Protein AF-A0A8B6D213-F1 (afdb_monomer_lite)

InterPro domains:
  IPR040248 Ribosome-binding protein 1 [PTHR18939] (4-276)

Organism: Mytilus galloprovincialis (NCBI:txid29158)

pLDDT: mean 84.09, std 15.84, range [24.75, 97.31]

Structure (mmCIF, N/CA/C/O backbone):
data_AF-A0A8B6D213-F1
#
_entry.id   AF-A0A8B6D213-F1
#
loop_
_atom_site.group_PDB
_atom_site.id
_atom_site.type_symbol
_atom_site.label_atom_id
_atom_site.label_alt_id
_atom_site.label_comp_id
_atom_site.label_asym_id
_atom_site.label_entity_id
_atom_site.label_seq_id
_atom_site.pdbx_PDB_ins_code
_atom_site.Cartn_x
_atom_site.Cartn_y
_atom_site.Cartn_z
_atom_site.occupancy
_atom_site.B_iso_or_equiv
_atom_site.auth_seq_id
_atom_site.auth_comp_id
_atom_site.auth_asym_id
_atom_site.auth_atom_id
_atom_site.pdbx_PDB_model_num
ATOM 1 N N . MET A 1 1 ? 79.885 109.775 -140.836 1.00 55.84 1 MET A N 1
ATOM 2 C CA . MET A 1 1 ? 78.779 109.769 -139.848 1.00 55.84 1 MET A CA 1
ATOM 3 C C . MET A 1 1 ? 78.297 108.360 -139.477 1.00 55.84 1 MET A C 1
ATOM 5 O O . MET A 1 1 ? 78.372 108.037 -138.303 1.00 55.84 1 MET A O 1
ATOM 9 N N . SER A 1 2 ? 77.854 107.506 -140.414 1.00 59.06 2 SER A N 1
ATOM 10 C CA . SER A 1 2 ? 77.167 106.229 -140.086 1.00 59.06 2 SER A CA 1
ATOM 11 C C . SER A 1 2 ? 77.944 105.237 -139.184 1.00 59.06 2 SER A C 1
ATOM 13 O O . SER A 1 2 ? 77.369 104.682 -138.249 1.00 59.06 2 SER A O 1
ATOM 15 N N . SER A 1 3 ? 79.253 105.046 -139.389 1.00 63.69 3 SER A N 1
ATOM 16 C CA . SER A 1 3 ? 80.014 103.972 -138.716 1.00 63.69 3 SER A CA 1
ATOM 17 C C . SER A 1 3 ? 80.172 104.132 -137.194 1.00 63.69 3 SER A C 1
ATOM 19 O O . SER A 1 3 ? 80.272 103.136 -136.483 1.00 63.69 3 SER A O 1
ATOM 21 N N . ASN A 1 4 ? 80.183 105.367 -136.674 1.00 72.06 4 ASN A N 1
ATOM 22 C CA . ASN A 1 4 ? 80.423 105.623 -135.246 1.00 72.06 4 ASN A CA 1
ATOM 23 C C . ASN A 1 4 ? 79.193 105.287 -134.377 1.00 72.06 4 ASN A C 1
ATOM 25 O O . ASN A 1 4 ? 79.333 104.824 -133.246 1.00 72.06 4 ASN A O 1
ATOM 29 N N . ASN A 1 5 ? 77.980 105.447 -134.923 1.00 72.19 5 ASN A N 1
ATOM 30 C CA . ASN A 1 5 ? 76.753 105.019 -134.244 1.00 72.19 5 ASN A CA 1
ATOM 31 C C . ASN A 1 5 ? 76.694 103.490 -134.146 1.00 72.19 5 ASN A C 1
ATOM 33 O O . ASN A 1 5 ? 76.480 102.959 -133.060 1.00 72.19 5 ASN A O 1
ATOM 37 N N . LYS A 1 6 ? 77.020 102.788 -135.238 1.00 73.69 6 LYS A N 1
ATOM 38 C CA . LYS A 1 6 ? 77.020 101.318 -135.286 1.00 73.69 6 LYS A CA 1
ATOM 39 C C . LYS A 1 6 ? 78.010 100.684 -134.297 1.00 73.69 6 LYS A C 1
ATOM 41 O O . LYS A 1 6 ? 77.723 99.642 -133.716 1.00 73.69 6 LYS A O 1
ATOM 46 N N . TYR A 1 7 ? 79.149 101.336 -134.038 1.00 80.62 7 TYR A N 1
ATOM 47 C CA . TYR A 1 7 ? 80.082 100.922 -132.981 1.00 80.62 7 TYR A CA 1
ATOM 48 C C . TYR A 1 7 ? 79.513 101.120 -131.564 1.00 80.62 7 TYR A C 1
ATOM 50 O O . TYR A 1 7 ? 79.686 100.252 -130.707 1.00 80.62 7 TYR A O 1
ATOM 58 N N . LYS A 1 8 ? 78.803 102.229 -131.304 1.00 80.94 8 LYS A N 1
ATOM 59 C CA . LYS A 1 8 ? 78.128 102.456 -130.012 1.00 80.94 8 LYS A CA 1
ATOM 60 C C . LYS A 1 8 ? 77.008 101.444 -129.763 1.00 80.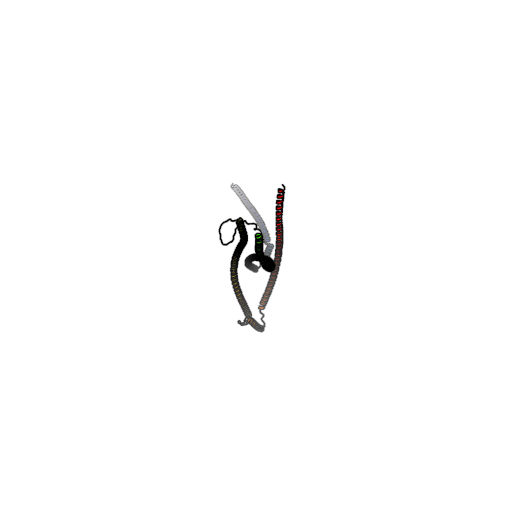94 8 LYS A C 1
ATOM 62 O O . LYS A 1 8 ? 76.934 100.918 -128.656 1.00 80.94 8 LYS A O 1
ATOM 67 N N . GLU A 1 9 ? 76.201 101.143 -130.778 1.00 80.88 9 GLU A N 1
ATOM 68 C CA . GLU A 1 9 ? 75.146 100.119 -130.724 1.00 80.88 9 GLU A CA 1
ATOM 69 C C . GLU A 1 9 ? 75.729 98.736 -130.412 1.00 80.88 9 GLU A C 1
ATOM 71 O O . GLU A 1 9 ? 75.320 98.108 -129.439 1.00 80.88 9 GLU A O 1
ATOM 76 N N . LEU A 1 10 ? 76.757 98.295 -131.151 1.00 79.50 10 LEU A N 1
ATOM 77 C CA . LEU A 1 10 ? 77.438 97.020 -130.885 1.00 79.50 10 LEU A CA 1
ATOM 78 C C . LEU A 1 10 ? 78.029 96.959 -129.469 1.00 79.50 10 LEU A C 1
ATOM 80 O O . LEU A 1 10 ? 77.909 95.937 -128.795 1.00 79.50 10 LEU A O 1
ATOM 84 N N . LYS A 1 11 ? 78.629 98.051 -128.979 1.00 83.81 11 LYS A N 1
ATOM 85 C CA . LYS A 1 11 ? 79.151 98.117 -127.607 1.00 83.81 11 LYS A CA 1
ATOM 86 C C . LYS A 1 11 ? 78.036 98.019 -126.557 1.00 83.81 11 LYS A C 1
ATOM 88 O O . LYS A 1 11 ? 78.242 97.371 -125.531 1.00 83.81 11 LYS A O 1
ATOM 93 N N . GLN A 1 12 ? 76.878 98.634 -126.799 1.00 85.25 12 GLN A N 1
ATOM 94 C CA . GLN A 1 12 ? 75.716 98.530 -125.914 1.00 85.25 12 GLN A CA 1
ATOM 95 C C . GLN A 1 12 ? 75.106 97.126 -125.928 1.00 85.25 12 GLN A C 1
ATOM 97 O O . GLN A 1 12 ? 74.828 96.597 -124.853 1.00 85.25 12 GLN A O 1
ATOM 102 N N . GLU A 1 13 ? 74.958 96.489 -127.092 1.00 83.62 13 GLU A N 1
ATOM 103 C CA . GLU A 1 13 ? 74.409 95.129 -127.165 1.00 83.62 13 GLU A CA 1
ATOM 104 C C . GLU A 1 13 ? 75.365 94.118 -126.505 1.00 83.62 13 GLU A C 1
ATOM 106 O O . GLU A 1 13 ? 74.922 93.317 -125.690 1.00 83.62 13 GLU A O 1
ATOM 111 N N . VAL A 1 14 ? 76.689 94.249 -126.685 1.00 84.31 14 VAL A N 1
ATOM 112 C CA . VAL A 1 14 ? 77.686 93.442 -125.946 1.00 84.31 14 VAL A CA 1
ATOM 113 C C . VAL A 1 14 ? 77.626 93.681 -124.430 1.00 84.31 14 VAL A C 1
ATOM 115 O O . VAL A 1 14 ? 77.757 92.731 -123.658 1.00 84.31 14 VAL A O 1
ATOM 118 N N . GLN A 1 15 ? 77.412 94.916 -123.959 1.00 85.38 15 GLN A N 1
ATOM 119 C CA . GLN A 1 15 ? 77.221 95.176 -122.521 1.00 85.38 15 GLN A CA 1
ATOM 120 C C . GLN A 1 15 ? 75.925 94.554 -121.986 1.00 85.38 15 GLN A C 1
ATOM 122 O O . GLN A 1 15 ? 75.923 93.993 -120.890 1.00 85.38 15 GLN A O 1
ATOM 127 N N . LYS A 1 16 ? 74.840 94.632 -122.755 1.00 87.50 16 LYS A N 1
ATOM 128 C CA . LYS A 1 16 ? 73.525 94.073 -122.425 1.00 87.50 16 LYS A CA 1
ATOM 129 C C . LYS A 1 16 ? 73.543 92.548 -122.419 1.00 87.50 16 LYS A C 1
ATOM 131 O O . LYS A 1 16 ? 73.009 91.950 -121.489 1.00 87.50 16 LYS A O 1
ATOM 136 N N . ASP A 1 17 ? 74.218 91.920 -123.375 1.00 86.25 17 ASP A N 1
ATOM 137 C CA . ASP A 1 17 ? 74.414 90.473 -123.396 1.00 86.25 17 ASP A CA 1
ATOM 138 C C . ASP A 1 17 ? 75.362 90.024 -122.283 1.00 86.25 17 ASP A C 1
ATOM 140 O O . ASP A 1 17 ? 75.052 89.058 -121.595 1.00 86.25 17 ASP A O 1
ATOM 144 N N . LYS A 1 18 ? 76.435 90.767 -121.976 1.00 87.88 18 LYS A N 1
ATOM 145 C CA . LYS A 1 18 ? 77.264 90.486 -120.789 1.00 87.88 18 LYS A CA 1
ATOM 146 C C . LYS A 1 18 ? 76.457 90.578 -119.486 1.00 87.88 18 LYS A C 1
ATOM 148 O O . LYS A 1 18 ? 76.634 89.737 -118.608 1.00 87.88 18 LYS A O 1
ATOM 153 N N . ALA A 1 19 ? 75.554 91.552 -119.362 1.00 88.00 19 ALA A N 1
ATOM 154 C CA . ALA A 1 19 ? 74.653 91.669 -118.214 1.00 88.00 19 ALA A CA 1
ATOM 155 C C . ALA A 1 19 ? 73.617 90.528 -118.161 1.00 88.00 19 ALA A C 1
ATOM 157 O O . ALA A 1 19 ? 73.360 89.989 -117.085 1.00 88.00 19 ALA A O 1
ATOM 158 N N . ARG A 1 20 ? 73.068 90.109 -119.311 1.00 90.56 20 ARG A N 1
ATOM 159 C CA . ARG A 1 20 ? 72.192 88.930 -119.424 1.00 90.56 20 ARG A CA 1
ATOM 160 C C . ARG A 1 20 ? 72.920 87.650 -119.025 1.00 90.56 20 ARG A C 1
ATOM 162 O O . ARG A 1 20 ? 72.399 86.921 -118.191 1.00 90.56 20 ARG A O 1
ATOM 169 N N . PHE A 1 21 ? 74.117 87.399 -119.555 1.00 90.06 21 PHE A N 1
ATOM 170 C CA . PHE A 1 21 ? 74.923 86.230 -119.202 1.00 90.06 21 PHE A CA 1
ATOM 171 C C . PHE A 1 21 ? 75.279 86.220 -117.717 1.00 90.06 21 PHE A C 1
ATOM 173 O O . PHE A 1 21 ? 75.035 85.209 -117.073 1.00 90.06 21 PHE A O 1
ATOM 180 N N . ALA A 1 22 ? 75.728 87.340 -117.140 1.00 90.25 22 ALA A N 1
ATOM 181 C CA . ALA A 1 22 ? 75.992 87.429 -115.702 1.00 90.25 22 ALA A CA 1
ATOM 182 C C . ALA A 1 22 ? 74.725 87.198 -114.850 1.00 90.25 22 ALA A C 1
ATOM 184 O O . ALA A 1 22 ? 74.786 86.565 -113.798 1.00 90.25 22 ALA A O 1
ATOM 185 N N . SER A 1 23 ? 73.557 87.669 -115.304 1.00 90.75 23 SER A N 1
ATOM 186 C CA . SER A 1 23 ? 72.280 87.410 -114.627 1.00 90.75 23 SER A CA 1
ATOM 187 C C . SER A 1 23 ? 71.851 85.942 -114.725 1.00 90.75 23 SER A C 1
ATOM 189 O O . SER A 1 23 ? 71.373 85.393 -113.735 1.00 90.75 23 SER A O 1
ATOM 191 N N . ILE A 1 24 ? 72.044 85.302 -115.880 1.00 92.62 24 ILE A N 1
ATOM 192 C CA . ILE A 1 24 ? 71.763 83.876 -116.102 1.00 92.62 24 ILE A CA 1
ATOM 193 C C . ILE A 1 24 ? 72.728 83.009 -115.284 1.00 92.62 24 ILE A C 1
ATOM 195 O O . ILE A 1 24 ? 72.293 82.081 -114.609 1.00 92.62 24 ILE A O 1
ATOM 199 N N . GLU A 1 25 ? 74.020 83.333 -115.289 1.00 90.81 25 GLU A N 1
ATOM 200 C CA . GLU A 1 25 ? 75.049 82.659 -114.498 1.00 90.81 25 GLU A CA 1
ATOM 201 C C . GLU A 1 25 ? 74.733 82.749 -113.002 1.00 90.81 25 GLU A C 1
ATOM 203 O O . GLU A 1 25 ? 74.702 81.719 -112.332 1.00 90.81 25 GLU A O 1
ATOM 208 N N . LYS A 1 26 ? 74.374 83.937 -112.494 1.00 92.56 26 LYS A N 1
ATOM 209 C CA . LYS A 1 26 ? 73.926 84.110 -111.104 1.00 92.56 26 LYS A CA 1
ATOM 210 C C . LYS A 1 26 ? 72.679 83.277 -110.791 1.00 92.56 26 LYS A C 1
ATOM 212 O O . LYS A 1 26 ? 72.656 82.611 -109.764 1.00 92.56 26 LYS A O 1
ATOM 217 N N . GLN A 1 27 ? 71.683 83.235 -111.681 1.00 93.06 27 GLN A N 1
ATOM 218 C CA . GLN A 1 27 ? 70.503 82.373 -111.506 1.00 93.06 27 GLN A CA 1
ATOM 219 C C . GLN A 1 27 ? 70.855 80.877 -111.489 1.00 93.06 27 GLN A C 1
ATOM 221 O O . GLN A 1 27 ? 70.232 80.115 -110.752 1.00 93.06 27 GLN A O 1
ATOM 226 N N . TYR A 1 28 ? 71.830 80.429 -112.285 1.00 93.81 28 TYR A N 1
ATOM 227 C CA . TYR A 1 28 ? 72.300 79.042 -112.240 1.00 93.81 28 TYR A CA 1
ATOM 228 C C . TYR A 1 28 ? 73.119 78.754 -110.979 1.00 93.81 28 TYR A C 1
ATOM 230 O O . TYR A 1 28 ? 72.897 77.714 -110.368 1.00 93.81 28 TYR A O 1
ATOM 238 N N . GLN A 1 29 ? 73.984 79.668 -110.535 1.00 92.75 29 GLN A N 1
ATOM 239 C CA . GLN A 1 29 ? 74.711 79.546 -109.266 1.00 92.75 29 GLN A CA 1
ATOM 240 C C . GLN A 1 29 ? 73.750 79.503 -108.067 1.00 92.75 29 GLN A C 1
ATOM 242 O O . GLN A 1 29 ? 73.896 78.642 -107.207 1.00 92.75 29 GLN A O 1
ATOM 247 N N . GLU A 1 30 ? 72.718 80.352 -108.041 1.00 92.81 30 GLU A N 1
ATOM 248 C CA . GLU A 1 30 ? 71.659 80.334 -107.020 1.00 92.81 30 GLU A CA 1
ATOM 249 C C . GLU A 1 30 ? 70.852 79.026 -107.053 1.00 92.81 30 GLU A C 1
ATOM 251 O O . GLU A 1 30 ? 70.574 78.452 -106.001 1.00 92.81 30 GLU A O 1
ATOM 256 N N . LYS A 1 31 ? 70.528 78.495 -108.242 1.00 94.19 31 LYS A N 1
ATOM 257 C CA . LYS A 1 31 ? 69.880 77.177 -108.381 1.00 94.19 31 LYS A CA 1
ATOM 258 C C . LYS A 1 31 ? 70.774 76.030 -107.914 1.00 94.19 31 LYS A C 1
ATOM 260 O O . LYS A 1 31 ? 70.270 75.125 -107.256 1.00 94.19 31 LYS A O 1
ATOM 265 N N . VAL A 1 32 ? 72.067 76.051 -108.239 1.00 93.50 32 VAL A N 1
ATOM 266 C CA . VAL A 1 32 ? 73.033 75.035 -107.793 1.00 93.50 32 VAL A CA 1
ATOM 267 C C . VAL A 1 32 ? 73.197 75.102 -106.278 1.00 93.50 32 VAL A C 1
ATOM 269 O O . VAL A 1 32 ? 73.015 74.085 -105.625 1.00 93.50 32 VAL A O 1
ATOM 272 N N . ALA A 1 33 ? 73.413 76.287 -105.700 1.00 93.25 33 ALA A N 1
ATOM 273 C CA . ALA A 1 33 ? 73.498 76.470 -104.251 1.00 93.25 33 ALA A CA 1
ATOM 274 C C . ALA A 1 33 ? 72.205 76.046 -103.528 1.00 93.25 33 ALA A C 1
ATOM 276 O O . ALA A 1 33 ? 72.268 75.396 -102.487 1.00 93.25 33 ALA A O 1
ATOM 277 N N . GLY A 1 34 ? 71.033 76.346 -104.099 1.00 93.62 34 GLY A N 1
ATOM 278 C CA . GLY A 1 34 ? 69.748 75.867 -103.588 1.00 93.62 34 GLY A CA 1
ATOM 279 C C . GLY A 1 34 ? 69.626 74.340 -103.633 1.00 93.62 34 GLY A C 1
ATOM 280 O O . GLY A 1 34 ? 69.185 73.734 -102.660 1.00 93.62 34 GLY A O 1
ATOM 281 N N . LYS A 1 35 ? 70.074 73.693 -104.718 1.00 93.94 35 LYS A N 1
ATOM 282 C CA . LYS A 1 35 ? 70.083 72.224 -104.834 1.00 93.94 35 LYS A CA 1
ATOM 283 C C . LYS A 1 35 ? 71.108 71.556 -103.919 1.00 93.94 35 LYS A C 1
ATOM 285 O O . LYS A 1 35 ? 70.803 70.510 -103.358 1.00 93.94 35 LYS A O 1
ATOM 290 N N . GLU A 1 36 ? 72.261 72.179 -103.708 1.00 94.19 36 GLU A N 1
ATOM 291 C CA . GLU A 1 36 ? 73.275 71.757 -102.738 1.00 94.19 36 GLU A CA 1
ATOM 292 C C . GLU A 1 36 ? 72.697 71.784 -101.309 1.00 94.19 36 GLU A C 1
ATOM 294 O O . GLU A 1 36 ? 72.797 70.804 -100.573 1.00 94.19 36 GLU A O 1
ATOM 299 N N . GLN A 1 37 ? 71.995 72.865 -100.941 1.00 94.38 37 GLN A N 1
ATOM 300 C CA . GLN A 1 37 ? 71.305 72.983 -99.650 1.00 94.38 37 GLN A CA 1
ATOM 301 C C . GLN A 1 37 ? 70.150 71.981 -99.499 1.00 94.38 37 GLN A C 1
ATOM 303 O O . GLN A 1 37 ? 70.019 71.363 -98.442 1.00 94.38 37 GLN A O 1
ATOM 308 N N . GLU A 1 38 ? 69.331 71.774 -100.537 1.00 94.56 38 GLU A N 1
ATOM 309 C CA . GLU A 1 38 ? 68.291 70.733 -100.540 1.00 94.56 38 GLU A CA 1
ATOM 310 C C . GLU A 1 38 ? 68.892 69.330 -100.347 1.00 94.56 38 GLU A C 1
ATOM 312 O O . GLU A 1 38 ? 68.362 68.541 -99.563 1.00 94.56 38 GLU A O 1
ATOM 317 N N . PHE A 1 39 ? 70.006 69.025 -101.021 1.00 95.00 39 PHE A N 1
ATOM 318 C CA . PHE A 1 39 ? 70.697 67.740 -100.913 1.00 95.00 39 PHE A CA 1
ATOM 319 C C . PHE A 1 39 ? 71.279 67.524 -99.511 1.00 95.00 39 PHE A C 1
ATOM 321 O O . PHE A 1 39 ? 71.041 66.478 -98.906 1.00 95.00 39 PHE A O 1
ATOM 328 N N . GLN A 1 40 ? 71.955 68.527 -98.944 1.00 95.44 40 GLN A N 1
ATOM 329 C CA . GLN A 1 40 ? 72.475 68.475 -97.572 1.00 95.44 40 GLN A CA 1
ATOM 330 C C . GLN A 1 40 ? 71.346 68.330 -96.537 1.00 95.44 40 GLN A C 1
ATOM 332 O O . GLN A 1 40 ? 71.451 67.520 -95.613 1.00 95.44 40 GLN A O 1
ATOM 337 N N . ALA A 1 41 ? 70.230 69.046 -96.709 1.00 94.50 41 ALA A N 1
ATOM 338 C CA . ALA A 1 41 ? 69.058 68.916 -95.844 1.00 94.50 41 ALA A CA 1
ATOM 339 C C . ALA A 1 41 ? 68.402 67.526 -95.949 1.00 94.50 41 ALA A C 1
ATOM 341 O O . ALA A 1 41 ? 67.962 66.974 -94.936 1.00 94.50 41 ALA A O 1
ATOM 342 N N . LEU A 1 42 ? 68.355 66.936 -97.149 1.00 95.88 42 LEU A N 1
ATOM 343 C CA . LEU A 1 42 ? 67.870 65.572 -97.362 1.00 95.88 42 LEU A CA 1
ATOM 344 C C . LEU A 1 42 ? 68.803 64.535 -96.720 1.00 95.88 42 LEU A C 1
ATOM 346 O O . LEU A 1 42 ? 68.323 63.642 -96.023 1.00 95.88 42 LEU A O 1
ATOM 350 N N . GLN A 1 43 ? 70.119 64.680 -96.893 1.00 94.88 43 GLN A N 1
ATOM 351 C CA . GLN A 1 43 ? 71.123 63.800 -96.293 1.00 94.88 43 GLN A CA 1
ATOM 352 C C . GLN A 1 43 ? 71.062 63.843 -94.759 1.00 94.88 43 GLN A C 1
ATOM 354 O O . GLN A 1 43 ? 71.073 62.792 -94.118 1.00 94.88 43 GLN A O 1
ATOM 359 N N . LEU A 1 44 ? 70.913 65.034 -94.166 1.00 95.81 44 LEU A N 1
ATOM 360 C CA . LEU A 1 44 ? 70.747 65.191 -92.720 1.00 95.81 44 LEU A CA 1
ATOM 361 C C . LEU A 1 44 ? 69.453 64.529 -92.221 1.00 95.81 44 LEU A C 1
ATOM 363 O O . LEU A 1 44 ? 69.494 63.774 -91.252 1.00 95.81 44 LEU A O 1
ATOM 367 N N . ARG A 1 45 ? 68.317 64.739 -92.903 1.00 95.50 45 ARG A N 1
ATOM 368 C CA . ARG A 1 45 ? 67.047 64.064 -92.567 1.00 95.50 45 ARG A CA 1
ATOM 369 C C . ARG A 1 45 ? 67.158 62.545 -92.666 1.00 95.50 45 ARG A C 1
ATOM 371 O O . ARG A 1 45 ? 66.657 61.850 -91.787 1.00 95.50 45 ARG A O 1
ATOM 378 N N . MET A 1 46 ? 67.828 62.032 -93.698 1.00 94.19 46 MET A N 1
ATOM 379 C CA . MET A 1 46 ? 68.065 60.598 -93.865 1.00 94.19 46 MET A CA 1
ATOM 380 C C . MET A 1 46 ? 68.928 60.041 -92.726 1.00 94.19 46 MET A C 1
ATOM 382 O O . MET A 1 46 ? 68.592 59.000 -92.167 1.00 94.19 46 MET A O 1
ATOM 386 N N . GLN A 1 47 ? 69.990 60.747 -92.324 1.00 95.31 47 GLN A N 1
ATOM 387 C CA . GLN A 1 47 ? 70.835 60.335 -91.202 1.00 95.31 47 GLN A CA 1
ATOM 388 C C . GLN A 1 47 ? 70.072 60.338 -89.868 1.00 95.31 47 GLN A C 1
ATOM 390 O O . GLN A 1 47 ? 70.200 59.386 -89.096 1.00 95.31 47 GLN A O 1
ATOM 395 N N . THR A 1 48 ? 69.247 61.358 -89.608 1.00 94.50 48 THR A N 1
ATOM 396 C CA . THR A 1 48 ? 68.373 61.402 -88.425 1.00 94.50 48 THR A CA 1
ATOM 397 C C . THR A 1 48 ? 67.385 60.238 -88.428 1.00 94.50 48 THR A C 1
ATOM 399 O O . THR A 1 48 ? 67.331 59.499 -87.450 1.00 94.50 48 THR A O 1
ATOM 402 N N . ALA A 1 49 ? 66.695 59.989 -89.546 1.00 93.88 49 ALA A N 1
ATOM 403 C CA . ALA A 1 49 ? 65.749 58.880 -89.666 1.00 93.88 49 ALA A CA 1
ATOM 404 C C . ALA A 1 49 ? 66.422 57.503 -89.497 1.00 93.88 49 ALA A C 1
ATOM 406 O O . ALA A 1 49 ? 65.839 56.601 -88.897 1.00 93.88 49 ALA A O 1
ATOM 407 N N . ILE A 1 50 ? 67.654 57.314 -89.984 1.00 94.56 50 ILE A N 1
ATOM 408 C CA . ILE A 1 50 ? 68.434 56.087 -89.741 1.00 94.56 50 ILE A CA 1
ATOM 409 C C . ILE A 1 50 ? 68.749 55.936 -88.246 1.00 94.56 50 ILE A C 1
ATOM 411 O O . ILE A 1 50 ? 68.565 54.853 -87.689 1.00 94.56 50 ILE A O 1
ATOM 415 N N . ASN A 1 51 ? 69.178 57.011 -87.582 1.00 94.69 51 ASN A N 1
ATOM 416 C CA . ASN A 1 51 ? 69.506 56.995 -86.155 1.00 94.69 51 ASN A CA 1
ATOM 417 C C . ASN A 1 51 ? 68.268 56.716 -85.280 1.00 94.69 51 ASN A C 1
ATOM 419 O O . ASN A 1 51 ? 68.349 55.911 -84.351 1.00 94.69 51 ASN A O 1
ATOM 423 N N . GLU A 1 52 ? 67.123 57.325 -85.598 1.00 94.75 52 GLU A N 1
ATOM 424 C CA . GLU A 1 52 ? 65.835 57.088 -84.930 1.00 94.75 52 GLU A CA 1
ATOM 425 C C . GLU A 1 52 ? 65.369 55.637 -85.114 1.00 94.75 52 GLU A C 1
ATOM 427 O O . GLU A 1 52 ? 65.111 54.947 -84.128 1.00 94.75 52 GLU A O 1
ATOM 432 N N . ASN A 1 53 ? 65.382 55.122 -86.350 1.00 95.00 53 ASN A N 1
ATOM 433 C CA . ASN A 1 53 ? 65.046 53.722 -86.629 1.00 95.00 53 ASN A CA 1
ATOM 434 C C . ASN A 1 53 ? 65.981 52.737 -85.905 1.00 95.00 53 ASN A C 1
ATOM 436 O O . ASN A 1 53 ? 65.523 51.703 -85.419 1.00 95.00 53 ASN A O 1
ATOM 440 N N . MET A 1 54 ? 67.282 53.034 -85.786 1.00 94.56 54 MET A N 1
ATOM 441 C CA . MET A 1 54 ? 68.194 52.208 -84.985 1.00 94.56 54 MET A CA 1
ATOM 442 C C . MET A 1 54 ? 67.875 52.274 -83.487 1.00 94.56 54 MET A C 1
ATOM 444 O O . MET A 1 54 ? 67.904 51.238 -82.818 1.00 94.56 54 MET A O 1
ATOM 448 N N . ALA A 1 55 ? 67.547 53.453 -82.954 1.00 94.06 55 ALA A N 1
ATOM 449 C CA . ALA A 1 55 ? 67.149 53.606 -81.558 1.00 94.06 55 ALA A CA 1
ATOM 450 C C . ALA A 1 55 ? 65.866 52.817 -81.253 1.00 94.06 55 ALA A C 1
ATOM 452 O O . ALA A 1 55 ? 65.815 52.093 -80.257 1.00 94.06 55 ALA A O 1
ATOM 453 N N . ASP A 1 56 ? 64.865 52.888 -82.129 1.00 94.06 56 ASP A N 1
ATOM 454 C CA . ASP A 1 56 ? 63.609 52.158 -81.965 1.00 94.06 56 ASP A CA 1
ATOM 455 C C . ASP A 1 56 ? 63.784 50.651 -82.166 1.00 94.06 56 ASP A C 1
ATOM 457 O O . ASP A 1 56 ? 63.277 49.887 -81.344 1.00 94.06 56 ASP A O 1
ATOM 461 N N . ARG A 1 57 ? 64.610 50.205 -83.126 1.00 94.69 57 ARG A N 1
ATOM 462 C CA . ARG A 1 57 ? 64.981 48.783 -83.255 1.00 94.69 57 ARG A CA 1
ATOM 463 C C . ARG A 1 57 ? 65.640 48.252 -81.979 1.00 94.69 57 ARG A C 1
ATOM 465 O O . ARG A 1 57 ? 65.335 47.142 -81.540 1.00 94.69 57 ARG A O 1
ATOM 472 N N . ASN A 1 58 ? 66.511 49.046 -81.356 1.00 93.62 58 ASN A N 1
ATOM 473 C CA . ASN A 1 58 ? 67.173 48.675 -80.106 1.00 93.62 58 ASN A CA 1
ATOM 474 C C . ASN A 1 58 ? 66.189 48.645 -78.920 1.00 93.62 58 ASN A C 1
ATOM 476 O O . ASN A 1 58 ? 66.239 47.706 -78.124 1.00 93.62 58 ASN A O 1
ATOM 480 N N . LYS A 1 59 ? 65.243 49.596 -78.828 1.00 94.69 59 LYS A N 1
ATOM 481 C CA . LYS A 1 59 ? 64.153 49.564 -77.828 1.00 94.69 59 LYS A CA 1
ATOM 482 C C . LYS A 1 59 ? 63.265 48.331 -78.000 1.00 94.69 59 LYS A C 1
ATOM 484 O O . LYS A 1 59 ? 62.984 47.646 -77.016 1.00 94.69 59 LYS A O 1
ATOM 489 N N . THR A 1 60 ? 62.843 48.015 -79.228 1.00 92.88 60 THR A N 1
ATOM 490 C CA . THR A 1 60 ? 62.013 46.831 -79.499 1.00 92.88 60 THR A CA 1
ATOM 491 C C . THR A 1 60 ? 62.767 45.543 -79.190 1.00 92.88 60 THR A C 1
ATOM 493 O O . THR A 1 60 ? 62.203 44.665 -78.544 1.00 92.88 60 THR A O 1
ATOM 496 N N . GLN A 1 61 ? 64.056 45.449 -79.540 1.00 93.69 61 GLN A N 1
ATOM 497 C CA . GLN A 1 61 ? 64.881 44.282 -79.214 1.00 93.69 61 GLN A CA 1
ATOM 498 C C . GLN A 1 61 ? 65.045 44.098 -77.697 1.00 93.69 61 GLN A C 1
ATOM 500 O O . GLN A 1 61 ? 64.910 42.982 -77.196 1.00 93.69 61 GLN A O 1
ATOM 505 N N . ALA A 1 62 ? 65.278 45.181 -76.949 1.00 91.38 62 ALA A N 1
ATOM 506 C CA . ALA A 1 62 ? 65.347 45.136 -75.489 1.00 91.38 62 ALA A CA 1
ATOM 507 C C . ALA A 1 62 ? 64.006 44.710 -74.863 1.00 91.38 62 ALA A C 1
ATOM 509 O O . ALA A 1 62 ? 63.986 43.942 -73.898 1.00 91.38 62 ALA A O 1
ATOM 510 N N . ARG A 1 63 ? 62.876 45.152 -75.433 1.00 91.19 63 ARG A N 1
ATOM 511 C CA . ARG A 1 63 ? 61.540 44.740 -74.981 1.00 91.19 63 ARG A CA 1
ATOM 512 C C . ARG A 1 63 ? 61.248 43.269 -75.285 1.00 91.19 63 ARG A C 1
ATOM 514 O O . ARG A 1 63 ? 60.678 42.603 -74.425 1.00 91.19 63 ARG A O 1
ATOM 521 N N . ILE A 1 64 ? 61.676 42.759 -76.442 1.00 86.19 64 ILE A N 1
ATOM 522 C CA . ILE A 1 64 ? 61.610 41.328 -76.782 1.00 86.19 64 ILE A CA 1
ATOM 523 C C . ILE A 1 64 ? 62.402 40.516 -75.751 1.00 86.19 64 ILE A C 1
ATOM 525 O O . ILE A 1 64 ? 61.817 39.665 -75.092 1.00 86.19 64 ILE A O 1
ATOM 529 N N . GLN A 1 65 ? 63.667 40.863 -75.488 1.00 87.12 65 GLN A N 1
ATOM 530 C CA . GLN A 1 65 ? 64.494 40.170 -74.485 1.00 87.12 65 GLN A CA 1
ATOM 531 C C . GLN A 1 65 ? 63.909 40.219 -73.063 1.00 87.12 65 GLN A C 1
ATOM 533 O O . GLN A 1 65 ? 64.057 39.273 -72.289 1.00 87.12 65 GLN A O 1
ATOM 538 N N . GLN A 1 66 ? 63.238 41.313 -72.690 1.00 85.50 66 GLN A N 1
ATOM 539 C CA . GLN A 1 66 ? 62.535 41.400 -71.408 1.00 85.50 66 GLN A CA 1
ATOM 540 C C . GLN A 1 66 ? 61.335 40.443 -71.354 1.00 85.50 66 GLN A C 1
ATOM 542 O O . GLN A 1 66 ? 61.151 39.762 -70.347 1.00 85.50 66 GLN A O 1
ATOM 547 N N . LEU A 1 67 ? 60.538 40.379 -72.424 1.00 80.88 67 LEU A N 1
ATOM 548 C CA . LEU A 1 67 ? 59.385 39.482 -72.521 1.00 80.88 67 LEU A CA 1
ATOM 549 C C . LEU A 1 67 ? 59.813 38.011 -72.599 1.00 80.88 67 LEU A C 1
ATOM 551 O O . LEU A 1 67 ? 59.190 37.180 -71.949 1.00 80.88 67 LEU A O 1
ATOM 555 N N . GLU A 1 68 ? 60.906 37.691 -73.293 1.00 78.94 68 GLU A N 1
ATOM 556 C CA . GLU A 1 68 ? 61.509 36.351 -73.322 1.00 78.94 68 GLU A CA 1
ATOM 557 C C . GLU A 1 68 ? 61.929 35.892 -71.919 1.00 78.94 68 GLU A C 1
ATOM 559 O O . GLU A 1 68 ? 61.657 34.756 -71.543 1.00 78.94 68 GLU A O 1
ATOM 564 N N . ARG A 1 69 ? 62.503 36.779 -71.092 1.00 76.44 69 ARG A N 1
ATOM 565 C CA . ARG A 1 69 ? 62.810 36.469 -69.680 1.00 76.44 69 ARG A CA 1
ATOM 566 C C . ARG A 1 69 ? 61.562 36.314 -68.808 1.00 76.44 69 ARG A C 1
ATOM 568 O O . ARG A 1 69 ? 61.596 35.539 -67.862 1.00 76.44 69 ARG A O 1
ATOM 575 N N . GLN A 1 70 ? 60.479 37.035 -69.104 1.00 73.31 70 GLN A N 1
ATOM 576 C CA . GLN A 1 70 ? 59.208 36.920 -68.373 1.00 73.31 70 GLN A CA 1
ATOM 577 C C . GLN A 1 70 ? 58.411 35.667 -68.769 1.00 73.31 70 GLN A C 1
ATOM 579 O O . GLN A 1 70 ? 57.793 35.044 -67.912 1.00 73.31 70 GLN A O 1
ATOM 584 N N . CYS A 1 71 ? 58.442 35.275 -70.044 1.00 67.75 71 CYS A N 1
ATOM 585 C CA . CYS A 1 71 ? 57.809 34.051 -70.543 1.00 67.75 71 CYS A CA 1
ATOM 586 C C . CYS A 1 71 ? 58.672 32.805 -70.286 1.00 67.75 71 CYS A C 1
ATOM 588 O O . CYS A 1 71 ? 58.142 31.705 -70.177 1.00 67.75 71 CYS A O 1
ATOM 590 N N . GLY A 1 72 ? 59.989 32.978 -70.142 1.00 63.56 72 GLY A N 1
ATOM 591 C CA . GLY A 1 72 ? 60.951 31.937 -69.780 1.00 63.56 72 GLY A CA 1
ATOM 592 C C . GLY A 1 72 ? 60.902 31.493 -68.314 1.00 63.56 72 GLY A C 1
ATOM 593 O O . GLY A 1 72 ? 61.762 30.717 -67.899 1.00 63.56 72 GLY A O 1
ATOM 594 N N . ASP A 1 73 ? 59.913 31.937 -67.528 1.00 68.19 73 ASP A N 1
ATOM 595 C CA . ASP A 1 73 ? 59.681 31.504 -66.142 1.00 68.19 73 ASP A CA 1
ATOM 596 C C . ASP A 1 73 ? 59.057 30.089 -66.076 1.00 68.19 73 ASP A C 1
ATOM 598 O O . ASP A 1 73 ? 58.025 29.822 -65.452 1.00 68.19 73 ASP A O 1
ATOM 602 N N . GLN A 1 74 ? 59.729 29.147 -66.744 1.00 71.25 74 GLN A N 1
ATOM 603 C CA . GLN A 1 74 ? 59.438 27.713 -66.741 1.00 71.25 74 GLN A CA 1
ATOM 604 C C . GLN A 1 74 ? 59.444 27.145 -65.313 1.00 71.25 74 GLN A C 1
ATOM 606 O O . GLN A 1 74 ? 58.753 26.165 -65.034 1.00 71.25 74 GLN A O 1
ATOM 611 N N . SER A 1 75 ? 60.188 27.782 -64.399 1.00 73.00 75 SER A N 1
ATOM 612 C CA . SER A 1 75 ? 60.186 27.483 -62.966 1.00 73.00 75 SER A CA 1
ATOM 613 C C . SER A 1 75 ? 58.788 27.661 -62.374 1.00 73.00 75 SER A C 1
ATOM 615 O O . SER A 1 75 ? 58.230 26.702 -61.840 1.00 73.00 75 SER A O 1
ATOM 617 N N . ARG A 1 76 ? 58.162 28.831 -62.557 1.00 80.81 76 ARG A N 1
ATOM 618 C CA . ARG A 1 76 ? 56.801 29.100 -62.070 1.00 80.81 76 ARG A CA 1
ATOM 619 C C . ARG A 1 76 ? 55.744 28.203 -62.715 1.00 80.81 76 ARG A C 1
ATOM 621 O O . ARG A 1 76 ? 54.837 27.747 -62.022 1.00 80.81 76 ARG A O 1
ATOM 628 N N . TYR A 1 77 ? 55.859 27.906 -64.012 1.00 81.38 77 TYR A N 1
ATOM 629 C CA . TYR A 1 77 ? 54.966 26.935 -64.660 1.00 81.38 77 TYR A CA 1
ATOM 630 C C . TYR A 1 77 ? 55.106 25.536 -64.033 1.00 81.38 77 TYR A C 1
ATOM 632 O O . TYR A 1 77 ? 54.109 24.909 -63.683 1.00 81.38 77 TYR A O 1
ATOM 640 N N . THR A 1 78 ? 56.340 25.075 -63.815 1.00 82.00 78 THR A N 1
ATOM 641 C CA . THR A 1 78 ? 56.623 23.767 -63.198 1.00 82.00 78 THR A CA 1
ATOM 642 C C . THR A 1 78 ? 56.141 23.709 -61.743 1.00 82.00 78 THR A C 1
ATOM 644 O O . THR A 1 78 ? 55.555 22.707 -61.337 1.00 82.00 78 THR A O 1
ATOM 647 N N . GLN A 1 79 ? 56.310 24.793 -60.976 1.00 85.56 79 GLN A N 1
ATOM 648 C CA . GLN A 1 79 ? 55.769 24.930 -59.618 1.00 85.56 79 GLN A CA 1
ATOM 649 C C . GLN A 1 79 ? 54.243 24.804 -59.610 1.00 85.56 79 GLN A C 1
ATOM 651 O O . GLN A 1 79 ? 53.716 23.967 -58.884 1.00 85.56 79 GLN A O 1
ATOM 656 N N . LEU A 1 80 ? 53.537 25.546 -60.472 1.00 87.00 80 LEU A N 1
ATOM 657 C CA . LEU A 1 80 ? 52.077 25.466 -60.581 1.00 87.00 80 LEU A CA 1
ATOM 658 C C . LEU A 1 80 ? 51.594 24.073 -61.011 1.00 87.00 80 LEU A C 1
ATOM 660 O O . LEU A 1 80 ? 50.547 23.624 -60.545 1.00 87.00 80 LEU A O 1
ATOM 664 N N . VAL A 1 81 ? 52.328 23.365 -61.873 1.00 87.75 81 VAL A N 1
ATOM 665 C CA . VAL A 1 81 ? 51.998 21.978 -62.254 1.00 87.75 81 VAL A CA 1
ATOM 666 C C . VAL A 1 81 ? 52.155 21.023 -61.064 1.00 87.75 81 VAL A C 1
ATOM 668 O O . VAL A 1 81 ? 51.262 20.209 -60.823 1.00 87.75 81 VAL A O 1
ATOM 671 N N . GLU A 1 82 ? 53.233 21.140 -60.288 1.00 89.75 82 GLU A N 1
ATOM 672 C CA . GLU A 1 82 ? 53.471 20.303 -59.102 1.00 89.75 82 GLU A CA 1
ATOM 673 C C . GLU A 1 82 ? 52.506 20.640 -57.946 1.00 89.75 82 GLU A C 1
ATOM 675 O O . GLU A 1 82 ? 52.035 19.740 -57.252 1.00 89.75 82 GLU A O 1
ATOM 680 N N . GLU A 1 83 ? 52.127 21.909 -57.770 1.00 90.75 83 GLU A N 1
ATOM 681 C CA . GLU A 1 83 ? 51.057 22.324 -56.851 1.00 90.75 83 GLU A CA 1
ATOM 682 C C . GLU A 1 83 ? 49.700 21.748 -57.272 1.00 90.75 83 GLU A C 1
ATOM 684 O O . GLU A 1 83 ? 49.012 21.142 -56.453 1.00 90.75 83 GLU A O 1
ATOM 689 N N . ASN A 1 84 ? 49.333 21.840 -58.556 1.00 89.38 84 ASN A N 1
ATOM 690 C CA . ASN A 1 84 ? 48.102 21.230 -59.074 1.00 89.38 84 ASN A CA 1
ATOM 691 C C . ASN A 1 84 ? 48.089 19.705 -58.905 1.00 89.38 84 ASN A C 1
ATOM 693 O O . ASN A 1 84 ? 47.038 19.124 -58.630 1.00 89.38 84 ASN A O 1
ATOM 697 N N . LYS A 1 85 ? 49.240 19.044 -59.055 1.00 94.69 85 LYS A N 1
ATOM 698 C CA . LYS A 1 85 ? 49.382 17.608 -58.796 1.00 94.69 85 LYS A CA 1
ATOM 699 C C . LYS A 1 85 ? 49.148 17.292 -57.315 1.00 94.69 85 LYS A C 1
ATOM 701 O O . LYS A 1 85 ? 48.301 16.455 -57.015 1.00 94.69 85 LYS A O 1
ATOM 706 N N . LYS A 1 86 ? 49.798 18.015 -56.397 1.00 93.81 86 LYS A N 1
ATOM 707 C CA . LYS A 1 86 ? 49.594 17.865 -54.943 1.00 93.81 86 LYS A CA 1
ATOM 708 C C . LYS A 1 86 ? 48.151 18.133 -54.521 1.00 93.81 86 LYS A C 1
ATOM 710 O O . LYS A 1 86 ? 47.612 17.367 -53.731 1.00 93.81 86 LYS A O 1
ATOM 715 N N . LEU A 1 87 ? 47.504 19.160 -55.074 1.00 92.88 87 LEU A N 1
ATOM 716 C CA . LEU A 1 87 ? 46.096 19.467 -54.804 1.00 92.88 87 LEU A CA 1
ATOM 717 C C . LEU A 1 87 ? 45.158 18.355 -55.295 1.00 92.88 87 LEU A C 1
ATOM 719 O O . LEU A 1 87 ? 44.213 18.008 -54.591 1.00 92.88 87 LEU A O 1
ATOM 723 N N . LYS A 1 88 ? 45.429 17.743 -56.457 1.00 92.62 88 LYS A N 1
ATOM 724 C CA . LYS A 1 88 ? 44.675 16.570 -56.940 1.00 92.62 88 LYS A CA 1
ATOM 725 C C . LYS A 1 88 ? 44.891 15.338 -56.061 1.00 92.62 88 LYS A C 1
ATOM 727 O O . LYS A 1 88 ? 43.923 14.664 -55.726 1.00 92.62 88 LYS A O 1
ATOM 732 N N . GLU A 1 89 ? 46.131 15.062 -55.660 1.00 90.94 89 GLU A N 1
ATOM 733 C CA . GLU A 1 89 ? 46.445 13.961 -54.741 1.00 90.94 89 GLU A CA 1
ATOM 734 C C . GLU A 1 89 ? 45.783 14.160 -53.368 1.00 90.94 89 GLU A C 1
ATOM 736 O O . GLU A 1 89 ? 45.239 13.211 -52.811 1.00 90.94 89 GLU A O 1
ATOM 741 N N . GLN A 1 90 ? 45.769 15.387 -52.838 1.00 87.19 90 GLN A N 1
ATOM 742 C CA . GLN A 1 90 ? 45.050 15.730 -51.607 1.00 87.19 90 GLN A CA 1
ATOM 743 C C . GLN A 1 90 ? 43.533 15.590 -51.768 1.00 87.19 90 GLN A C 1
ATOM 745 O O . GLN A 1 90 ? 42.891 15.018 -50.893 1.00 87.19 90 GLN A O 1
ATOM 750 N N . TYR A 1 91 ? 42.961 16.057 -52.881 1.00 86.12 91 TYR A N 1
ATOM 751 C CA . TYR A 1 91 ? 41.530 15.923 -53.160 1.00 86.12 91 TYR A CA 1
ATOM 752 C C . TYR A 1 91 ? 41.091 14.454 -53.207 1.00 86.12 91 TYR A C 1
ATOM 754 O O . TYR A 1 91 ? 40.124 14.088 -52.543 1.00 86.12 91 TYR A O 1
ATOM 762 N N . GLU A 1 92 ? 41.816 13.595 -53.931 1.00 85.94 92 GLU A N 1
ATOM 763 C CA . GLU A 1 92 ? 41.479 12.168 -54.003 1.00 85.94 92 GLU A CA 1
ATOM 764 C C . GLU A 1 92 ? 41.742 11.434 -52.674 1.00 85.94 92 GLU A C 1
ATOM 766 O O . GLU A 1 92 ? 40.962 10.549 -52.329 1.00 85.94 92 GLU A O 1
ATOM 771 N N . ARG A 1 93 ? 42.743 11.834 -51.867 1.00 85.00 93 ARG A N 1
ATOM 772 C CA . ARG A 1 93 ? 42.892 11.323 -50.487 1.00 85.00 93 ARG A CA 1
ATOM 773 C C . ARG A 1 93 ? 41.711 11.705 -49.604 1.00 85.00 93 ARG A C 1
ATOM 775 O O . ARG A 1 93 ? 41.084 10.818 -49.048 1.00 85.00 93 ARG A O 1
ATOM 782 N N . VAL A 1 94 ? 41.347 12.987 -49.533 1.00 81.69 94 VAL A N 1
ATOM 783 C CA . VAL A 1 94 ? 40.208 13.462 -48.722 1.00 81.69 94 VAL A CA 1
ATOM 784 C C . VAL A 1 94 ? 38.896 12.805 -49.163 1.00 81.69 94 VAL A C 1
ATOM 786 O O . VAL A 1 94 ? 38.050 12.484 -48.335 1.00 81.69 94 VAL A O 1
ATOM 789 N N . LYS A 1 95 ? 38.731 12.548 -50.462 1.00 80.19 95 LYS A N 1
ATOM 790 C CA . LYS A 1 95 ? 37.579 11.840 -51.037 1.00 80.19 95 LYS A CA 1
ATOM 791 C C . LYS A 1 95 ? 37.569 10.332 -50.742 1.00 80.19 95 LYS A C 1
ATOM 793 O O . LYS A 1 95 ? 36.489 9.750 -50.723 1.00 80.19 95 LYS A O 1
ATOM 798 N N . ALA A 1 96 ? 38.728 9.712 -50.514 1.00 76.56 96 ALA A N 1
ATOM 799 C CA . ALA A 1 96 ? 38.857 8.316 -50.086 1.00 76.56 96 ALA A CA 1
ATOM 800 C C . ALA A 1 96 ? 38.793 8.144 -48.553 1.00 76.56 96 ALA A C 1
ATOM 802 O O . ALA A 1 96 ? 38.330 7.114 -48.074 1.00 76.56 96 ALA A O 1
ATOM 803 N N . GLU A 1 97 ? 39.238 9.148 -47.793 1.00 76.06 97 GLU A N 1
ATOM 804 C CA . GLU A 1 97 ? 39.123 9.239 -46.329 1.00 76.06 97 GLU A CA 1
ATOM 805 C C . GLU A 1 97 ? 37.710 9.656 -45.882 1.00 76.06 97 GLU A C 1
ATOM 807 O O . GLU A 1 97 ? 37.304 9.385 -44.751 1.00 76.06 97 GLU A O 1
ATOM 812 N N . ALA A 1 98 ? 36.933 10.295 -46.763 1.00 76.88 98 ALA A N 1
ATOM 813 C CA . ALA A 1 98 ? 35.514 10.530 -46.547 1.00 76.88 98 ALA A CA 1
ATOM 814 C C . ALA A 1 98 ? 34.772 9.192 -46.410 1.00 76.88 98 ALA A C 1
ATOM 816 O O . ALA A 1 98 ? 34.850 8.338 -47.294 1.00 76.88 98 ALA A O 1
ATOM 817 N N . VAL A 1 99 ? 34.019 9.045 -45.312 1.00 70.38 99 VAL A N 1
ATOM 818 C CA . VAL A 1 99 ? 33.210 7.854 -45.003 1.00 70.38 99 VAL A CA 1
ATOM 819 C C . VAL A 1 99 ? 32.438 7.413 -46.253 1.00 70.38 99 VAL A C 1
ATOM 821 O O . VAL A 1 99 ? 31.645 8.210 -46.769 1.00 70.38 99 VAL A O 1
ATOM 824 N N . PRO A 1 100 ? 32.630 6.172 -46.749 1.00 80.56 100 PRO A N 1
ATOM 825 C CA . PRO A 1 100 ? 31.953 5.691 -47.943 1.00 80.56 100 PRO A CA 1
ATOM 826 C C . PRO A 1 100 ? 30.447 5.936 -47.855 1.00 80.56 100 PRO A C 1
ATOM 828 O O . PRO A 1 100 ? 29.828 5.664 -46.827 1.00 80.56 100 PRO A O 1
ATOM 831 N N . GLN A 1 101 ? 29.819 6.407 -48.937 1.00 78.88 101 GLN A N 1
ATOM 832 C CA . GLN A 1 101 ? 28.391 6.765 -48.917 1.00 78.88 101 GLN A CA 1
ATOM 833 C C . GLN A 1 101 ? 27.494 5.603 -48.434 1.00 78.88 101 GLN A C 1
ATOM 835 O O . GLN A 1 101 ? 26.453 5.835 -47.822 1.00 78.88 101 GLN A O 1
ATOM 840 N N . ALA A 1 102 ? 27.917 4.354 -48.662 1.00 82.88 102 ALA A N 1
ATOM 841 C CA . ALA A 1 102 ? 27.278 3.154 -48.126 1.00 82.88 102 ALA A CA 1
ATOM 842 C C . ALA A 1 102 ? 27.353 3.059 -46.587 1.00 82.88 102 ALA A C 1
ATOM 844 O O . ALA A 1 102 ? 26.343 2.768 -45.948 1.00 82.88 102 ALA A O 1
ATOM 845 N N . GLU A 1 103 ? 28.506 3.354 -45.982 1.00 87.38 103 GLU A N 1
ATOM 846 C CA . GLU A 1 103 ? 28.674 3.410 -44.526 1.00 87.38 103 GLU A CA 1
ATOM 847 C C . GLU A 1 103 ? 27.894 4.574 -43.916 1.00 87.38 103 GLU A C 1
ATOM 849 O O . GLU A 1 103 ? 27.191 4.373 -42.928 1.00 87.38 103 GLU A O 1
ATOM 854 N N . PHE A 1 104 ? 27.922 5.759 -44.533 1.00 85.62 104 PHE A N 1
ATOM 855 C CA . PHE A 1 104 ? 27.115 6.900 -44.088 1.00 85.62 104 PHE A CA 1
ATOM 856 C C . PHE A 1 104 ? 25.614 6.570 -44.101 1.00 85.62 104 PHE A C 1
ATOM 858 O O . PHE A 1 104 ? 24.906 6.812 -43.120 1.00 85.62 104 PHE A O 1
ATOM 865 N N . ASN A 1 105 ? 25.124 5.950 -45.180 1.00 88.00 105 ASN A N 1
ATOM 866 C CA . ASN A 1 105 ? 23.733 5.510 -45.283 1.00 88.00 105 ASN A CA 1
ATOM 867 C C . ASN A 1 105 ? 23.398 4.414 -44.250 1.00 88.00 105 ASN A C 1
ATOM 869 O O . ASN A 1 105 ? 22.327 4.461 -43.645 1.00 88.00 105 ASN A O 1
ATOM 873 N N . SER A 1 106 ? 24.315 3.472 -44.002 1.00 93.44 106 SER A N 1
ATOM 874 C CA . SER A 1 106 ? 24.176 2.413 -42.989 1.00 93.44 106 SER A CA 1
ATOM 875 C C . SER A 1 106 ? 24.128 2.976 -41.564 1.00 93.44 106 SER A C 1
ATOM 877 O O . SER A 1 106 ? 23.251 2.614 -40.780 1.00 93.44 106 SER A O 1
ATOM 879 N N . LEU A 1 107 ? 25.007 3.926 -41.231 1.00 91.81 107 LEU A N 1
ATOM 880 C CA . LEU A 1 107 ? 24.994 4.641 -39.953 1.00 91.81 107 LEU A CA 1
ATOM 881 C C . LEU A 1 107 ? 23.698 5.439 -39.779 1.00 91.81 107 LEU A C 1
ATOM 883 O O . LEU A 1 107 ? 23.066 5.343 -38.730 1.00 91.81 107 LEU A O 1
ATOM 887 N N . ARG A 1 108 ? 23.240 6.148 -40.817 1.00 93.00 108 ARG A N 1
ATOM 888 C CA . ARG A 1 108 ? 21.955 6.864 -40.801 1.00 93.00 108 ARG A CA 1
ATOM 889 C C . ARG A 1 108 ? 20.764 5.920 -40.594 1.00 93.00 108 ARG A C 1
ATOM 891 O O . ARG A 1 108 ? 19.850 6.254 -39.844 1.00 93.00 108 ARG A O 1
ATOM 898 N N . GLN A 1 109 ? 20.778 4.737 -41.210 1.00 95.25 109 GLN A N 1
ATOM 899 C CA . GLN A 1 109 ? 19.754 3.714 -40.988 1.00 95.25 109 GLN A CA 1
ATOM 900 C C . GLN A 1 109 ? 19.795 3.179 -39.549 1.00 95.25 109 GLN A C 1
ATOM 902 O O . GLN A 1 109 ? 18.744 3.067 -38.922 1.00 95.25 109 GLN A O 1
ATOM 907 N N . LYS A 1 110 ? 20.985 2.909 -38.995 1.00 96.31 110 LYS A N 1
ATOM 908 C CA . LYS A 1 110 ? 21.150 2.493 -37.591 1.00 96.31 110 LYS A CA 1
ATOM 909 C C . LYS A 1 110 ? 20.643 3.550 -36.613 1.00 96.31 110 LYS A C 1
ATOM 911 O O . LYS A 1 110 ? 19.932 3.193 -35.683 1.00 96.31 110 LYS A O 1
ATOM 916 N N . VAL A 1 111 ? 20.946 4.831 -36.843 1.00 94.69 111 VAL A N 1
ATOM 917 C CA . VAL A 1 111 ? 20.399 5.945 -36.047 1.00 94.69 111 VAL A CA 1
ATOM 918 C C . VAL A 1 111 ? 18.872 5.929 -36.091 1.00 94.69 111 VAL A C 1
ATOM 920 O O . VAL A 1 111 ? 18.251 5.898 -35.036 1.00 94.69 111 VAL A O 1
ATOM 923 N N . SER A 1 112 ? 18.265 5.817 -37.276 1.00 97.31 112 SER A N 1
ATOM 924 C CA . SER A 1 112 ? 16.802 5.757 -37.400 1.00 97.31 112 SER A CA 1
ATOM 925 C C . SER A 1 112 ? 16.176 4.529 -36.717 1.00 97.31 112 SER A C 1
ATOM 927 O O . SER A 1 112 ? 15.086 4.624 -36.156 1.00 97.31 112 SER A O 1
ATOM 929 N N . ILE A 1 113 ? 16.851 3.375 -36.713 1.00 96.44 113 ILE A N 1
ATOM 930 C CA . ILE A 1 113 ? 16.400 2.191 -35.961 1.00 96.44 113 ILE A CA 1
ATOM 931 C C . ILE A 1 113 ? 16.462 2.467 -34.452 1.00 96.44 113 ILE A C 1
ATOM 933 O O . ILE A 1 113 ? 15.454 2.293 -33.771 1.00 96.44 113 ILE A O 1
ATOM 937 N N . MET A 1 114 ? 17.587 2.981 -33.944 1.00 96.12 114 MET A N 1
ATOM 938 C CA . MET A 1 114 ? 17.749 3.317 -32.523 1.00 96.12 114 MET A CA 1
ATOM 939 C C . MET A 1 114 ? 16.758 4.396 -32.058 1.00 96.12 114 MET A C 1
ATOM 941 O O . MET A 1 114 ? 16.211 4.285 -30.965 1.00 96.12 114 MET A O 1
ATOM 945 N N . GLU A 1 115 ? 16.461 5.406 -32.881 1.00 95.94 115 GLU A N 1
ATOM 946 C CA . GLU A 1 115 ? 15.429 6.421 -32.607 1.00 95.94 115 GLU A CA 1
ATOM 947 C C . GLU A 1 115 ? 14.033 5.792 -32.454 1.00 95.94 115 GLU A C 1
ATOM 949 O O . GLU A 1 115 ? 13.298 6.116 -31.517 1.00 95.94 115 GLU A O 1
ATOM 954 N N . ASN A 1 116 ? 13.673 4.854 -33.337 1.00 96.19 116 ASN A N 1
ATOM 955 C CA . ASN A 1 116 ? 12.403 4.128 -33.263 1.00 96.19 116 ASN A CA 1
ATOM 956 C C . ASN A 1 116 ? 12.340 3.190 -32.044 1.00 96.19 116 ASN A C 1
ATOM 958 O O . ASN A 1 116 ? 11.303 3.111 -31.381 1.00 96.19 116 ASN A O 1
ATOM 962 N N . GLU A 1 117 ? 13.434 2.503 -31.714 1.00 96.62 117 GLU A N 1
ATOM 963 C CA . GLU A 1 117 ? 13.535 1.642 -30.530 1.00 96.62 117 GLU A CA 1
ATOM 964 C C . GLU A 1 117 ? 13.450 2.445 -29.228 1.00 96.62 117 GLU A C 1
ATOM 966 O O . GLU A 1 117 ? 12.689 2.072 -28.333 1.00 96.62 117 GLU A O 1
ATOM 971 N N . LEU A 1 118 ? 14.147 3.583 -29.142 1.00 95.44 118 LEU A N 1
ATOM 972 C CA . LEU A 1 118 ? 14.053 4.524 -28.023 1.00 95.44 118 LEU A CA 1
ATOM 973 C C . LEU A 1 118 ? 12.627 5.057 -27.868 1.00 95.44 118 LEU A C 1
ATOM 975 O O . LEU A 1 118 ? 12.077 4.996 -26.770 1.00 95.44 118 LEU A O 1
ATOM 979 N N . SER A 1 119 ? 11.990 5.498 -28.956 1.00 96.81 119 SER A N 1
ATOM 980 C CA . SER A 1 119 ? 10.598 5.973 -28.939 1.00 96.81 119 SER A CA 1
ATOM 981 C C . SER A 1 119 ? 9.623 4.890 -28.451 1.00 96.81 119 SER A C 1
ATOM 983 O O . SER A 1 119 ? 8.805 5.123 -27.554 1.00 96.81 119 SER A O 1
ATOM 985 N N . ASN A 1 120 ? 9.771 3.661 -28.954 1.00 95.94 120 ASN A N 1
ATOM 986 C CA . ASN A 1 120 ? 8.981 2.509 -28.523 1.00 95.94 120 ASN A CA 1
ATOM 987 C C . ASN A 1 120 ? 9.207 2.199 -27.030 1.00 95.94 120 ASN A C 1
ATOM 989 O O . ASN A 1 120 ? 8.245 2.022 -26.279 1.00 95.94 120 ASN A O 1
ATOM 993 N N . ASN A 1 121 ? 10.456 2.208 -26.565 1.00 95.19 121 ASN A N 1
ATOM 994 C CA . ASN A 1 121 ? 10.797 1.946 -25.168 1.00 95.19 121 ASN A CA 1
ATOM 995 C C . ASN A 1 121 ? 10.306 3.057 -24.224 1.00 95.19 121 ASN A C 1
ATOM 997 O O . ASN A 1 121 ? 9.756 2.737 -23.170 1.00 95.19 121 ASN A O 1
ATOM 1001 N N . CYS A 1 122 ? 10.371 4.332 -24.619 1.00 94.62 122 CYS A N 1
ATOM 1002 C CA . CYS A 1 122 ? 9.721 5.434 -23.902 1.00 94.62 122 CYS A CA 1
ATOM 1003 C C . CYS A 1 122 ? 8.199 5.239 -23.809 1.00 94.62 122 CYS A C 1
ATOM 1005 O O . CYS A 1 122 ? 7.619 5.474 -22.748 1.00 94.62 122 CYS A O 1
ATOM 1007 N N . SER A 1 123 ? 7.543 4.759 -24.874 1.00 95.00 123 SER A N 1
ATOM 1008 C CA . SER A 1 123 ? 6.097 4.490 -24.845 1.00 95.00 123 SER A CA 1
ATOM 1009 C C . SER A 1 123 ? 5.737 3.361 -23.864 1.00 95.00 123 SER A C 1
ATOM 1011 O O . SER A 1 123 ? 4.837 3.527 -23.038 1.00 95.00 123 SER A O 1
ATOM 1013 N N . LYS A 1 124 ? 6.500 2.256 -23.866 1.00 94.88 124 LYS A N 1
ATOM 1014 C CA . LYS A 1 124 ? 6.345 1.137 -22.919 1.00 94.88 124 LYS A CA 1
ATOM 1015 C C . LYS A 1 124 ? 6.606 1.569 -21.476 1.00 94.88 124 LYS A C 1
ATOM 1017 O O . LYS A 1 124 ? 5.845 1.195 -20.586 1.00 94.88 124 LYS A O 1
ATOM 1022 N N . LEU A 1 125 ? 7.650 2.371 -21.247 1.00 94.06 125 LEU A N 1
ATOM 1023 C CA . LEU A 1 125 ? 7.988 2.903 -19.928 1.00 94.06 125 LEU A CA 1
ATOM 1024 C C . LEU A 1 125 ? 6.850 3.772 -19.381 1.00 94.06 125 LEU A C 1
ATOM 1026 O O . LEU A 1 125 ? 6.423 3.555 -18.253 1.00 94.06 125 LEU A O 1
ATOM 1030 N N . ASN A 1 126 ? 6.291 4.671 -20.195 1.00 93.56 126 ASN A N 1
ATOM 1031 C CA . ASN A 1 126 ? 5.154 5.508 -19.806 1.00 93.56 126 ASN A CA 1
ATOM 1032 C C . ASN A 1 126 ? 3.898 4.669 -19.483 1.00 93.56 126 ASN A C 1
ATOM 1034 O O . ASN A 1 126 ? 3.209 4.931 -18.498 1.00 93.56 126 ASN A O 1
ATOM 1038 N N . VAL A 1 127 ? 3.600 3.616 -20.254 1.00 95.06 127 VAL A N 1
ATOM 1039 C CA . VAL A 1 127 ? 2.496 2.686 -19.928 1.00 95.06 127 VAL A CA 1
ATOM 1040 C C . VAL A 1 127 ? 2.744 1.976 -18.590 1.00 95.06 127 VAL A C 1
ATOM 1042 O O . VAL A 1 127 ? 1.842 1.925 -17.752 1.00 95.06 127 VAL A O 1
ATOM 1045 N N . SER A 1 128 ? 3.967 1.491 -18.357 1.00 91.56 128 SER A N 1
ATOM 1046 C CA . SER A 1 128 ? 4.373 0.856 -17.095 1.00 91.56 128 SER A CA 1
ATOM 1047 C C . SER A 1 128 ? 4.279 1.818 -15.903 1.00 91.56 128 SER A C 1
ATOM 1049 O O . SER A 1 128 ? 3.737 1.467 -14.855 1.00 91.56 128 SER A O 1
ATOM 1051 N N . GLU A 1 129 ? 4.717 3.068 -16.067 1.00 94.06 129 GLU A N 1
ATOM 1052 C CA . GLU A 1 129 ? 4.664 4.085 -15.017 1.00 94.06 129 GLU A CA 1
ATOM 1053 C C . GLU A 1 129 ? 3.220 4.482 -14.671 1.00 94.06 129 GLU A C 1
ATOM 1055 O O . GLU A 1 129 ? 2.872 4.601 -13.495 1.00 94.06 129 GLU A O 1
ATOM 1060 N N . ASN A 1 130 ? 2.337 4.606 -15.666 1.00 93.88 130 ASN A N 1
ATOM 1061 C CA . ASN A 1 130 ? 0.914 4.848 -15.418 1.00 93.88 130 ASN A CA 1
ATOM 1062 C C . ASN A 1 130 ? 0.236 3.655 -14.721 1.00 93.88 130 ASN A C 1
ATOM 1064 O O . ASN A 1 130 ? -0.578 3.859 -13.816 1.00 93.88 130 ASN A O 1
ATOM 1068 N N . ALA A 1 131 ? 0.604 2.417 -15.070 1.00 93.94 131 ALA A N 1
ATOM 1069 C CA . ALA A 1 131 ? 0.143 1.225 -14.357 1.00 93.94 131 ALA A CA 1
ATOM 1070 C C . ALA A 1 131 ? 0.638 1.208 -12.898 1.00 93.94 131 ALA A C 1
ATOM 1072 O O . ALA A 1 131 ? -0.154 0.954 -11.987 1.00 93.94 131 ALA A O 1
ATOM 1073 N N . LYS A 1 132 ? 1.908 1.564 -12.656 1.00 94.56 132 LYS A N 1
ATOM 1074 C CA . LYS A 1 132 ? 2.483 1.726 -11.312 1.00 94.56 132 LYS A CA 1
ATOM 1075 C C . LYS A 1 132 ? 1.712 2.766 -10.491 1.00 94.56 132 LYS A C 1
ATOM 1077 O O . LYS A 1 132 ? 1.222 2.422 -9.418 1.00 94.56 132 LYS A O 1
ATOM 1082 N N . ARG A 1 133 ? 1.500 3.981 -11.014 1.00 96.00 133 ARG A N 1
ATOM 1083 C CA . ARG A 1 133 ? 0.725 5.043 -10.334 1.00 96.00 133 ARG A CA 1
ATOM 1084 C C . ARG A 1 133 ? -0.706 4.598 -9.998 1.00 96.00 133 ARG A C 1
ATOM 1086 O O . ARG A 1 133 ? -1.234 4.921 -8.932 1.00 96.00 133 ARG A O 1
ATOM 1093 N N . ALA A 1 134 ? -1.343 3.821 -10.878 1.00 93.62 134 ALA A N 1
ATOM 1094 C CA . ALA A 1 134 ? -2.668 3.258 -10.622 1.00 93.62 134 ALA A CA 1
ATOM 1095 C C 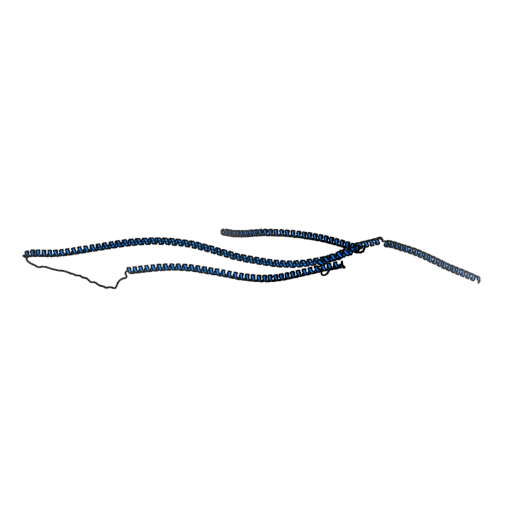. ALA A 1 134 ? -2.662 2.204 -9.496 1.00 93.62 134 ALA A C 1
ATOM 1097 O O . ALA A 1 134 ? -3.610 2.151 -8.708 1.00 93.62 134 ALA A O 1
ATOM 1098 N N . LEU A 1 135 ? -1.610 1.385 -9.390 1.00 92.69 135 LEU A N 1
ATOM 1099 C CA . LEU A 1 135 ? -1.425 0.431 -8.290 1.00 92.69 135 LEU A CA 1
ATOM 1100 C C . LEU A 1 135 ? -1.100 1.134 -6.965 1.00 92.69 135 LEU A C 1
ATOM 1102 O O . LEU A 1 135 ? -1.690 0.783 -5.947 1.00 92.69 135 LEU A O 1
ATOM 1106 N N . GLU A 1 136 ? -0.259 2.169 -6.976 1.00 95.38 136 GLU A N 1
ATOM 1107 C CA . GLU A 1 136 ? 0.046 3.004 -5.801 1.00 95.38 136 GLU A CA 1
ATOM 1108 C C . GLU A 1 136 ? -1.220 3.685 -5.251 1.00 95.38 136 GLU A C 1
ATOM 1110 O O . GLU A 1 136 ? -1.480 3.646 -4.048 1.00 95.38 136 GLU A O 1
ATOM 1115 N N . SER A 1 137 ? -2.091 4.206 -6.126 1.00 94.44 137 SER A N 1
ATOM 1116 C CA . SER A 1 137 ? -3.395 4.753 -5.718 1.00 94.44 137 SER A CA 1
ATOM 1117 C C . SER A 1 137 ? -4.334 3.695 -5.116 1.00 94.44 137 SER A C 1
ATOM 1119 O O . SER A 1 137 ? -5.097 4.003 -4.198 1.00 94.44 137 SER A O 1
ATOM 1121 N N . LYS A 1 138 ? -4.296 2.442 -5.598 1.00 95.75 138 LYS A N 1
ATOM 1122 C CA . LYS A 1 138 ? -5.055 1.331 -4.991 1.00 95.75 138 LYS A CA 1
ATOM 1123 C C . LYS A 1 138 ? -4.481 0.933 -3.628 1.00 95.75 138 LYS A C 1
ATOM 1125 O O . LYS A 1 138 ? -5.259 0.748 -2.697 1.00 95.75 138 LYS A O 1
ATOM 1130 N N . LEU A 1 139 ? -3.155 0.847 -3.497 1.00 91.75 139 LEU A N 1
ATOM 1131 C CA . LEU A 1 139 ? -2.474 0.554 -2.232 1.00 91.75 139 LEU A CA 1
ATOM 1132 C C . LEU A 1 139 ? -2.825 1.587 -1.160 1.00 91.75 139 LEU A C 1
ATOM 1134 O O . LEU A 1 139 ? -3.311 1.202 -0.103 1.00 91.75 139 LEU A O 1
ATOM 1138 N N . SER A 1 140 ? -2.710 2.881 -1.471 1.00 95.75 140 SER A N 1
ATOM 1139 C CA . SER A 1 140 ? -3.069 3.964 -0.544 1.00 95.75 140 SER A CA 1
ATOM 1140 C C . SER A 1 140 ? -4.525 3.870 -0.052 1.00 95.75 140 SER A C 1
ATOM 1142 O O . SER A 1 140 ? -4.793 4.051 1.136 1.00 95.75 140 SER A O 1
ATOM 1144 N N . LYS A 1 141 ? -5.473 3.493 -0.926 1.00 95.38 141 LYS A N 1
ATOM 1145 C CA . LYS A 1 141 ? -6.874 3.248 -0.531 1.00 95.38 141 LYS A CA 1
ATOM 1146 C C . LYS A 1 141 ? -7.016 2.048 0.405 1.00 95.38 141 LYS A C 1
ATOM 1148 O O . LYS A 1 141 ? -7.730 2.147 1.399 1.00 95.38 141 LYS A O 1
ATOM 1153 N N . TYR A 1 142 ? -6.329 0.938 0.129 1.00 93.81 142 TYR A N 1
ATOM 1154 C CA . TYR A 1 142 ? -6.349 -0.237 1.006 1.00 93.81 142 TYR A CA 1
ATOM 1155 C C . TYR A 1 142 ? -5.654 0.013 2.353 1.00 93.81 142 TYR A C 1
ATOM 1157 O O . TYR A 1 142 ? -6.089 -0.525 3.370 1.00 93.81 142 TYR A O 1
ATOM 1165 N N . GLU A 1 143 ? -4.624 0.858 2.401 1.00 93.75 143 GLU A N 1
ATOM 1166 C CA . GLU A 1 143 ? -4.004 1.312 3.652 1.00 93.75 143 GLU A CA 1
ATOM 1167 C C . GLU A 1 143 ? -4.966 2.170 4.485 1.00 93.75 143 GLU A C 1
ATOM 1169 O O . GLU A 1 143 ? -5.054 1.989 5.703 1.00 93.75 143 GLU A O 1
ATOM 1174 N N . GLU A 1 144 ? -5.746 3.050 3.850 1.00 95.06 144 GLU A N 1
ATOM 1175 C CA . GLU A 1 144 ? -6.768 3.846 4.536 1.00 95.06 144 GLU A CA 1
ATOM 1176 C C . GLU A 1 144 ? -7.956 2.985 5.014 1.00 95.06 144 GLU A C 1
ATOM 1178 O O . GLU A 1 144 ? -8.410 3.146 6.149 1.00 95.06 144 GLU A O 1
ATOM 1183 N N . GLU A 1 145 ? -8.426 2.027 4.203 1.00 95.31 145 GLU A N 1
ATOM 1184 C CA . GLU A 1 145 ? -9.416 1.012 4.610 1.00 95.31 145 GLU A CA 1
ATOM 1185 C C . GLU A 1 145 ? -8.910 0.197 5.812 1.00 95.31 145 GLU A C 1
ATOM 1187 O O . GLU A 1 145 ? -9.619 0.060 6.811 1.00 95.31 145 GLU A O 1
ATOM 1192 N N . LYS A 1 146 ? -7.656 -0.275 5.772 1.00 93.50 146 LYS A N 1
ATOM 1193 C CA . LYS A 1 146 ? -7.014 -0.990 6.885 1.00 93.50 146 LYS A CA 1
ATOM 1194 C C . LYS A 1 146 ? -6.942 -0.127 8.146 1.00 93.50 146 LYS A C 1
ATOM 1196 O O . LYS A 1 146 ? -7.249 -0.617 9.230 1.00 93.50 146 LYS A O 1
ATOM 1201 N N . LYS A 1 147 ? -6.580 1.155 8.027 1.00 95.25 147 LYS A N 1
ATOM 1202 C CA . LYS A 1 147 ? -6.536 2.089 9.164 1.00 95.25 147 LYS A CA 1
ATOM 1203 C C . LYS A 1 147 ? -7.922 2.298 9.786 1.00 95.25 147 LYS A C 1
ATOM 1205 O O . LYS A 1 147 ? -8.027 2.334 11.009 1.00 95.25 147 LYS A O 1
ATOM 1210 N N . LYS A 1 148 ? -8.978 2.384 8.969 1.00 94.62 148 LYS A N 1
ATOM 1211 C CA . LYS A 1 148 ? -10.373 2.468 9.442 1.00 94.62 148 LYS A CA 1
ATOM 1212 C C . LYS A 1 148 ? -10.803 1.192 10.167 1.00 94.62 148 LYS A C 1
ATOM 1214 O O . LYS A 1 148 ? -11.342 1.291 11.263 1.00 94.62 148 LYS A O 1
ATOM 1219 N N . LEU A 1 149 ? -10.503 0.015 9.613 1.00 93.12 149 LEU A N 1
ATOM 1220 C CA . LEU A 1 149 ? -10.802 -1.272 10.254 1.00 93.12 149 LEU A CA 1
ATOM 1221 C C . LEU A 1 149 ? -10.082 -1.440 11.600 1.00 93.12 149 LEU A C 1
ATOM 1223 O O . LEU A 1 149 ? -10.709 -1.874 12.560 1.00 93.12 149 LEU A O 1
ATOM 1227 N N . ILE A 1 150 ? -8.809 -1.042 11.700 1.00 92.31 150 ILE A N 1
ATOM 1228 C CA . ILE A 1 150 ? -8.062 -1.045 12.972 1.00 92.31 150 ILE A CA 1
ATOM 1229 C C . ILE A 1 150 ? -8.704 -0.091 13.993 1.00 92.31 150 ILE A C 1
ATOM 1231 O O . ILE A 1 150 ? -8.800 -0.439 15.166 1.00 92.31 150 ILE A O 1
ATOM 1235 N N . GLY A 1 151 ? -9.183 1.081 13.557 1.00 90.62 151 GLY A N 1
ATOM 1236 C CA . GLY A 1 151 ? -9.932 2.007 14.414 1.00 90.62 151 GLY A CA 1
ATOM 1237 C C . GLY A 1 151 ? -11.217 1.385 14.966 1.00 90.62 151 GLY A C 1
ATOM 1238 O O . GLY A 1 151 ? -11.390 1.323 16.179 1.00 90.62 151 GLY A O 1
ATOM 1239 N N . VAL A 1 152 ? -12.064 0.833 14.090 1.00 91.50 152 VAL A N 1
ATOM 1240 C CA . VAL A 1 152 ? -13.317 0.156 14.480 1.00 91.50 152 VAL A CA 1
ATOM 1241 C C . VAL A 1 152 ? -13.052 -1.045 15.394 1.00 91.50 152 VAL A C 1
ATOM 1243 O O . VAL A 1 152 ? -13.790 -1.260 16.357 1.00 91.50 152 VAL A O 1
ATOM 1246 N N . GLN A 1 153 ? -11.985 -1.810 15.139 1.00 89.44 153 GLN A N 1
ATOM 1247 C CA . GLN A 1 153 ? -11.562 -2.893 16.025 1.00 89.44 153 GLN A CA 1
ATOM 1248 C C . GLN A 1 153 ? -11.199 -2.350 17.414 1.00 89.44 153 GLN A C 1
ATOM 1250 O O . GLN A 1 153 ? -11.764 -2.830 18.395 1.00 89.44 153 GLN A O 1
ATOM 1255 N N . GLY A 1 154 ? -10.345 -1.325 17.503 1.00 92.31 154 GLY A N 1
ATOM 1256 C CA . GLY A 1 154 ? -9.952 -0.706 18.774 1.00 92.31 154 GLY A CA 1
ATOM 1257 C C . GLY A 1 154 ? -11.128 -0.109 19.556 1.00 92.31 154 GLY A C 1
ATOM 1258 O O . GLY A 1 154 ? -11.220 -0.300 20.768 1.00 92.31 154 GLY A O 1
ATOM 1259 N N . ASP A 1 155 ? -12.078 0.533 18.871 1.00 92.56 155 ASP A N 1
ATOM 1260 C CA . ASP A 1 155 ? -13.322 1.016 19.483 1.00 92.56 155 ASP A CA 1
ATOM 1261 C C . ASP A 1 155 ? -14.155 -0.151 20.042 1.00 92.56 155 ASP A C 1
ATOM 1263 O O . ASP A 1 155 ? -14.653 -0.085 21.169 1.00 92.56 155 ASP A O 1
ATOM 1267 N N . SER A 1 156 ? -14.270 -1.254 19.291 1.00 89.56 156 SER A N 1
ATOM 1268 C CA . SER A 1 156 ? -15.000 -2.446 19.737 1.00 89.56 156 SER A CA 1
ATOM 1269 C C . SER A 1 156 ? -14.319 -3.148 20.920 1.00 89.56 156 SER A C 1
ATOM 1271 O O . SER A 1 156 ? -14.996 -3.520 21.877 1.00 89.56 156 SER A O 1
ATOM 1273 N N . GLU A 1 157 ? -12.988 -3.258 20.914 1.00 92.81 157 GLU A N 1
ATOM 1274 C CA . GLU A 1 157 ? -12.189 -3.783 22.026 1.00 92.81 157 GLU A CA 1
ATOM 1275 C C . GLU A 1 157 ? -12.330 -2.893 23.268 1.00 92.81 157 GLU A C 1
ATOM 1277 O O . GLU A 1 157 ? -12.498 -3.404 24.375 1.00 92.81 157 GLU A O 1
ATOM 1282 N N . GLY A 1 158 ? -12.378 -1.568 23.095 1.00 93.31 158 GLY A N 1
ATOM 1283 C CA . GLY A 1 158 ? -12.667 -0.615 24.166 1.00 93.31 158 GLY A CA 1
ATOM 1284 C C . GLY A 1 158 ? -14.068 -0.779 24.772 1.00 93.31 158 GLY A C 1
ATOM 1285 O O . GLY A 1 158 ? -14.224 -0.666 25.990 1.00 93.31 158 GLY A O 1
ATOM 1286 N N . VAL A 1 159 ? -15.085 -1.085 23.958 1.00 94.62 159 VAL A N 1
ATOM 1287 C CA . VAL A 1 159 ? -16.445 -1.404 24.437 1.00 94.62 159 VAL A CA 1
ATOM 1288 C C . VAL A 1 159 ? -16.467 -2.733 25.197 1.00 94.62 159 VAL A C 1
ATOM 1290 O O . VAL A 1 159 ? -17.013 -2.788 26.301 1.00 94.62 159 VAL A O 1
ATOM 1293 N N . TRP A 1 160 ? -15.842 -3.786 24.663 1.00 91.94 160 TRP A N 1
ATOM 1294 C CA . TRP A 1 160 ? -15.756 -5.082 25.344 1.00 91.94 160 TRP A CA 1
ATOM 1295 C C . TRP A 1 160 ? -14.980 -4.998 26.659 1.00 91.94 160 TRP A C 1
ATOM 1297 O O . TRP A 1 160 ? -15.435 -5.550 27.657 1.00 91.94 160 TRP A O 1
ATOM 1307 N N . SER A 1 161 ? -13.871 -4.256 26.691 1.00 93.69 161 SER A N 1
ATOM 1308 C CA . SER A 1 161 ? -13.072 -4.020 27.898 1.00 93.69 161 SER A CA 1
ATOM 1309 C C . SER A 1 161 ? -13.899 -3.343 28.998 1.00 93.69 161 SER A C 1
ATOM 1311 O O . SER A 1 161 ? -14.035 -3.889 30.093 1.00 93.69 161 SER A O 1
ATOM 1313 N N . LYS A 1 162 ? -14.598 -2.242 28.675 1.00 96.06 162 LYS A N 1
ATOM 1314 C CA . LYS A 1 162 ? -15.534 -1.585 29.609 1.00 96.06 162 LYS A CA 1
ATOM 1315 C C . LYS A 1 162 ? -16.623 -2.534 30.107 1.00 96.06 162 LYS A C 1
ATOM 1317 O O . LYS A 1 162 ? -16.938 -2.525 31.294 1.00 96.06 162 LYS A O 1
ATOM 1322 N N . ARG A 1 163 ? -17.187 -3.374 29.230 1.00 95.00 163 ARG A N 1
ATOM 1323 C CA . ARG A 1 163 ? -18.225 -4.332 29.633 1.00 95.00 163 ARG A CA 1
ATOM 1324 C C . ARG A 1 163 ? -17.684 -5.431 30.548 1.00 95.00 163 ARG A C 1
ATOM 1326 O O . ARG A 1 163 ? -18.379 -5.842 31.475 1.00 95.00 163 ARG A O 1
ATOM 1333 N N . VAL A 1 164 ? -16.453 -5.888 30.325 1.00 94.50 164 VAL A N 1
ATOM 1334 C CA . VAL A 1 164 ? -15.759 -6.823 31.221 1.00 94.50 164 VAL A CA 1
ATOM 1335 C C . VAL A 1 164 ? -15.513 -6.177 32.587 1.00 94.50 164 VAL A C 1
ATOM 1337 O O . VAL A 1 164 ? -15.800 -6.805 33.605 1.00 94.50 164 VAL A O 1
ATOM 1340 N N . ASP A 1 165 ? -15.081 -4.915 32.637 1.00 94.69 165 ASP A N 1
ATOM 1341 C CA . ASP A 1 165 ? -14.900 -4.174 33.893 1.00 94.69 165 ASP A CA 1
ATOM 1342 C C . ASP A 1 165 ? -16.218 -3.960 34.657 1.00 94.69 165 ASP A C 1
ATOM 1344 O O . ASP A 1 165 ? -16.265 -4.162 35.874 1.00 94.69 165 ASP A O 1
ATOM 1348 N N . GLU A 1 166 ? -17.311 -3.624 33.965 1.00 96.00 166 GLU A N 1
ATOM 1349 C CA . GLU A 1 166 ? -18.656 -3.540 34.554 1.00 96.00 166 GLU A CA 1
ATOM 1350 C C . GLU A 1 166 ? -19.095 -4.874 35.170 1.00 96.00 166 GLU A C 1
ATOM 1352 O O . GLU A 1 166 ? -19.540 -4.905 36.321 1.00 96.00 166 GLU A O 1
ATOM 1357 N N . VAL A 1 167 ? -18.946 -5.982 34.435 1.00 95.81 167 VAL A N 1
ATOM 1358 C CA . VAL A 1 167 ? -19.304 -7.328 34.912 1.00 95.81 167 VAL A CA 1
ATOM 1359 C C . VAL A 1 167 ? -18.425 -7.738 36.097 1.00 95.81 167 VAL A C 1
ATOM 1361 O O . VAL A 1 167 ? -18.947 -8.229 37.098 1.00 95.81 167 VAL A O 1
ATOM 1364 N N . ASN A 1 168 ? -17.120 -7.458 36.054 1.00 93.69 168 ASN A N 1
ATOM 1365 C CA . ASN A 1 168 ? -16.207 -7.678 37.179 1.00 93.69 168 ASN A CA 1
ATOM 1366 C C . ASN A 1 168 ? -16.601 -6.846 38.413 1.00 93.69 168 ASN A C 1
ATOM 1368 O O . ASN A 1 168 ? -16.521 -7.332 39.545 1.00 93.69 168 ASN A O 1
ATOM 1372 N N . GLN A 1 169 ? -17.054 -5.602 38.228 1.00 95.62 169 GLN A N 1
ATOM 1373 C CA . GLN A 1 169 ? -17.527 -4.763 39.330 1.00 95.62 169 GLN A CA 1
ATOM 1374 C C . GLN A 1 169 ? -18.851 -5.282 39.916 1.00 95.62 169 GLN A C 1
ATOM 1376 O O . GLN A 1 169 ? -19.012 -5.286 41.139 1.00 95.62 169 GLN A O 1
ATOM 1381 N N . GLN A 1 170 ? -19.785 -5.739 39.076 1.00 95.75 170 GLN A N 1
ATOM 1382 C CA . GLN A 1 170 ? -21.036 -6.364 39.521 1.00 95.75 170 GLN A CA 1
ATOM 1383 C C . GLN A 1 170 ? -20.775 -7.670 40.281 1.00 95.75 170 GLN A C 1
ATOM 1385 O O . GLN A 1 170 ? -21.351 -7.870 41.350 1.00 95.75 170 GLN A O 1
ATOM 1390 N N . LEU A 1 171 ? -19.853 -8.509 39.797 1.00 95.19 171 LEU A N 1
ATOM 1391 C CA . LEU A 1 171 ? -19.447 -9.738 40.479 1.00 95.19 171 LEU A CA 1
ATOM 1392 C C . LEU A 1 171 ? -18.890 -9.435 41.876 1.00 95.19 171 LEU A C 1
ATOM 1394 O O . LEU A 1 171 ? -19.393 -9.979 42.855 1.00 95.19 171 LEU A O 1
ATOM 1398 N N . ARG A 1 172 ? -17.950 -8.486 41.998 1.00 94.88 172 ARG A N 1
ATOM 1399 C CA . ARG A 1 172 ? -17.399 -8.057 43.301 1.00 94.88 172 ARG A CA 1
ATOM 1400 C C . ARG A 1 172 ? -18.468 -7.524 44.264 1.00 94.88 172 ARG A C 1
ATOM 1402 O O . ARG A 1 172 ? -18.385 -7.783 45.464 1.00 94.88 172 ARG A O 1
ATOM 1409 N N . LYS A 1 173 ? -19.471 -6.790 43.763 1.00 96.25 173 LYS A N 1
ATOM 1410 C CA . LYS A 1 173 ? -20.618 -6.325 44.570 1.00 96.25 173 LYS A CA 1
ATOM 1411 C C . LYS A 1 173 ? -21.454 -7.509 45.065 1.00 96.25 173 LYS A C 1
ATOM 1413 O O . LYS A 1 173 ? -21.677 -7.622 46.267 1.00 96.25 173 LYS A O 1
ATOM 1418 N N . SER A 1 174 ? -21.815 -8.432 44.174 1.00 92.00 174 SER A N 1
ATOM 1419 C CA . SER A 1 174 ? -22.589 -9.631 44.518 1.00 92.00 174 SER A CA 1
ATOM 1420 C C . SER A 1 174 ? -21.841 -10.563 45.486 1.00 92.00 174 SER A C 1
ATOM 1422 O O . SER A 1 174 ? -22.434 -11.107 46.417 1.00 92.00 174 SER A O 1
ATOM 1424 N N . GLU A 1 175 ? -20.519 -10.699 45.351 1.00 93.56 175 GLU A N 1
ATOM 1425 C CA . GLU A 1 175 ? -19.673 -11.429 46.303 1.00 93.56 175 GLU A CA 1
ATOM 1426 C C . GLU A 1 175 ? -19.645 -10.762 47.687 1.00 93.56 175 GLU A C 1
ATOM 1428 O O . GLU A 1 175 ? -19.727 -11.452 48.708 1.00 93.56 175 GLU A O 1
ATOM 1433 N N . ALA A 1 176 ? -19.575 -9.429 47.750 1.00 94.62 176 ALA A N 1
ATOM 1434 C CA . ALA A 1 176 ? -19.652 -8.685 49.007 1.00 94.62 176 ALA A CA 1
ATOM 1435 C C . ALA A 1 176 ? -21.034 -8.822 49.676 1.00 94.62 176 ALA A C 1
ATOM 1437 O O . ALA A 1 176 ? -21.112 -9.077 50.881 1.00 94.62 176 ALA A O 1
ATOM 1438 N N . GLU A 1 177 ? -22.117 -8.733 48.902 1.00 95.44 177 GLU A N 1
ATOM 1439 C CA . GLU A 1 177 ? -23.494 -8.963 49.360 1.00 95.44 177 GLU A CA 1
ATOM 1440 C C . GLU A 1 177 ? -23.682 -10.391 49.884 1.00 95.44 177 GLU A C 1
ATOM 1442 O O . GLU A 1 177 ? -24.150 -10.574 51.007 1.00 95.44 177 GLU A O 1
ATOM 1447 N N . LYS A 1 178 ? -23.225 -11.406 49.139 1.00 95.06 178 LYS A N 1
ATOM 1448 C CA . LYS A 1 178 ? -23.216 -12.815 49.567 1.00 95.06 178 LYS A CA 1
ATOM 1449 C C . LYS A 1 178 ? -22.453 -13.008 50.878 1.00 95.06 178 LYS A C 1
ATOM 1451 O O . LYS A 1 178 ? -22.921 -13.725 51.764 1.00 95.06 178 LYS A O 1
ATOM 1456 N N . ASN A 1 179 ? -21.293 -12.369 51.028 1.00 95.12 179 ASN A N 1
ATOM 1457 C CA . ASN A 1 179 ? -20.503 -12.435 52.258 1.00 95.12 179 ASN A CA 1
ATOM 1458 C C . ASN A 1 179 ? -21.214 -11.761 53.444 1.00 95.12 179 ASN A C 1
ATOM 1460 O O . ASN A 1 179 ? -21.148 -12.278 54.561 1.00 95.12 179 ASN A O 1
ATOM 1464 N N . ASN A 1 180 ? -21.931 -10.658 53.222 1.00 95.44 180 ASN A N 1
ATOM 1465 C CA . ASN A 1 180 ? -22.739 -10.009 54.256 1.00 95.44 180 ASN A CA 1
ATOM 1466 C C . ASN A 1 180 ? -23.979 -10.838 54.626 1.00 95.44 180 ASN A C 1
ATOM 1468 O O . ASN A 1 180 ? -24.222 -11.057 55.810 1.00 95.44 180 ASN A O 1
ATOM 1472 N N . LEU A 1 181 ? -24.704 -11.389 53.649 1.00 95.00 181 LEU A N 1
ATOM 1473 C CA . LEU A 1 181 ? -25.823 -12.308 53.889 1.00 95.00 181 LEU A CA 1
ATOM 1474 C C . LEU A 1 181 ? -25.375 -13.557 54.663 1.00 95.00 181 LEU A C 1
ATOM 1476 O O . LEU A 1 181 ? -26.051 -13.964 55.600 1.00 95.00 181 LEU A O 1
ATOM 1480 N N . SER A 1 182 ? -24.202 -14.114 54.346 1.00 94.56 182 SER A N 1
ATOM 1481 C CA . SER A 1 182 ? -23.599 -15.238 55.079 1.00 94.56 182 SER A CA 1
ATOM 1482 C C . SER A 1 182 ? -23.264 -14.892 56.539 1.00 94.56 182 SER A C 1
ATOM 1484 O O . SER A 1 182 ? -23.505 -15.698 57.439 1.00 94.56 182 SER A O 1
ATOM 1486 N N . LYS A 1 183 ? -22.763 -13.677 56.813 1.00 95.12 183 LYS A N 1
ATOM 1487 C CA . LYS A 1 183 ? -22.559 -13.188 58.190 1.00 95.12 183 LYS A CA 1
ATOM 1488 C C . LYS A 1 183 ? -23.885 -13.014 58.934 1.00 95.12 183 LYS A C 1
ATOM 1490 O O . LYS A 1 183 ? -23.991 -13.457 60.074 1.00 95.12 183 LYS A O 1
ATOM 1495 N N . ASN A 1 184 ? -24.886 -12.416 58.287 1.00 94.56 184 ASN A N 1
ATOM 1496 C CA . ASN A 1 184 ? -26.204 -12.185 58.879 1.00 94.56 184 ASN A CA 1
ATOM 1497 C C . ASN A 1 184 ? -26.934 -13.505 59.173 1.00 94.56 184 ASN A C 1
ATOM 1499 O O . ASN A 1 184 ? -27.528 -13.638 60.238 1.00 94.56 184 ASN A O 1
ATOM 1503 N N . LEU A 1 185 ? -26.827 -14.499 58.283 1.00 94.06 185 LEU A N 1
ATOM 1504 C CA . LEU A 1 185 ? -27.355 -15.847 58.506 1.00 94.06 185 LEU A CA 1
ATOM 1505 C C . LEU A 1 185 ? -26.752 -16.463 59.775 1.00 94.06 185 LEU A C 1
ATOM 1507 O O . LEU A 1 185 ? -27.494 -16.872 60.658 1.00 94.06 185 LEU A O 1
ATOM 1511 N N . LYS A 1 186 ? -25.420 -16.439 59.917 1.00 94.00 186 LYS A N 1
ATOM 1512 C CA . LYS A 1 186 ? -24.725 -16.960 61.110 1.00 94.00 186 LYS A CA 1
ATOM 1513 C C . LYS A 1 186 ? -25.096 -16.224 62.400 1.00 94.00 186 LYS A C 1
ATOM 1515 O O . LYS A 1 186 ? -25.126 -16.838 63.465 1.00 94.00 186 LYS A O 1
ATOM 1520 N N . ALA A 1 187 ? -25.365 -14.920 62.323 1.00 94.00 187 ALA A N 1
ATOM 1521 C CA . ALA A 1 187 ? -25.860 -14.153 63.463 1.00 94.00 187 ALA A CA 1
ATOM 1522 C C . ALA A 1 187 ? -27.276 -14.607 63.862 1.00 94.00 187 ALA A C 1
ATOM 1524 O O . ALA A 1 187 ? -27.497 -14.937 65.024 1.00 94.00 187 ALA A O 1
ATOM 1525 N N . ALA A 1 188 ? -28.193 -14.730 62.898 1.00 90.94 188 ALA A N 1
ATOM 1526 C CA . ALA A 1 188 ? -29.559 -15.202 63.132 1.00 90.94 188 ALA A CA 1
ATOM 1527 C C . ALA A 1 188 ? -29.622 -16.672 63.600 1.00 90.94 188 ALA A C 1
ATOM 1529 O O . ALA A 1 188 ? -30.438 -17.015 64.454 1.00 90.94 188 ALA A O 1
ATOM 1530 N N . GLU A 1 189 ? -28.740 -17.542 63.095 1.00 92.12 189 GLU A N 1
ATOM 1531 C CA . GLU A 1 189 ? -28.564 -18.921 63.575 1.00 92.12 189 GLU A CA 1
ATOM 1532 C C . GLU A 1 189 ? -28.146 -18.948 65.051 1.00 92.12 189 GLU A C 1
ATOM 1534 O O . GLU A 1 189 ? -28.697 -19.725 65.837 1.00 92.12 189 GLU A O 1
ATOM 1539 N N . LYS A 1 190 ? -27.216 -18.067 65.448 1.00 93.56 190 LYS A N 1
ATOM 1540 C CA . LYS A 1 190 ? -26.809 -17.918 66.847 1.00 93.56 190 LYS A CA 1
ATOM 1541 C C . LYS A 1 190 ? -27.958 -17.391 67.712 1.00 93.56 190 LYS A C 1
ATOM 1543 O O . LYS A 1 190 ? -28.240 -17.989 68.743 1.00 93.56 190 LYS A O 1
ATOM 1548 N N . GLU A 1 191 ? -28.659 -16.344 67.285 1.00 93.56 191 GLU A N 1
ATOM 1549 C CA . GLU A 1 191 ? -29.819 -15.811 68.016 1.00 93.56 191 GLU A CA 1
ATOM 1550 C C . GLU A 1 191 ? -30.926 -16.865 68.180 1.00 93.56 191 GLU A C 1
ATOM 1552 O O . GLU A 1 191 ? -31.466 -17.022 69.272 1.00 93.56 191 GLU A O 1
ATOM 1557 N N . CYS A 1 192 ? -31.213 -17.666 67.148 1.00 90.12 192 CYS A N 1
ATOM 1558 C CA . CYS A 1 192 ? -32.146 -18.791 67.258 1.00 90.12 192 CYS A CA 1
ATOM 1559 C C . CYS A 1 192 ? -31.656 -19.872 68.235 1.00 90.12 192 CYS A C 1
ATOM 1561 O O . CYS A 1 192 ? -32.468 -20.458 68.952 1.00 90.12 192 CYS A O 1
ATOM 1563 N N . SER A 1 193 ? -30.347 -20.140 68.290 1.00 92.00 193 SER A N 1
ATOM 1564 C CA . SER A 1 193 ? -29.747 -21.039 69.285 1.00 92.00 193 SER A CA 1
ATOM 1565 C C . SER A 1 193 ? -29.894 -20.494 70.711 1.00 92.00 193 SER A C 1
ATOM 1567 O O . SER A 1 193 ? -30.263 -21.242 71.618 1.00 92.00 193 SER A O 1
ATOM 1569 N N . ASP A 1 194 ? -29.661 -19.196 70.907 1.00 93.25 194 ASP A N 1
ATOM 1570 C CA . ASP A 1 194 ? -29.757 -18.525 72.207 1.00 93.25 194 ASP A CA 1
ATOM 1571 C C . ASP A 1 194 ? -31.224 -18.433 72.684 1.00 93.25 194 ASP A C 1
ATOM 1573 O O . ASP A 1 194 ? -31.526 -18.736 73.837 1.00 93.25 194 ASP A O 1
ATOM 1577 N N . VAL A 1 195 ? -32.180 -18.144 71.794 1.00 92.75 195 VAL A N 1
ATOM 1578 C CA . VAL A 1 195 ? -33.624 -18.214 72.104 1.00 92.75 195 VAL A CA 1
ATOM 1579 C C . VAL A 1 195 ? -34.056 -19.651 72.415 1.00 92.75 195 VAL A C 1
ATOM 1581 O O . VAL A 1 195 ? -34.863 -19.878 73.318 1.00 92.75 195 VAL A O 1
ATOM 1584 N N . LYS A 1 196 ? -33.510 -20.652 71.715 1.00 93.31 196 LYS A N 1
ATOM 1585 C CA . LYS A 1 196 ? -33.814 -22.067 71.973 1.00 93.31 196 LYS A CA 1
ATOM 1586 C C . LYS A 1 196 ? -33.321 -22.526 73.348 1.00 93.31 196 LYS A C 1
ATOM 1588 O O . LYS A 1 196 ? -34.038 -23.283 74.003 1.00 93.31 196 LYS A O 1
ATOM 1593 N N . SER A 1 197 ? -32.148 -22.076 73.803 1.00 91.62 197 SER A N 1
ATOM 1594 C CA . SER A 1 197 ? -31.663 -22.388 75.156 1.00 91.62 197 SER A CA 1
ATOM 1595 C C . SER A 1 197 ? -32.513 -21.693 76.226 1.00 91.62 197 SER A C 1
ATOM 1597 O O . SER A 1 197 ? -32.974 -22.360 77.152 1.00 91.62 197 SER A O 1
ATOM 1599 N N . GLN A 1 198 ? -32.857 -20.413 76.033 1.00 93.75 198 GLN A N 1
ATOM 1600 C CA . GLN A 1 198 ? -33.776 -19.676 76.911 1.00 93.75 198 GLN A CA 1
ATOM 1601 C C . GLN A 1 198 ? -35.153 -20.347 77.026 1.00 93.75 198 GLN A C 1
ATOM 1603 O O . GLN A 1 198 ? -35.672 -20.494 78.132 1.00 93.75 198 GLN A O 1
ATOM 1608 N N . LEU A 1 199 ? -35.736 -20.806 75.912 1.00 89.88 199 LEU A N 1
ATOM 1609 C CA . LEU A 1 199 ? -36.991 -21.568 75.917 1.00 89.88 199 LEU A CA 1
ATOM 1610 C C . LEU A 1 199 ? -36.853 -22.899 76.664 1.00 89.88 199 LEU A C 1
ATOM 1612 O O . LEU A 1 199 ? -37.772 -23.297 77.379 1.00 89.88 199 LEU A O 1
ATOM 1616 N N . GLN A 1 200 ? -35.715 -23.585 76.534 1.00 89.81 200 GLN A N 1
ATOM 1617 C CA . GLN A 1 200 ? -35.464 -24.834 77.250 1.00 89.81 200 GLN A CA 1
ATOM 1618 C C . GLN A 1 200 ? -35.349 -24.609 78.767 1.00 89.81 200 GLN A C 1
ATOM 1620 O O . GLN A 1 200 ? -35.864 -25.420 79.539 1.00 89.81 200 GLN A O 1
ATOM 1625 N N . ASP A 1 201 ? -34.735 -23.508 79.201 1.00 90.31 201 ASP A N 1
ATOM 1626 C CA . ASP A 1 201 ? -34.616 -23.150 80.618 1.00 90.31 201 ASP A CA 1
ATOM 1627 C C . ASP A 1 201 ? -35.933 -22.623 81.207 1.00 90.31 201 ASP A C 1
ATOM 1629 O O . ASP A 1 201 ? -36.308 -23.031 82.308 1.00 90.31 201 ASP A O 1
ATOM 1633 N N . LEU A 1 202 ? -36.709 -21.836 80.453 1.00 89.12 202 LEU A N 1
ATOM 1634 C CA . LEU A 1 202 ? -38.092 -21.484 80.805 1.00 89.12 202 LEU A CA 1
ATOM 1635 C C . LEU A 1 202 ? -38.973 -22.729 80.958 1.00 89.12 202 LEU A C 1
ATOM 1637 O O . LEU A 1 202 ? -39.733 -22.827 81.918 1.00 89.12 202 LEU A O 1
ATOM 1641 N N . ASN A 1 203 ? -38.844 -23.711 80.062 1.00 89.19 203 ASN A N 1
ATOM 1642 C CA . ASN A 1 203 ? -39.603 -24.958 80.147 1.00 89.19 203 ASN A CA 1
ATOM 1643 C C . ASN A 1 203 ? -39.203 -25.804 81.373 1.00 89.19 203 ASN A C 1
ATOM 1645 O O . ASN A 1 203 ? -40.070 -26.368 82.041 1.00 89.19 203 ASN A O 1
ATOM 1649 N N . LYS A 1 204 ? -37.909 -25.842 81.735 1.00 90.00 204 LYS A N 1
ATOM 1650 C CA . LYS A 1 204 ? -37.459 -26.435 83.011 1.00 90.00 204 LYS A CA 1
ATOM 1651 C C . LYS A 1 204 ? -38.073 -25.696 84.204 1.00 90.00 204 LYS A C 1
ATOM 1653 O O . LYS A 1 204 ? -38.616 -26.350 85.091 1.00 90.00 204 LYS A O 1
ATOM 1658 N N . ALA A 1 205 ? -38.031 -24.362 84.215 1.00 87.81 205 ALA A N 1
ATOM 1659 C CA . ALA A 1 205 ? -38.588 -23.544 85.292 1.00 87.81 205 ALA A CA 1
ATOM 1660 C C . ALA A 1 205 ? -40.106 -23.747 85.456 1.00 87.81 205 ALA A C 1
ATOM 1662 O O . ALA A 1 205 ? -40.577 -23.928 86.578 1.00 87.81 205 ALA A O 1
ATOM 1663 N N . LEU A 1 206 ? -40.856 -23.817 84.350 1.00 84.25 206 LEU A N 1
ATOM 1664 C CA . LEU A 1 206 ? -42.281 -24.163 84.348 1.00 84.25 206 LEU A CA 1
ATOM 1665 C C . LEU A 1 206 ? -42.524 -25.561 84.929 1.00 84.25 206 LEU A C 1
ATOM 1667 O O . LEU A 1 206 ? -43.343 -25.697 85.831 1.00 84.25 206 LEU A O 1
ATOM 1671 N N . SER A 1 207 ? -41.753 -26.577 84.521 1.00 84.25 207 SER A N 1
ATOM 1672 C CA . SER A 1 207 ? -41.873 -27.925 85.105 1.00 84.25 207 SER A CA 1
ATOM 1673 C C . SER A 1 207 ? -41.531 -27.973 86.605 1.00 84.25 207 SER A C 1
ATOM 1675 O O . SER A 1 207 ? -42.110 -28.760 87.353 1.00 84.25 207 SER A O 1
ATOM 1677 N N . GLY A 1 208 ? -40.628 -27.098 87.066 1.00 85.44 208 GLY A N 1
ATOM 1678 C CA . GLY A 1 208 ? -40.341 -26.887 88.485 1.00 85.44 208 GLY A CA 1
ATOM 1679 C C . GLY A 1 208 ? -41.531 -26.276 89.226 1.00 85.44 208 GLY A C 1
ATOM 1680 O O . GLY A 1 208 ? -41.940 -26.807 90.257 1.00 85.44 208 GLY A O 1
ATOM 1681 N N . ASN A 1 209 ? -42.135 -25.224 88.669 1.00 83.75 209 ASN A N 1
ATOM 1682 C CA . ASN A 1 209 ? -43.350 -24.608 89.209 1.00 83.75 209 ASN A CA 1
ATOM 1683 C C . ASN A 1 209 ? -44.538 -25.579 89.243 1.00 83.75 209 ASN A C 1
ATOM 1685 O O . ASN A 1 209 ? -45.253 -25.594 90.239 1.00 83.75 209 ASN A O 1
ATOM 1689 N N . ASP A 1 210 ? -44.725 -26.427 88.229 1.00 84.50 210 ASP A N 1
ATOM 1690 C CA . ASP A 1 210 ? -45.762 -27.470 88.235 1.00 84.50 210 ASP A CA 1
ATOM 1691 C C . ASP A 1 210 ? -45.557 -28.472 89.380 1.00 84.50 210 ASP A C 1
ATOM 1693 O O . ASP A 1 210 ? -46.520 -28.914 90.008 1.00 84.50 210 ASP A O 1
ATOM 1697 N N . ASN A 1 211 ? -44.308 -28.837 89.677 1.00 84.56 211 ASN A N 1
ATOM 1698 C CA . ASN A 1 211 ? -43.994 -29.730 90.792 1.00 84.56 211 ASN A CA 1
ATOM 1699 C C . ASN A 1 211 ? -44.232 -29.049 92.149 1.00 84.56 211 ASN A C 1
ATOM 1701 O O . ASN A 1 211 ? -44.846 -29.657 93.025 1.00 84.56 211 ASN A O 1
ATOM 1705 N N . VAL A 1 212 ? -43.841 -27.779 92.304 1.00 85.50 212 VAL A N 1
ATOM 1706 C CA . VAL A 1 212 ? -44.145 -26.977 93.505 1.00 85.50 212 VAL A CA 1
ATOM 1707 C C . VAL A 1 212 ? -45.657 -26.779 93.668 1.00 85.50 212 VAL A C 1
ATOM 1709 O O . VAL A 1 212 ? -46.172 -26.887 94.777 1.00 85.50 212 VAL A O 1
ATOM 1712 N N . SER A 1 213 ? -46.392 -26.552 92.578 1.00 84.06 213 SER A N 1
ATOM 1713 C CA . SER A 1 213 ? -47.851 -26.414 92.585 1.00 84.06 213 SER A CA 1
ATOM 1714 C C . SER A 1 213 ? -48.536 -27.700 93.057 1.00 84.06 213 SER A C 1
ATOM 1716 O O . SER A 1 213 ? -49.367 -27.641 93.962 1.00 84.06 213 SER A O 1
ATOM 1718 N N . LYS A 1 214 ? -48.112 -28.870 92.556 1.00 87.50 214 LYS A N 1
ATOM 1719 C CA . LYS A 1 214 ? -48.579 -30.183 93.044 1.00 87.50 214 LYS A CA 1
ATOM 1720 C C . LYS A 1 214 ? -48.244 -30.407 94.521 1.00 87.50 214 LYS A C 1
ATOM 1722 O O . LYS A 1 214 ? -49.071 -30.929 95.262 1.00 87.50 214 LYS A O 1
ATOM 1727 N N . GLU A 1 215 ? -47.053 -30.011 94.971 1.00 87.56 215 GLU A N 1
ATOM 1728 C CA . GLU A 1 215 ? -46.658 -30.131 96.380 1.00 87.56 215 GLU A CA 1
ATOM 1729 C C . GLU A 1 215 ? -47.521 -29.239 97.293 1.00 87.56 215 GLU A C 1
ATOM 1731 O O . GLU A 1 215 ? -47.965 -29.676 98.358 1.00 87.56 215 GLU A O 1
ATOM 1736 N N . LEU A 1 216 ? -47.815 -28.011 96.855 1.00 85.00 216 LEU A N 1
ATOM 1737 C CA . LEU A 1 216 ? -48.741 -27.101 97.532 1.00 85.00 216 LEU A CA 1
ATOM 1738 C C . LEU A 1 216 ? -50.176 -27.647 97.542 1.00 85.00 216 LEU A C 1
ATOM 1740 O O . LEU A 1 216 ? -50.840 -27.551 98.569 1.00 85.00 216 LEU A O 1
ATOM 1744 N N . GLU A 1 217 ? -50.641 -28.275 96.460 1.00 87.94 217 GLU A N 1
ATOM 1745 C CA . GLU A 1 217 ? -51.964 -28.911 96.394 1.00 87.94 217 GLU A CA 1
ATOM 1746 C C . GLU A 1 217 ? -52.079 -30.104 97.363 1.00 87.94 217 GLU A C 1
ATOM 1748 O O . GLU A 1 217 ? -53.096 -30.266 98.040 1.00 87.94 217 GLU A O 1
ATOM 1753 N N . VAL A 1 218 ? -51.022 -30.915 97.498 1.00 88.75 218 VAL A N 1
ATOM 1754 C CA . VAL A 1 218 ? -50.955 -31.999 98.498 1.00 88.75 218 VAL A CA 1
ATOM 1755 C C . VAL A 1 218 ? -50.965 -31.437 99.922 1.00 88.75 218 VAL A C 1
ATOM 1757 O O . VAL A 1 218 ? -51.712 -31.936 100.768 1.00 88.75 218 VAL A O 1
ATOM 1760 N N . LYS A 1 219 ? -50.192 -30.377 100.193 1.00 87.56 219 LYS A N 1
ATOM 1761 C CA . LYS A 1 219 ? -50.189 -29.682 101.493 1.00 87.56 219 LYS A CA 1
ATOM 1762 C C . LYS A 1 219 ? -51.558 -29.081 101.825 1.00 87.56 219 LYS A C 1
ATOM 1764 O O . LYS A 1 219 ? -52.008 -29.214 102.962 1.00 87.56 219 LYS A O 1
ATOM 1769 N N . LEU A 1 220 ? -52.241 -28.491 100.842 1.00 86.88 220 LEU A N 1
ATOM 1770 C CA . LEU A 1 220 ? -53.591 -27.949 100.994 1.00 86.88 220 LEU A CA 1
ATOM 1771 C C . LEU A 1 220 ? -54.595 -29.054 101.349 1.00 86.88 220 LEU A C 1
ATOM 1773 O O . LEU A 1 220 ? -55.277 -28.934 102.360 1.00 86.88 220 LEU A O 1
ATOM 1777 N N . LYS A 1 221 ? -54.616 -30.168 100.604 1.00 86.12 221 LYS A N 1
ATOM 1778 C CA . LYS A 1 221 ? -55.490 -31.323 100.899 1.00 86.12 221 LYS A CA 1
ATOM 1779 C C . LYS A 1 221 ? -55.217 -31.942 102.274 1.00 86.12 221 LYS A C 1
ATOM 1781 O O . LYS A 1 221 ? -56.144 -32.411 102.932 1.00 86.12 221 LYS A O 1
ATOM 1786 N N . GLY A 1 222 ? -53.959 -31.929 102.725 1.00 87.12 222 GLY A N 1
ATOM 1787 C CA . GLY A 1 222 ? -53.591 -32.286 104.097 1.00 87.12 222 GLY A CA 1
ATOM 1788 C C . GLY A 1 222 ? -54.252 -31.361 105.121 1.00 87.12 222 GLY A C 1
ATOM 1789 O O . GLY A 1 222 ? -55.014 -31.824 105.968 1.00 87.12 222 GLY A O 1
ATOM 1790 N N . ALA A 1 223 ? -54.050 -30.049 104.978 1.00 83.88 223 ALA A N 1
ATOM 1791 C CA . ALA A 1 223 ? -54.640 -29.042 105.860 1.00 83.88 223 ALA A CA 1
ATOM 1792 C C . ALA A 1 223 ? -56.184 -29.045 105.842 1.00 83.88 223 ALA A C 1
ATOM 1794 O O . ALA A 1 223 ? -56.811 -28.850 106.880 1.00 83.88 223 ALA A O 1
ATOM 1795 N N . GLU A 1 224 ? -56.818 -29.307 104.696 1.00 83.81 224 GLU A N 1
ATOM 1796 C CA . GLU A 1 224 ? -58.274 -29.463 104.575 1.00 83.81 224 GLU A CA 1
ATOM 1797 C C . GLU A 1 224 ? -58.792 -30.691 105.334 1.00 83.81 224 GLU A C 1
ATOM 1799 O O . GLU A 1 224 ? -59.822 -30.612 106.010 1.00 83.81 224 GLU A O 1
ATOM 1804 N N . LYS A 1 225 ? -58.066 -31.814 105.272 1.00 86.69 225 LYS A N 1
ATOM 1805 C CA . LYS A 1 225 ? -58.385 -33.024 106.040 1.00 86.69 225 LYS A CA 1
ATOM 1806 C C . LYS A 1 225 ? -58.235 -32.784 107.542 1.00 86.69 225 LYS A C 1
ATOM 1808 O O . LYS A 1 225 ? -59.129 -33.159 108.301 1.00 86.69 225 LYS A O 1
ATOM 1813 N N . ASP A 1 226 ? -57.165 -32.118 107.965 1.00 85.75 226 ASP A N 1
ATOM 1814 C CA . ASP A 1 226 ? -56.946 -31.761 109.370 1.00 85.75 226 ASP A CA 1
ATOM 1815 C C . ASP A 1 226 ? -58.018 -30.779 109.867 1.00 85.75 226 ASP A C 1
ATOM 1817 O O . ASP A 1 226 ? -58.577 -30.969 110.950 1.00 85.75 226 ASP A O 1
ATOM 1821 N N . ARG A 1 227 ? -58.410 -29.795 109.042 1.00 86.94 227 ARG A N 1
ATOM 1822 C CA . ARG A 1 227 ? -59.547 -28.899 109.312 1.00 86.94 227 ARG A CA 1
ATOM 1823 C C . ARG A 1 227 ? -60.848 -29.684 109.476 1.00 86.94 227 ARG A C 1
ATOM 1825 O O . ARG A 1 227 ? -61.592 -29.414 110.412 1.00 86.94 227 ARG A O 1
ATOM 1832 N N . SER A 1 228 ? -61.114 -30.668 108.615 1.00 85.38 228 SER A N 1
ATOM 1833 C CA . SER A 1 228 ? -62.298 -31.532 108.722 1.00 85.38 228 SER A CA 1
ATOM 1834 C C . SER A 1 228 ? -62.295 -32.375 110.001 1.00 85.38 228 SER A C 1
ATOM 1836 O O . SER A 1 228 ? -63.346 -32.528 110.623 1.00 85.38 228 SER A O 1
ATOM 1838 N N . LEU A 1 229 ? -61.141 -32.914 110.408 1.00 84.62 229 LEU A N 1
ATOM 1839 C CA . LEU A 1 229 ? -60.996 -33.679 111.651 1.00 84.62 229 LEU A CA 1
ATOM 1840 C C . LEU A 1 229 ? -61.223 -32.789 112.879 1.00 84.62 229 LEU A C 1
ATOM 1842 O O . LEU A 1 229 ? -61.996 -33.154 113.771 1.00 84.62 229 LEU A O 1
ATOM 1846 N N . LEU A 1 230 ? -60.624 -31.596 112.892 1.00 85.19 230 LEU A N 1
ATOM 1847 C CA . LEU A 1 230 ? -60.865 -30.581 113.916 1.00 85.19 230 LEU A CA 1
ATOM 1848 C C . LEU A 1 230 ? -62.342 -30.176 113.965 1.00 85.19 230 LEU A C 1
ATOM 1850 O O . LEU A 1 230 ? -62.902 -30.127 115.052 1.00 85.19 230 LEU A O 1
ATOM 1854 N N . GLU A 1 231 ? -63.005 -29.976 112.824 1.00 84.38 231 GLU A N 1
ATOM 1855 C CA . GLU A 1 231 ? -64.429 -29.621 112.771 1.00 84.38 231 GLU A CA 1
ATOM 1856 C C . GLU A 1 231 ? -65.333 -30.752 113.305 1.00 84.38 231 GLU A C 1
ATOM 1858 O O . GLU A 1 231 ? -66.290 -30.484 114.033 1.00 84.38 231 GLU A O 1
ATOM 1863 N N . THR A 1 232 ? -65.013 -32.026 113.036 1.00 82.25 232 THR A N 1
ATOM 1864 C CA . THR A 1 232 ? -65.723 -33.159 113.668 1.00 82.25 232 THR A CA 1
ATOM 1865 C C . THR A 1 232 ? -65.461 -33.272 115.171 1.00 82.25 232 THR A C 1
ATOM 1867 O O . THR A 1 232 ? -66.379 -33.593 115.925 1.00 82.25 232 THR A O 1
ATOM 1870 N N . SER A 1 233 ? -64.241 -32.971 115.625 1.00 78.50 233 SER A N 1
ATOM 1871 C CA . SER A 1 233 ? -63.894 -32.941 117.051 1.00 78.50 233 SER A CA 1
ATOM 1872 C C . SER A 1 233 ? -64.619 -31.801 117.774 1.00 78.50 233 SER A C 1
ATOM 1874 O O . SER A 1 233 ? -65.182 -31.999 118.849 1.00 78.50 233 SER A O 1
ATOM 1876 N N . LEU A 1 234 ? -64.699 -30.629 117.141 1.00 82.62 234 LEU A N 1
ATOM 1877 C CA . LEU A 1 234 ? -65.384 -29.449 117.660 1.00 82.62 234 LEU A CA 1
ATOM 1878 C C . LEU A 1 234 ? -66.892 -29.715 117.799 1.00 82.62 234 LEU A C 1
ATOM 1880 O O . LEU A 1 234 ? -67.426 -29.518 118.885 1.00 82.62 234 LEU A O 1
ATOM 1884 N N . LYS A 1 235 ? -67.538 -30.334 116.798 1.00 81.38 235 LYS A N 1
ATOM 1885 C CA . LYS A 1 235 ? -68.935 -30.817 116.900 1.00 81.38 235 LYS A CA 1
A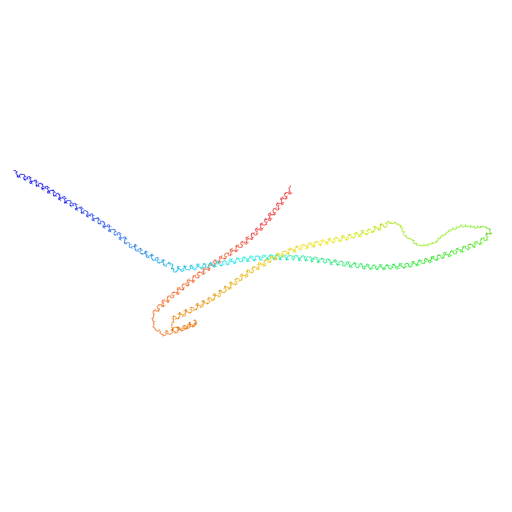TOM 1886 C C . LYS A 1 235 ? -69.145 -31.846 118.019 1.00 81.38 235 LYS A C 1
ATOM 1888 O O . LYS A 1 235 ? -70.200 -31.871 118.654 1.00 81.38 235 LYS A O 1
ATOM 1893 N N . ALA A 1 236 ? -68.155 -32.696 118.300 1.00 81.12 236 ALA A N 1
ATOM 1894 C CA . ALA A 1 236 ? -68.222 -33.634 119.422 1.00 81.12 236 ALA A CA 1
ATOM 1895 C C . ALA A 1 236 ? -68.084 -32.932 120.789 1.00 81.12 236 ALA A C 1
ATOM 1897 O O . ALA A 1 236 ? -68.725 -33.351 121.755 1.00 81.12 236 ALA A O 1
ATOM 1898 N N . VAL A 1 237 ? -67.292 -31.857 120.877 1.00 79.94 237 VAL A N 1
ATOM 1899 C CA . VAL A 1 237 ? -67.198 -30.994 122.068 1.00 79.94 237 VAL A CA 1
ATOM 1900 C C . VAL A 1 237 ? -68.486 -30.189 122.266 1.00 79.94 237 VAL A C 1
ATOM 1902 O O . VAL A 1 237 ? -69.006 -30.170 123.378 1.00 79.94 237 VAL A O 1
ATOM 1905 N N . GLU A 1 238 ? -69.054 -29.611 121.205 1.00 78.62 238 GLU A N 1
ATOM 1906 C CA . GLU A 1 238 ? -70.359 -28.928 121.225 1.00 78.62 238 GLU A CA 1
ATOM 1907 C C . GLU A 1 238 ? -71.478 -29.858 121.720 1.00 78.62 238 GLU A C 1
ATOM 1909 O O . GLU A 1 238 ? -72.258 -29.474 122.591 1.00 78.62 238 GLU A O 1
ATOM 1914 N N . LYS A 1 239 ? -71.523 -31.113 121.243 1.00 82.75 239 LYS A N 1
ATOM 1915 C CA . LYS A 1 239 ? -72.498 -32.107 121.723 1.00 82.75 239 LYS A CA 1
ATOM 1916 C C . LYS A 1 239 ? -72.341 -32.398 123.218 1.00 82.75 239 LYS A C 1
ATOM 1918 O O . LYS A 1 239 ? -73.343 -32.437 123.926 1.00 82.75 239 LYS A O 1
ATOM 1923 N N . LYS A 1 240 ? -71.106 -32.569 123.703 1.00 82.62 240 LYS A N 1
ATOM 1924 C CA . LYS A 1 240 ? -70.831 -32.779 125.136 1.00 82.62 240 LYS A CA 1
ATOM 1925 C C . LYS A 1 240 ? -71.214 -31.565 125.982 1.00 82.62 240 LYS A C 1
ATOM 1927 O O . LYS A 1 240 ? -71.745 -31.739 127.071 1.00 82.62 240 LYS A O 1
ATOM 1932 N N . LEU A 1 241 ? -70.990 -30.349 125.479 1.00 75.12 241 LEU A N 1
ATOM 1933 C CA . LEU A 1 241 ? -71.458 -29.120 126.124 1.00 75.12 241 LEU A CA 1
ATOM 1934 C C . LEU A 1 241 ? -72.987 -29.094 126.232 1.00 75.12 241 LEU A C 1
ATOM 1936 O O . LEU A 1 241 ? -73.501 -28.855 127.317 1.00 75.12 241 LEU A O 1
ATOM 1940 N N . ALA A 1 242 ? -73.709 -29.429 125.160 1.00 77.31 242 ALA A N 1
ATOM 1941 C CA . ALA A 1 242 ? -75.172 -29.504 125.176 1.00 77.31 242 ALA A CA 1
ATOM 1942 C C . ALA A 1 242 ? -75.726 -30.617 126.096 1.00 77.31 242 ALA A C 1
ATOM 1944 O O . ALA A 1 242 ? -76.814 -30.470 126.655 1.00 77.31 242 ALA A O 1
ATOM 1945 N N . GLU A 1 243 ? -74.995 -31.722 126.273 1.00 77.25 243 GLU A N 1
ATOM 1946 C CA . GLU A 1 243 ? -75.320 -32.773 127.250 1.00 77.25 243 GLU A CA 1
ATOM 1947 C C . GLU A 1 243 ? -75.131 -32.270 128.694 1.00 77.25 243 GLU A C 1
ATOM 1949 O O . GLU A 1 243 ? -76.064 -32.372 129.489 1.00 77.25 243 GLU A O 1
ATOM 1954 N N . ILE A 1 244 ? -74.005 -31.615 129.003 1.00 79.31 244 ILE A N 1
ATOM 1955 C CA . ILE A 1 244 ? -73.747 -30.976 130.310 1.00 79.31 244 ILE A CA 1
ATOM 1956 C C . ILE A 1 244 ? -74.771 -29.866 130.609 1.00 79.31 244 ILE A C 1
ATOM 1958 O O . ILE A 1 244 ? -75.209 -29.703 131.748 1.00 79.31 244 ILE A O 1
ATOM 1962 N N . GLU A 1 245 ? -75.179 -29.098 129.599 1.00 73.25 245 GLU A N 1
ATOM 1963 C CA . GLU A 1 245 ? -76.173 -28.031 129.747 1.00 73.25 245 GLU A CA 1
ATOM 1964 C C . GLU A 1 245 ? -77.573 -28.602 130.046 1.00 73.25 245 GLU A C 1
ATOM 1966 O O . GLU A 1 245 ? -78.270 -28.086 130.919 1.00 73.25 245 GLU A O 1
ATOM 1971 N N . LYS A 1 246 ? -77.937 -29.742 129.438 1.00 77.75 246 LYS A N 1
ATOM 1972 C CA . LYS A 1 246 ? -79.130 -30.514 129.828 1.00 77.75 246 LYS A CA 1
ATOM 1973 C C . LYS A 1 246 ? -79.045 -31.060 131.252 1.00 77.75 246 LYS A C 1
ATOM 1975 O O . LYS A 1 246 ? -80.025 -30.940 131.981 1.00 77.75 246 LYS A O 1
ATOM 1980 N N . GLU A 1 247 ? -77.914 -31.647 131.646 1.00 76.25 247 GLU A N 1
ATOM 1981 C CA . GLU A 1 247 ? -77.715 -32.182 133.003 1.00 76.25 247 GLU A CA 1
ATOM 1982 C C . GLU A 1 247 ? -77.866 -31.080 134.064 1.00 76.25 247 GLU A C 1
ATOM 1984 O O . GLU A 1 247 ? -78.567 -31.258 135.066 1.00 76.25 247 GLU A O 1
ATOM 1989 N N . LYS A 1 248 ? -77.284 -29.906 133.797 1.00 78.94 248 LYS A N 1
ATOM 1990 C CA . LYS A 1 248 ? -77.435 -28.676 134.586 1.00 78.94 248 LYS A CA 1
ATOM 1991 C C . LYS A 1 248 ? -78.897 -28.236 134.695 1.00 78.94 248 LYS A C 1
ATOM 1993 O O . LYS A 1 248 ? -79.334 -27.929 135.803 1.00 78.94 248 LYS A O 1
ATOM 1998 N N . ASP A 1 249 ? -79.662 -28.239 133.604 1.00 76.44 249 ASP A N 1
ATOM 1999 C CA . ASP A 1 249 ? -81.087 -27.883 133.632 1.00 76.44 249 ASP A CA 1
ATOM 2000 C C . ASP A 1 249 ? -81.933 -28.906 134.412 1.00 76.44 249 ASP A C 1
ATOM 2002 O O . ASP A 1 249 ? -82.816 -28.511 135.180 1.00 76.44 249 ASP A O 1
ATOM 2006 N N . THR A 1 250 ? -81.641 -30.210 134.314 1.00 74.81 250 THR A N 1
ATOM 2007 C CA . THR A 1 250 ? -82.288 -31.226 135.168 1.00 74.81 250 THR A CA 1
ATOM 2008 C C . THR A 1 250 ? -81.944 -31.047 136.645 1.00 74.81 250 THR A C 1
ATOM 2010 O O . THR A 1 250 ? -82.857 -31.025 137.467 1.00 74.81 250 THR A O 1
ATOM 2013 N N . ALA A 1 251 ? -80.678 -30.806 136.993 1.00 74.44 251 ALA A N 1
ATOM 2014 C CA . ALA A 1 251 ? -80.270 -30.545 138.375 1.00 74.44 251 ALA A CA 1
ATOM 2015 C C . ALA A 1 251 ? -80.886 -29.242 138.926 1.00 74.44 251 ALA A C 1
ATOM 2017 O O . ALA A 1 251 ? -81.253 -29.161 140.099 1.00 74.44 251 ALA A O 1
ATOM 2018 N N . GLN A 1 252 ? -81.058 -28.221 138.081 1.00 72.19 252 GLN A N 1
ATOM 2019 C CA . GLN A 1 252 ? -81.756 -26.981 138.428 1.00 72.19 252 GLN A CA 1
ATOM 2020 C C . GLN A 1 252 ? -83.262 -27.225 138.657 1.00 72.19 252 GLN A C 1
ATOM 2022 O O . GLN A 1 252 ? -83.844 -26.636 139.574 1.00 72.19 252 GLN A O 1
ATOM 2027 N N . LYS A 1 253 ? -83.888 -28.121 137.880 1.00 74.75 253 LYS A N 1
ATOM 2028 C CA . LYS A 1 253 ? -85.285 -28.542 138.067 1.00 74.75 253 LYS A CA 1
ATOM 2029 C C . LYS A 1 253 ? -85.465 -29.328 139.367 1.00 74.75 253 LYS A C 1
ATOM 2031 O O . LYS A 1 253 ? -86.293 -28.928 140.182 1.00 74.75 253 LYS A O 1
ATOM 2036 N N . GLU A 1 254 ? -84.649 -30.351 139.611 1.00 73.81 254 GLU A N 1
ATOM 2037 C CA . GLU A 1 254 ? -84.642 -31.123 140.864 1.00 73.81 254 GLU A CA 1
ATOM 2038 C C . GLU A 1 254 ? -84.421 -30.212 142.076 1.00 73.81 254 GLU A C 1
ATOM 2040 O O . GLU A 1 254 ? -85.146 -30.290 143.065 1.00 73.81 254 GLU A O 1
ATOM 2045 N N . LYS A 1 255 ? -83.489 -29.256 141.981 1.00 74.38 255 LYS A N 1
ATOM 2046 C CA . LYS A 1 255 ? -83.285 -28.226 143.007 1.00 74.38 255 LYS A CA 1
ATOM 2047 C C . LYS A 1 255 ? -84.542 -27.388 143.254 1.00 74.38 255 LYS A C 1
ATOM 2049 O O . LYS A 1 255 ? -84.825 -27.080 144.408 1.00 74.38 255 LYS A O 1
ATOM 2054 N N . SER A 1 256 ? -85.301 -27.025 142.218 1.00 68.62 256 SER A N 1
ATOM 2055 C CA . SER A 1 256 ? -86.561 -26.275 142.370 1.00 68.62 256 SER A CA 1
ATOM 2056 C C . SER A 1 256 ? -87.690 -27.111 142.995 1.00 68.62 256 SER A C 1
ATOM 2058 O O . SER A 1 256 ? -88.487 -26.586 143.779 1.00 68.62 256 SER A O 1
ATOM 2060 N N . GLU A 1 257 ? -87.714 -28.417 142.722 1.00 71.00 257 GLU A N 1
ATOM 2061 C CA . GLU A 1 257 ? -88.643 -29.387 143.314 1.00 71.00 257 GLU A CA 1
ATOM 2062 C C . GLU A 1 257 ? -88.304 -29.624 144.794 1.00 71.00 257 GLU A C 1
ATOM 2064 O O . GLU A 1 257 ? -89.160 -29.447 145.661 1.00 71.00 257 GLU A O 1
ATOM 2069 N N . PHE A 1 258 ? -87.030 -29.842 145.135 1.00 73.50 258 PHE A N 1
ATOM 2070 C CA . PHE A 1 258 ? -86.583 -29.855 146.532 1.00 73.50 258 PHE A CA 1
ATOM 2071 C C . PHE A 1 258 ? -86.878 -28.532 147.247 1.00 73.50 258 PHE A C 1
ATOM 2073 O O . PHE A 1 258 ? -87.291 -28.542 148.403 1.00 73.50 258 PHE A O 1
ATOM 2080 N N . GLN A 1 259 ? -86.720 -27.383 146.585 1.00 71.69 259 GLN A N 1
ATOM 2081 C CA . GLN A 1 259 ? -86.988 -26.074 147.186 1.00 71.69 259 GLN A CA 1
ATOM 2082 C C . GLN A 1 259 ? -88.490 -25.802 147.394 1.00 71.69 259 GLN A C 1
ATOM 2084 O O . GLN A 1 259 ? -88.847 -25.018 148.277 1.00 71.69 259 GLN A O 1
ATOM 2089 N N . THR A 1 260 ? -89.377 -26.452 146.633 1.00 68.44 260 THR A N 1
ATOM 2090 C CA . THR A 1 260 ? -90.830 -26.420 146.872 1.00 68.44 260 THR A CA 1
ATOM 2091 C C . THR A 1 260 ? -91.260 -27.419 147.946 1.00 68.44 260 THR A C 1
ATOM 2093 O O . THR A 1 260 ? -92.085 -27.063 148.787 1.00 68.44 260 THR A O 1
ATOM 2096 N N . GLU A 1 261 ? -90.645 -28.599 148.026 1.00 71.50 261 GLU A N 1
ATOM 2097 C CA . GLU A 1 261 ? -90.905 -29.552 149.116 1.00 71.50 261 GLU A CA 1
ATOM 2098 C C . GLU A 1 261 ? -90.396 -29.027 150.471 1.00 71.50 261 GLU A C 1
ATOM 2100 O O . GLU A 1 261 ? -91.085 -29.121 151.486 1.00 71.50 261 GLU A O 1
ATOM 2105 N N . LEU A 1 262 ? -89.241 -28.353 150.486 1.00 68.44 262 LEU A N 1
ATOM 2106 C CA . LEU A 1 262 ? -88.694 -27.693 151.678 1.00 68.44 262 LEU A CA 1
ATOM 2107 C C . LEU A 1 262 ? -89.596 -26.531 152.139 1.00 68.44 262 LEU A C 1
ATOM 2109 O O . LEU A 1 262 ? -89.767 -26.338 153.342 1.00 68.44 262 LEU A O 1
ATOM 2113 N N . LYS A 1 263 ? -90.254 -25.818 151.209 1.00 71.12 263 LYS A N 1
ATOM 2114 C CA . LYS A 1 263 ? -91.303 -24.836 151.544 1.00 71.12 263 LYS A CA 1
ATOM 2115 C C . LYS A 1 263 ? -92.535 -25.486 152.171 1.00 71.12 263 LYS A C 1
ATOM 2117 O O . LYS A 1 263 ? -92.974 -24.995 153.205 1.00 71.12 263 LYS A O 1
ATOM 2122 N N . LYS A 1 264 ? -93.048 -26.599 151.630 1.00 72.31 264 LYS A N 1
ATOM 2123 C CA . LYS A 1 264 ? -94.173 -27.330 152.251 1.00 72.31 264 LYS A CA 1
ATOM 2124 C C . LYS A 1 264 ? -93.839 -27.777 153.675 1.00 72.31 264 LYS A C 1
ATOM 2126 O O . LYS A 1 264 ? -94.642 -27.576 154.576 1.00 72.31 264 LYS A O 1
ATOM 2131 N N . ILE A 1 265 ? -92.638 -28.316 153.900 1.00 68.94 265 ILE A N 1
ATOM 2132 C CA . ILE A 1 265 ? -92.179 -28.741 155.235 1.00 68.94 265 ILE A CA 1
ATOM 2133 C C . ILE A 1 265 ? -92.012 -27.532 156.177 1.00 68.94 265 ILE A C 1
ATOM 2135 O O . ILE A 1 265 ? -92.316 -27.625 157.366 1.00 68.94 265 ILE A O 1
ATOM 2139 N N . GLN A 1 266 ? -91.582 -26.371 155.670 1.00 61.56 266 GLN A N 1
ATOM 2140 C CA . GLN A 1 266 ? -91.565 -25.120 156.442 1.00 61.56 266 GLN A CA 1
ATOM 2141 C C . GLN A 1 266 ? -92.977 -24.614 156.776 1.00 61.56 266 GLN A C 1
ATOM 2143 O O . GLN A 1 266 ? -93.200 -24.156 157.895 1.00 61.56 266 GLN A O 1
ATOM 2148 N N . GLU A 1 267 ? -93.930 -24.718 155.851 1.00 65.19 267 GLU A N 1
ATOM 2149 C CA . GLU A 1 267 ? -95.339 -24.363 156.062 1.00 65.19 267 GLU A CA 1
ATOM 2150 C C . GLU A 1 267 ? -96.037 -25.333 157.028 1.00 65.19 267 GLU A C 1
ATOM 2152 O O . GLU A 1 267 ? -96.828 -24.897 157.861 1.00 65.19 267 GLU A O 1
ATOM 2157 N N . GLU A 1 268 ? -95.696 -26.622 157.003 1.00 65.69 268 GLU A N 1
ATOM 2158 C CA . GLU A 1 268 ? -96.214 -27.634 157.929 1.00 65.69 268 GLU A CA 1
ATOM 2159 C C . GLU A 1 268 ? -95.616 -27.495 159.338 1.00 65.69 268 GLU A C 1
ATOM 2161 O O . GLU A 1 268 ? -96.348 -27.543 160.329 1.00 65.69 268 GLU A O 1
ATOM 2166 N N . LYS A 1 269 ? -94.314 -27.193 159.448 1.00 62.25 269 LYS A N 1
ATOM 2167 C CA . LYS A 1 269 ? -93.695 -26.808 160.725 1.00 62.25 269 LYS A CA 1
ATOM 2168 C C . LYS A 1 269 ? -94.343 -25.543 161.295 1.00 62.25 269 LYS A C 1
ATOM 2170 O O . LYS A 1 269 ? -94.670 -25.501 162.478 1.00 62.25 269 LYS A O 1
ATOM 2175 N N . LYS A 1 270 ? -94.578 -24.535 160.450 1.00 65.19 270 LYS A N 1
ATOM 2176 C CA . LYS A 1 270 ? -95.255 -23.296 160.848 1.00 65.19 270 LYS A CA 1
ATOM 2177 C C . LYS A 1 270 ? -96.706 -23.549 161.276 1.00 65.19 270 LYS A C 1
ATOM 2179 O O . LYS A 1 270 ? -97.149 -22.971 162.257 1.00 65.19 270 LYS A O 1
ATOM 2184 N N . ARG A 1 271 ? -97.422 -24.453 160.602 1.00 62.97 271 ARG A N 1
ATOM 2185 C CA . ARG A 1 271 ? -98.786 -24.877 160.961 1.00 62.97 271 ARG A CA 1
ATOM 2186 C C . ARG A 1 271 ? -98.860 -25.531 162.348 1.00 62.97 271 ARG A C 1
ATOM 2188 O O . ARG A 1 271 ? -99.869 -25.347 163.016 1.00 62.97 271 ARG A O 1
ATOM 2195 N N . LEU A 1 272 ? -97.811 -26.230 162.791 1.00 58.19 272 LEU A N 1
ATOM 2196 C CA . LEU A 1 272 ? -97.709 -26.771 164.156 1.00 58.19 272 LEU A CA 1
ATOM 2197 C C . LEU A 1 272 ? -97.312 -25.704 165.198 1.00 58.19 272 LEU A C 1
ATOM 2199 O O . LEU A 1 272 ? -97.873 -25.692 166.291 1.00 58.19 272 LEU A O 1
ATOM 2203 N N . ASP A 1 273 ? -96.405 -24.776 164.867 1.00 58.31 273 ASP A N 1
ATOM 2204 C CA . ASP A 1 273 ? -96.051 -23.647 165.752 1.00 58.31 273 ASP A CA 1
ATOM 2205 C C . ASP A 1 273 ? -97.225 -22.649 165.935 1.00 58.31 273 ASP A C 1
ATOM 2207 O O . ASP A 1 273 ? -97.446 -22.135 167.036 1.00 58.31 273 ASP A O 1
ATOM 2211 N N . ASP A 1 274 ? -98.012 -22.391 164.884 1.00 53.19 274 ASP A N 1
ATOM 2212 C CA . ASP A 1 274 ? -99.147 -21.454 164.910 1.00 53.19 274 ASP A CA 1
ATOM 2213 C C . ASP A 1 274 ? -100.386 -22.036 165.637 1.00 53.19 274 ASP A C 1
ATOM 2215 O O . ASP A 1 274 ? -101.199 -21.273 166.167 1.00 53.19 274 ASP A O 1
ATOM 2219 N N . GLU A 1 275 ? -100.513 -23.367 165.752 1.00 55.34 275 GLU A N 1
ATOM 2220 C CA . GLU A 1 275 ? -101.578 -24.040 166.525 1.00 55.34 275 GLU A CA 1
ATOM 2221 C C . GLU A 1 275 ? -101.334 -23.964 168.048 1.00 55.34 275 GLU A C 1
ATOM 2223 O O . GLU A 1 275 ? -102.280 -23.913 168.833 1.00 55.34 275 GLU A O 1
ATOM 2228 N N . VAL A 1 276 ? -100.072 -23.832 168.479 1.00 51.00 276 VAL A N 1
ATOM 2229 C CA . VAL A 1 276 ? -99.699 -23.584 169.886 1.00 51.00 276 VAL A CA 1
ATOM 2230 C C . VAL A 1 276 ? -99.894 -22.117 170.290 1.00 51.00 276 VAL A C 1
ATOM 2232 O O . VAL A 1 276 ? -100.029 -21.828 171.480 1.00 51.00 276 VAL A O 1
ATOM 2235 N N . LYS A 1 277 ? -99.902 -21.180 169.327 1.00 46.09 277 LYS A N 1
ATOM 2236 C CA . LYS A 1 277 ? -99.686 -19.749 169.600 1.00 46.09 277 LYS A CA 1
ATOM 2237 C C . LYS A 1 277 ? -100.853 -18.806 169.285 1.00 46.09 277 LYS A C 1
ATOM 2239 O O . LYS A 1 277 ? -100.697 -17.611 169.540 1.00 46.09 277 LYS A O 1
ATOM 2244 N N . MET A 1 278 ? -102.031 -19.282 168.847 1.00 37.72 278 MET A N 1
ATOM 2245 C CA . MET A 1 278 ? -103.254 -18.447 168.755 1.00 37.72 278 MET A CA 1
ATOM 2246 C C . MET A 1 278 ? -104.584 -19.082 169.255 1.00 37.72 278 MET A C 1
ATOM 2248 O O . MET A 1 278 ? -105.521 -19.209 168.470 1.00 37.72 278 MET A O 1
ATOM 2252 N N . THR A 1 279 ? -104.854 -19.410 170.532 1.00 53.84 279 THR A N 1
ATOM 2253 C CA . THR A 1 279 ? -104.150 -19.345 171.845 1.00 53.84 279 THR A CA 1
ATOM 2254 C C . THR A 1 279 ? -102.732 -18.768 171.850 1.00 53.84 279 THR A C 1
ATOM 2256 O O . THR A 1 279 ? -101.766 -19.492 172.025 1.00 53.84 279 THR A O 1
ATOM 2259 N N . LYS A 1 280 ? -102.493 -17.476 171.622 1.00 38.72 280 LYS A N 1
ATOM 2260 C CA . LYS A 1 280 ? -103.273 -16.262 171.877 1.00 38.72 280 LYS A CA 1
ATOM 2261 C C . LYS A 1 280 ? -103.607 -15.412 170.621 1.00 38.72 280 LYS A C 1
ATOM 2263 O O . LYS A 1 280 ? -102.889 -14.481 170.292 1.00 38.72 280 LYS A O 1
ATOM 2268 N N . GLU A 1 281 ? -104.749 -15.745 170.013 1.00 34.56 281 GLU A N 1
ATOM 2269 C CA . GLU A 1 281 ? -105.723 -14.892 169.291 1.00 34.56 281 GLU A CA 1
ATOM 2270 C C . GLU A 1 281 ? -105.356 -14.005 168.073 1.00 34.56 281 GLU A C 1
ATOM 2272 O O . GLU A 1 281 ? -104.235 -13.574 167.847 1.00 34.56 281 GLU A O 1
ATOM 2277 N N . LYS A 1 282 ? -106.388 -13.778 167.242 1.00 26.80 282 LYS A N 1
ATOM 2278 C CA . LYS A 1 282 ? -106.340 -13.681 165.770 1.00 26.80 282 LYS A CA 1
ATOM 2279 C C . LYS A 1 282 ? -106.459 -12.251 165.216 1.00 26.80 282 LYS A C 1
ATOM 2281 O O . LYS A 1 282 ? -107.436 -11.581 165.541 1.00 26.80 282 LYS A O 1
ATOM 2286 N N . LEU A 1 283 ? -105.635 -11.888 164.217 1.00 24.75 283 LEU A N 1
ATOM 2287 C CA . LEU A 1 283 ? -106.047 -10.988 163.117 1.00 24.75 283 LEU A CA 1
ATOM 2288 C C . LEU A 1 283 ? -105.163 -11.096 161.837 1.00 24.75 283 LEU A C 1
ATOM 2290 O O . LEU A 1 283 ? -103.984 -10.772 161.870 1.00 24.75 283 LEU A O 1
ATOM 2294 N N . VAL A 1 284 ? -105.766 -11.575 160.733 1.00 29.50 284 VAL A N 1
ATOM 2295 C CA . VAL A 1 284 ? -105.722 -11.076 159.320 1.00 29.50 284 VAL A CA 1
ATOM 2296 C C . VAL A 1 284 ? -104.388 -10.455 158.804 1.00 29.50 284 VAL A C 1
ATOM 2298 O O . VAL A 1 284 ? -103.975 -9.410 159.285 1.00 29.50 284 VAL A O 1
ATOM 2301 N N . LYS A 1 285 ? -103.624 -11.107 157.898 1.00 31.39 285 LYS A N 1
ATOM 2302 C CA . LYS A 1 285 ? -103.687 -11.069 156.395 1.00 31.39 285 LYS A CA 1
ATOM 2303 C C . LYS A 1 285 ? -103.465 -9.667 155.765 1.00 31.39 285 LYS A C 1
ATOM 2305 O O . LYS A 1 285 ? -104.196 -8.750 156.095 1.00 31.39 285 LYS A O 1
ATOM 2310 N N . SER A 1 286 ? -102.364 -9.446 155.025 1.00 27.45 286 SER A N 1
ATOM 2311 C CA . SER A 1 286 ? -102.211 -9.529 153.537 1.00 27.45 286 SER A CA 1
ATOM 2312 C C . SER A 1 286 ? -102.642 -8.217 152.820 1.00 27.45 286 SER A C 1
ATOM 2314 O O . SER A 1 286 ? -103.288 -7.400 153.460 1.00 27.45 286 SER A O 1
ATOM 2316 N N . GLU A 1 287 ? -102.264 -7.834 151.587 1.00 34.22 287 GLU A N 1
ATOM 2317 C CA . GLU A 1 287 ? -101.518 -8.453 150.465 1.00 34.22 287 GLU A CA 1
ATOM 2318 C C . GLU A 1 287 ? -101.014 -7.344 149.479 1.00 34.22 287 GLU A C 1
ATOM 2320 O O . GLU A 1 287 ? -101.364 -6.180 149.652 1.00 34.22 287 GLU A O 1
ATOM 2325 N N . GLU A 1 288 ? -100.127 -7.646 148.509 1.00 32.62 288 GLU A N 1
ATOM 2326 C CA . GLU A 1 288 ? -100.331 -7.520 147.026 1.00 32.62 288 GLU A CA 1
ATOM 2327 C C . GLU A 1 288 ? -99.490 -6.385 146.365 1.00 32.62 288 GLU A C 1
ATOM 2329 O O . GLU A 1 288 ? -99.081 -5.467 147.064 1.00 32.62 288 GLU A O 1
ATOM 2334 N N . SER A 1 289 ? -99.117 -6.345 145.064 1.00 34.75 289 SER A N 1
ATOM 2335 C CA . SER A 1 289 ? -99.234 -7.245 143.879 1.00 34.75 289 SER A CA 1
ATOM 2336 C C . SER A 1 289 ? -98.090 -6.923 142.848 1.00 34.75 289 SER A C 1
ATOM 2338 O O . SER A 1 289 ? -97.481 -5.864 142.958 1.00 34.75 289 SER A O 1
ATOM 2340 N N . ALA A 1 290 ? -97.562 -7.861 142.027 1.00 35.06 290 ALA A N 1
ATOM 2341 C CA . ALA A 1 290 ? -97.838 -8.138 140.580 1.00 35.06 290 ALA A CA 1
ATOM 2342 C C . ALA A 1 290 ? -97.358 -7.073 139.535 1.00 35.06 290 ALA A C 1
ATOM 2344 O O . ALA A 1 290 ? -97.289 -5.904 139.874 1.00 35.06 290 ALA A O 1
ATOM 2345 N N . LYS A 1 291 ? -97.063 -7.317 138.231 1.00 42.72 291 LYS A N 1
ATOM 2346 C CA . LYS A 1 291 ? -96.775 -8.474 137.313 1.00 42.72 291 LYS A CA 1
ATOM 2347 C C . LYS A 1 291 ? -96.391 -7.910 135.907 1.00 42.72 291 LYS A C 1
ATOM 2349 O O . LYS A 1 291 ? -96.702 -6.750 135.665 1.00 42.72 291 LYS A O 1
ATOM 2354 N N . THR A 1 292 ? -95.848 -8.707 134.957 1.00 28.12 292 THR A N 1
ATOM 2355 C CA . THR A 1 292 ? -96.116 -8.620 133.472 1.00 28.12 292 THR A CA 1
ATOM 2356 C C . THR A 1 292 ? -95.392 -9.690 132.609 1.00 28.12 292 THR A C 1
ATOM 2358 O O . THR A 1 292 ? -94.529 -10.404 133.112 1.00 28.12 292 THR A O 1
ATOM 2361 N N . ALA A 1 293 ? -95.781 -9.813 131.322 1.00 27.98 293 ALA A N 1
ATOM 2362 C CA . ALA A 1 293 ? -95.257 -10.701 130.251 1.00 27.98 293 ALA A CA 1
ATOM 2363 C C . ALA A 1 293 ? -95.412 -9.994 128.856 1.00 27.98 293 ALA A C 1
ATOM 2365 O O . ALA A 1 293 ? -95.855 -8.849 128.856 1.00 27.98 293 ALA A O 1
ATOM 2366 N N . SER A 1 294 ? -95.116 -10.520 127.647 1.00 27.58 294 SER A N 1
ATOM 2367 C CA . SER A 1 294 ? -94.854 -11.890 127.134 1.00 27.58 294 SER A CA 1
ATOM 2368 C C . SER A 1 294 ? -94.095 -11.876 125.766 1.00 27.58 294 SER A C 1
ATOM 2370 O O . SER A 1 294 ? -93.641 -10.822 125.333 1.00 27.58 294 SER A O 1
ATOM 2372 N N . ALA A 1 295 ? -93.987 -13.027 125.076 1.00 39.22 295 ALA A N 1
ATOM 2373 C CA . ALA A 1 295 ? -93.482 -13.229 123.689 1.00 39.22 295 ALA A CA 1
ATOM 2374 C C . ALA A 1 295 ? -94.652 -13.561 122.697 1.00 39.22 295 ALA A C 1
ATOM 2376 O O . ALA A 1 295 ? -95.792 -13.497 123.172 1.00 39.22 295 ALA A O 1
ATOM 2377 N N . PRO A 1 296 ? -94.488 -13.984 121.401 1.00 47.62 296 PRO A N 1
ATOM 2378 C CA . PRO A 1 296 ? -93.303 -14.195 120.531 1.00 47.62 296 PRO A CA 1
ATOM 2379 C C . PRO A 1 296 ? -93.439 -13.611 119.074 1.00 47.62 296 PRO A C 1
ATOM 2381 O O . PRO A 1 296 ? -94.153 -12.635 118.877 1.00 47.62 296 PRO A O 1
ATOM 2384 N N . ASN A 1 297 ? -92.725 -14.160 118.065 1.00 38.19 297 ASN A N 1
ATOM 2385 C CA . ASN A 1 297 ? -92.332 -13.504 116.788 1.00 38.19 297 ASN A CA 1
ATOM 2386 C C . ASN A 1 297 ? -92.732 -14.255 115.472 1.00 38.19 297 ASN A C 1
ATOM 2388 O O . ASN A 1 297 ? -92.994 -15.457 115.525 1.00 38.19 297 ASN A O 1
ATOM 2392 N N . GLY A 1 298 ? -92.706 -13.585 114.299 1.00 31.14 298 GLY A N 1
ATOM 2393 C CA . GLY A 1 298 ? -92.987 -14.136 112.944 1.00 31.14 298 GLY A CA 1
ATOM 2394 C C . GLY A 1 298 ? -92.581 -13.201 111.769 1.00 31.14 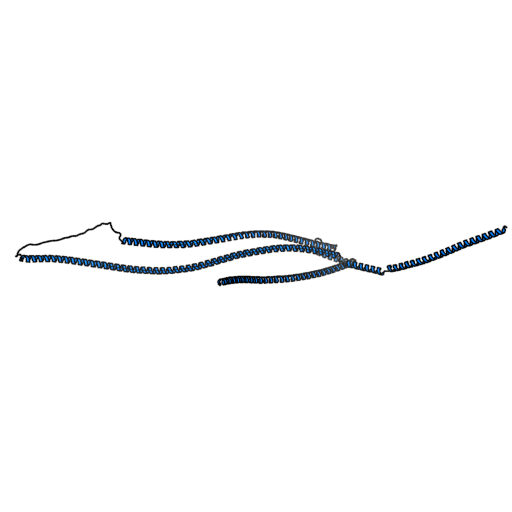298 GLY A C 1
ATOM 2395 O O . GLY A 1 298 ? -92.361 -12.018 111.999 1.00 31.14 298 GLY A O 1
ATOM 2396 N N . ASP A 1 299 ? -92.441 -13.723 110.537 1.00 37.25 299 ASP A N 1
ATOM 2397 C CA . ASP A 1 299 ? -91.582 -13.184 109.439 1.00 37.25 299 ASP A CA 1
ATOM 2398 C C . ASP A 1 299 ? -92.317 -12.634 108.168 1.00 37.25 299 ASP A C 1
ATOM 2400 O O . ASP A 1 299 ? -93.516 -12.859 108.004 1.00 37.25 299 ASP A O 1
ATOM 2404 N N . ILE A 1 300 ? -91.541 -12.018 107.244 1.00 32.75 300 ILE A N 1
ATOM 2405 C CA . ILE A 1 300 ? -91.693 -11.847 105.766 1.00 32.75 300 ILE A CA 1
ATOM 2406 C C . ILE A 1 300 ? -91.808 -10.401 105.189 1.00 32.75 300 ILE A C 1
ATOM 2408 O O . ILE A 1 300 ? -92.727 -9.647 105.483 1.00 32.75 300 ILE A O 1
ATOM 2412 N N . HIS A 1 301 ? -90.877 -10.104 104.256 1.00 34.31 301 HIS A N 1
ATOM 2413 C CA . HIS A 1 301 ? -90.809 -9.079 103.179 1.00 34.31 301 HIS A CA 1
ATOM 2414 C C . HIS A 1 301 ? -91.266 -7.613 103.386 1.00 34.31 301 HIS A C 1
ATOM 2416 O O . HIS A 1 301 ? -92.444 -7.322 103.549 1.00 34.31 301 HIS A O 1
ATOM 2422 N N . ASN A 1 302 ? -90.381 -6.678 102.998 1.00 32.09 302 ASN A N 1
ATOM 2423 C CA . ASN A 1 302 ? -90.679 -5.715 101.921 1.00 32.09 302 ASN A CA 1
ATOM 2424 C C . ASN A 1 302 ? -89.380 -5.216 101.248 1.00 32.09 302 ASN A C 1
ATOM 2426 O O . ASN A 1 302 ? -88.303 -5.306 101.836 1.00 32.09 302 ASN A O 1
ATOM 2430 N N . GLY A 1 303 ? -89.476 -4.674 100.034 1.00 30.56 303 GLY A N 1
ATOM 2431 C CA . GLY A 1 303 ? -88.376 -4.004 99.344 1.00 30.56 303 GLY A CA 1
ATOM 2432 C C . GLY A 1 303 ? -88.713 -2.578 98.903 1.00 30.56 303 GLY A C 1
ATOM 2433 O O . GLY A 1 303 ? -89.867 -2.157 98.891 1.00 30.56 303 GLY A O 1
ATOM 2434 N N . THR A 1 304 ? -87.680 -1.908 98.390 1.00 30.44 304 THR A N 1
ATOM 2435 C CA . THR A 1 304 ? -87.704 -0.655 97.609 1.00 30.44 304 THR A CA 1
ATOM 2436 C C . THR A 1 304 ? -87.632 0.680 98.365 1.00 30.44 304 THR A C 1
ATOM 2438 O O . THR A 1 304 ? -88.519 1.065 99.117 1.00 30.44 304 THR A O 1
ATOM 2441 N N . SER A 1 305 ? -86.640 1.459 97.915 1.00 37.19 305 SER A N 1
ATOM 2442 C CA . SER A 1 305 ? -86.617 2.924 97.783 1.00 37.19 305 SER A CA 1
ATOM 2443 C C . SER A 1 305 ? -85.913 3.753 98.863 1.00 37.19 305 SER A C 1
ATOM 2445 O O . SER A 1 305 ? -86.282 3.758 100.030 1.00 37.19 305 SER A O 1
ATOM 2447 N N . GLY A 1 306 ? -84.952 4.558 98.390 1.00 32.19 306 GLY A N 1
ATOM 2448 C CA . GLY A 1 306 ? -84.412 5.726 99.084 1.00 32.19 306 GLY A CA 1
ATOM 2449 C C . GLY A 1 306 ? -83.193 5.483 99.978 1.00 32.19 306 GLY A C 1
ATOM 2450 O O . GLY A 1 306 ? -83.341 5.290 101.179 1.00 32.19 306 GLY A O 1
ATOM 2451 N N . ASN A 1 307 ? -81.978 5.683 99.445 1.00 34.22 307 ASN A N 1
ATOM 2452 C CA . ASN A 1 307 ? -81.222 6.929 99.686 1.00 34.22 307 ASN A CA 1
ATOM 2453 C C . ASN A 1 307 ? -79.744 6.871 99.258 1.00 34.22 307 ASN A C 1
ATOM 2455 O O . ASN A 1 307 ? -79.088 5.847 99.377 1.00 34.22 307 ASN A O 1
ATOM 2459 N N . LYS A 1 308 ? -79.234 8.058 98.893 1.00 48.47 308 LYS A N 1
ATOM 2460 C CA . LYS A 1 308 ? -77.824 8.498 98.936 1.00 48.47 308 LYS A CA 1
ATOM 2461 C C . LYS A 1 308 ? -76.771 7.583 98.292 1.00 48.47 308 LYS A C 1
ATOM 2463 O O . LYS A 1 308 ? -76.184 6.730 98.946 1.00 48.47 308 LYS A O 1
ATOM 2468 N N . ILE A 1 309 ? -76.399 7.959 97.065 1.00 46.19 309 ILE A N 1
ATOM 2469 C CA . ILE A 1 309 ? -75.032 7.799 96.544 1.00 46.19 309 ILE A CA 1
ATOM 2470 C C . ILE A 1 309 ? -74.060 8.302 97.619 1.00 46.19 309 ILE A C 1
ATOM 2472 O O . ILE A 1 309 ? -74.188 9.439 98.088 1.00 46.19 309 ILE A O 1
ATOM 2476 N N . THR A 1 310 ? -73.127 7.452 98.036 1.00 59.19 310 THR A N 1
ATOM 2477 C CA . THR A 1 310 ? -72.116 7.808 99.044 1.00 59.19 310 THR A CA 1
ATOM 2478 C C . THR A 1 310 ? -70.777 8.112 98.375 1.00 59.19 310 THR A C 1
ATOM 2480 O O . THR A 1 310 ? -70.592 7.872 97.183 1.00 59.19 310 THR A O 1
ATOM 2483 N N . MET A 1 311 ? -69.815 8.641 99.138 1.00 57.00 311 MET A N 1
ATOM 2484 C CA . MET A 1 311 ? -68.471 8.962 98.635 1.00 57.00 311 MET A CA 1
ATOM 2485 C C . MET A 1 311 ? -67.790 7.760 97.942 1.00 57.00 311 MET A C 1
ATOM 2487 O O . MET A 1 311 ? -67.058 7.945 96.973 1.00 57.00 311 MET A O 1
ATOM 2491 N N . VAL A 1 312 ? -68.129 6.540 98.378 1.00 64.19 312 VAL A N 1
ATOM 2492 C CA . VAL A 1 312 ? -67.664 5.253 97.835 1.00 64.19 312 VAL A CA 1
ATOM 2493 C C . VAL A 1 312 ? -68.057 5.055 96.363 1.00 64.19 312 VAL A C 1
ATOM 2495 O O . VAL A 1 312 ? -67.271 4.517 95.588 1.00 64.19 312 VAL A O 1
ATOM 2498 N N . ASP A 1 313 ? -69.233 5.521 95.936 1.00 59.94 313 ASP A N 1
ATOM 2499 C CA . ASP A 1 313 ? -69.691 5.370 94.546 1.00 59.94 313 ASP A CA 1
ATOM 2500 C C . ASP A 1 313 ? -68.955 6.326 93.595 1.00 59.94 313 ASP A C 1
ATOM 2502 O O . ASP A 1 313 ? -68.617 5.958 92.470 1.00 59.94 313 ASP A O 1
ATOM 2506 N N . HIS A 1 314 ? -68.644 7.544 94.054 1.00 64.12 314 HIS A N 1
ATOM 2507 C CA . HIS A 1 314 ? -67.784 8.471 93.309 1.00 64.12 314 HIS A CA 1
ATOM 2508 C C . HIS A 1 314 ? -66.352 7.936 93.198 1.00 64.12 314 HIS A C 1
ATOM 2510 O O . HIS A 1 314 ? -65.743 8.035 92.134 1.00 64.12 314 HIS A O 1
ATOM 2516 N N . GLU A 1 315 ? -65.828 7.337 94.266 1.00 74.00 315 GLU A N 1
ATOM 2517 C CA . GLU A 1 315 ? -64.499 6.723 94.297 1.00 74.00 315 GLU A CA 1
ATOM 2518 C C . GLU A 1 315 ? -64.424 5.493 93.375 1.00 74.00 315 GLU A C 1
ATOM 2520 O O . GLU A 1 315 ? -63.476 5.351 92.597 1.00 74.00 315 GLU A O 1
ATOM 2525 N N . LYS A 1 316 ? -65.489 4.679 93.337 1.00 78.81 316 LYS A N 1
ATOM 2526 C CA . LYS A 1 316 ? -65.656 3.588 92.371 1.00 78.81 316 LYS A CA 1
ATOM 2527 C C . LYS A 1 316 ? -65.678 4.100 90.926 1.00 78.81 316 LYS A C 1
ATOM 2529 O O . LYS A 1 316 ? -64.856 3.646 90.132 1.00 78.81 316 LYS A O 1
ATOM 2534 N N . ILE A 1 317 ? -66.522 5.084 90.595 1.00 78.50 317 ILE A N 1
ATOM 2535 C CA . ILE A 1 317 ? -66.611 5.670 89.239 1.00 78.50 317 ILE A CA 1
ATOM 2536 C C . ILE A 1 317 ? -65.282 6.322 88.820 1.00 78.50 317 ILE A C 1
ATOM 2538 O O . ILE A 1 317 ? -64.880 6.219 87.659 1.00 78.50 317 ILE A O 1
ATOM 2542 N N . LEU A 1 318 ? -64.567 6.972 89.744 1.00 77.19 318 LEU A N 1
ATOM 2543 C CA . LEU A 1 318 ? -63.230 7.515 89.485 1.00 77.19 318 LEU A CA 1
ATOM 2544 C C . LEU A 1 318 ? -62.205 6.402 89.236 1.00 77.19 318 LEU A C 1
ATOM 2546 O O . LEU A 1 318 ? -61.385 6.544 88.325 1.00 77.19 318 LEU A O 1
ATOM 2550 N N . SER A 1 319 ? -62.263 5.286 89.969 1.00 79.69 319 SER A N 1
ATOM 2551 C CA . SER A 1 319 ? -61.397 4.127 89.718 1.00 79.69 319 SER A CA 1
ATOM 2552 C C . SER A 1 319 ? -61.674 3.496 88.345 1.00 79.69 319 SER A C 1
ATOM 2554 O O . SER A 1 319 ? -60.738 3.280 87.575 1.00 79.69 319 SER A O 1
ATOM 2556 N N . GLU A 1 320 ? -62.947 3.322 87.979 1.00 82.44 320 GLU A N 1
ATOM 2557 C CA . GLU A 1 320 ? -63.383 2.766 86.692 1.00 82.44 320 GLU A CA 1
ATOM 2558 C C . GLU A 1 320 ? -62.957 3.670 85.528 1.00 82.44 320 GLU A C 1
ATOM 2560 O O . GLU A 1 320 ? -62.309 3.206 84.588 1.00 82.44 320 GLU A O 1
ATOM 2565 N N . LYS A 1 321 ? -63.189 4.987 85.623 1.00 85.62 321 LYS A N 1
ATOM 2566 C CA . LYS A 1 321 ? -62.701 5.948 84.619 1.00 85.62 321 LYS A CA 1
ATOM 2567 C C . LYS A 1 321 ? -61.176 6.027 84.557 1.00 85.62 321 LYS A C 1
ATOM 2569 O O . LYS A 1 321 ? -60.634 6.220 83.473 1.00 85.62 321 LYS A O 1
ATOM 2574 N N . THR A 1 322 ? -60.469 5.837 85.670 1.00 84.44 322 THR A N 1
ATOM 2575 C CA . THR A 1 322 ? -58.997 5.772 85.675 1.00 84.44 322 THR A CA 1
ATOM 2576 C C . THR A 1 322 ? -58.488 4.516 84.963 1.00 84.44 322 THR A C 1
ATOM 2578 O O . THR A 1 322 ? -57.475 4.579 84.265 1.00 84.44 322 THR A O 1
ATOM 2581 N N . VAL A 1 323 ? -59.186 3.382 85.089 1.00 88.25 323 VAL A N 1
ATOM 2582 C CA . VAL A 1 323 ? -58.884 2.154 84.336 1.00 88.25 323 VAL A CA 1
ATOM 2583 C C . VAL A 1 323 ? -59.184 2.336 82.844 1.00 88.25 323 VAL A C 1
ATOM 2585 O O . VAL A 1 323 ? -58.327 2.009 82.024 1.00 88.25 323 VAL A O 1
ATOM 2588 N N . GLU A 1 324 ? -60.324 2.929 82.479 1.00 88.19 324 GLU A N 1
ATOM 2589 C CA . GLU A 1 324 ? -60.670 3.202 81.074 1.00 88.19 324 GLU A CA 1
ATOM 2590 C C . GLU A 1 324 ? -59.666 4.169 80.417 1.00 88.19 324 GLU A C 1
ATOM 2592 O O . GLU A 1 324 ? -59.183 3.909 79.318 1.00 88.19 324 GLU A O 1
ATOM 2597 N N . VAL A 1 325 ? -59.258 5.239 81.113 1.00 86.31 325 VAL A N 1
ATOM 2598 C CA . VAL A 1 325 ? -58.225 6.175 80.630 1.00 86.31 325 VAL A CA 1
ATOM 2599 C C . VAL A 1 325 ? -56.868 5.485 80.468 1.00 86.31 325 VAL A C 1
ATOM 2601 O O . VAL A 1 325 ? -56.189 5.723 79.471 1.00 86.31 325 VAL A O 1
ATOM 2604 N N . LYS A 1 326 ? -56.470 4.592 81.387 1.00 89.69 326 LYS A N 1
ATOM 2605 C CA . LYS A 1 326 ? -55.236 3.795 81.237 1.00 89.69 326 LYS A CA 1
ATOM 2606 C C . LYS A 1 326 ? -55.303 2.858 80.029 1.00 89.69 326 LYS A C 1
ATOM 2608 O O . LYS A 1 326 ? -54.335 2.782 79.276 1.00 89.69 326 LYS A O 1
ATOM 2613 N N . LYS A 1 327 ? -56.439 2.191 79.815 1.00 91.06 327 LYS A N 1
ATOM 2614 C CA . LYS A 1 327 ? -56.679 1.311 78.663 1.00 91.06 327 LYS A CA 1
ATOM 2615 C C . LYS A 1 327 ? -56.611 2.090 77.344 1.00 91.06 327 LYS A C 1
ATOM 2617 O O . LYS A 1 327 ? -55.823 1.728 76.472 1.00 91.06 327 LYS A O 1
ATOM 2622 N N . LEU A 1 328 ? -57.326 3.211 77.239 1.00 91.31 328 LEU A N 1
ATOM 2623 C CA . LEU A 1 328 ? -57.271 4.099 76.072 1.00 91.31 328 LEU A CA 1
ATOM 2624 C C . LEU A 1 328 ? -55.859 4.661 75.840 1.00 91.31 328 LEU A C 1
ATOM 2626 O O . LEU A 1 328 ? -55.414 4.726 74.699 1.00 91.31 328 LEU A O 1
ATOM 2630 N N . ALA A 1 329 ? -55.109 4.998 76.894 1.00 88.62 329 ALA A N 1
ATOM 2631 C CA . ALA A 1 329 ? -53.713 5.420 76.763 1.00 88.62 329 ALA A CA 1
ATOM 2632 C C . ALA A 1 329 ? -52.814 4.304 76.194 1.00 88.62 329 ALA A C 1
ATOM 2634 O O . ALA A 1 329 ? -51.989 4.575 75.320 1.00 88.62 329 ALA A O 1
ATOM 2635 N N . THR A 1 330 ? -52.993 3.048 76.624 1.00 91.06 330 THR A N 1
ATOM 2636 C CA . THR A 1 330 ? -52.265 1.910 76.030 1.00 91.06 330 THR A CA 1
ATOM 2637 C C . THR A 1 330 ? -52.666 1.638 74.580 1.00 91.06 330 THR A C 1
ATOM 2639 O O . THR A 1 330 ? -51.807 1.282 73.779 1.00 91.06 330 THR A O 1
ATOM 2642 N N . GLU A 1 331 ? -53.931 1.857 74.219 1.00 91.31 331 GLU A N 1
ATOM 2643 C CA . GLU A 1 331 ? -54.447 1.667 72.858 1.00 91.31 331 GLU A CA 1
ATOM 2644 C C . GLU A 1 331 ? -53.977 2.776 71.896 1.00 91.31 331 GLU A C 1
ATOM 2646 O O . GLU A 1 331 ? -53.598 2.506 70.757 1.00 91.31 331 GLU A O 1
ATOM 2651 N N . VAL A 1 332 ? -53.887 4.022 72.372 1.00 89.81 332 VAL A N 1
ATOM 2652 C CA . VAL A 1 332 ? -53.243 5.125 71.640 1.00 89.81 332 VAL A CA 1
ATOM 2653 C C . VAL A 1 332 ? -51.756 4.838 71.420 1.00 89.81 332 VAL A C 1
ATOM 2655 O O . VAL A 1 332 ? -51.254 5.039 70.316 1.00 89.81 332 VAL A O 1
ATOM 2658 N N . GLU A 1 333 ? -51.045 4.334 72.430 1.00 90.94 333 GLU A N 1
ATOM 2659 C CA . GLU A 1 333 ? -49.611 4.036 72.324 1.00 90.94 333 GLU A CA 1
ATOM 2660 C C . GLU A 1 333 ? -49.319 2.840 71.394 1.00 90.94 333 GLU A C 1
ATOM 2662 O O . GLU A 1 333 ? -48.330 2.864 70.656 1.00 90.94 333 GLU A O 1
ATOM 2667 N N . THR A 1 334 ? -50.180 1.816 71.344 1.00 92.69 334 THR A N 1
ATOM 2668 C CA . THR A 1 334 ? -50.052 0.735 70.347 1.00 92.69 334 THR A CA 1
ATOM 2669 C C . THR A 1 334 ? -50.375 1.225 68.936 1.00 92.69 334 THR A C 1
ATOM 2671 O O . THR A 1 334 ? -49.586 0.969 68.024 1.00 92.69 334 THR A O 1
ATOM 2674 N N . LYS A 1 335 ? -51.444 2.011 68.742 1.00 92.62 335 LYS A N 1
ATOM 2675 C CA . LYS A 1 335 ? -51.761 2.619 67.434 1.00 92.62 335 LYS A CA 1
ATOM 2676 C C . LYS A 1 335 ? -50.655 3.552 66.939 1.00 92.62 335 LYS A C 1
ATOM 2678 O O . LYS A 1 335 ? -50.336 3.551 65.753 1.00 92.62 335 LYS A O 1
ATOM 2683 N N . LYS A 1 336 ? -50.003 4.293 67.837 1.00 93.38 336 LYS A N 1
ATOM 2684 C CA . LYS A 1 336 ? -48.852 5.147 67.512 1.00 93.38 336 LYS A CA 1
ATOM 2685 C C . LYS A 1 336 ? -47.655 4.338 66.993 1.00 93.38 336 LYS A C 1
ATOM 2687 O O . LYS A 1 336 ? -47.037 4.752 66.016 1.00 93.38 336 LYS A O 1
ATOM 2692 N N . LYS A 1 337 ? -47.381 3.166 67.582 1.00 92.81 337 LYS A N 1
ATOM 2693 C CA . LYS A 1 337 ? -46.335 2.225 67.127 1.00 92.81 337 LYS A CA 1
ATOM 2694 C C . LYS A 1 337 ? -46.662 1.564 65.786 1.00 92.81 337 LYS A C 1
ATOM 2696 O O . LYS A 1 337 ? -45.764 1.352 64.972 1.00 92.81 337 LYS A O 1
ATOM 2701 N N . GLU A 1 338 ? -47.934 1.259 65.529 1.00 93.38 338 GLU A N 1
ATOM 2702 C CA . GLU A 1 338 ? -48.382 0.802 64.206 1.00 93.38 338 GLU A CA 1
ATOM 2703 C C . GLU A 1 338 ? -48.180 1.892 63.143 1.00 93.38 338 GLU A C 1
ATOM 2705 O O . GLU A 1 338 ? -47.652 1.605 62.069 1.00 93.38 338 GLU A O 1
ATOM 2710 N N . ILE A 1 339 ? -48.519 3.150 63.453 1.00 92.56 339 ILE A N 1
ATOM 2711 C CA . ILE A 1 339 ? -48.330 4.293 62.545 1.00 92.56 339 ILE A CA 1
ATOM 2712 C C . ILE A 1 339 ? -46.850 4.499 62.201 1.00 92.56 339 ILE A C 1
ATOM 2714 O O . ILE A 1 339 ? -46.535 4.623 61.017 1.00 92.56 339 ILE A O 1
ATOM 2718 N N . THR A 1 340 ? -45.932 4.479 63.176 1.00 92.44 340 THR A N 1
ATOM 2719 C CA . THR A 1 340 ? -44.491 4.609 62.882 1.00 92.44 340 THR A CA 1
ATOM 2720 C C . THR A 1 340 ? -43.983 3.461 62.012 1.00 92.44 340 THR A C 1
ATOM 2722 O O . THR A 1 340 ? -43.286 3.709 61.031 1.00 92.44 340 THR A O 1
ATOM 2725 N N . LYS A 1 341 ? -44.412 2.219 62.274 1.00 95.38 341 LYS A N 1
ATOM 2726 C CA . LYS A 1 341 ? -44.037 1.059 61.447 1.00 95.38 341 LYS A CA 1
ATOM 2727 C C . LYS A 1 341 ? -44.552 1.173 60.005 1.00 95.38 341 LYS A C 1
ATOM 2729 O O . LYS A 1 341 ? -43.838 0.829 59.066 1.00 95.38 341 LYS A O 1
ATOM 2734 N N . ILE A 1 342 ? -45.769 1.687 59.809 1.00 95.38 342 ILE A N 1
ATOM 2735 C CA . ILE A 1 342 ? -46.326 1.952 58.472 1.00 95.38 342 ILE A CA 1
ATOM 2736 C C . ILE A 1 342 ? -45.555 3.086 57.773 1.00 95.38 342 ILE A C 1
ATOM 2738 O O . ILE A 1 342 ? -45.285 2.988 56.577 1.00 95.38 342 ILE A O 1
ATOM 2742 N N . GLN A 1 343 ? -45.144 4.136 58.493 1.00 90.31 343 GLN A N 1
ATOM 2743 C CA . GLN A 1 343 ? -44.309 5.214 57.940 1.00 90.31 343 GLN A CA 1
ATOM 2744 C C . GLN A 1 343 ? -42.916 4.716 57.508 1.00 90.31 343 GLN A C 1
ATOM 2746 O O . GLN A 1 343 ? -42.431 5.088 56.436 1.00 90.31 343 GLN A O 1
ATOM 2751 N N . GLU A 1 344 ? -42.292 3.827 58.282 1.00 93.44 344 GLU A N 1
ATOM 2752 C CA . GLU A 1 344 ? -41.027 3.167 57.924 1.00 93.44 344 GLU A CA 1
ATOM 2753 C C . GLU A 1 344 ? -41.180 2.290 56.668 1.00 93.44 344 GLU A C 1
ATOM 2755 O O . GLU A 1 344 ? -40.374 2.377 55.740 1.00 93.44 344 GLU A O 1
ATOM 2760 N N . GLN A 1 345 ? -42.262 1.511 56.568 1.00 94.69 345 GLN A N 1
ATOM 2761 C CA . GLN A 1 345 ? -42.559 0.726 55.363 1.00 94.69 345 GLN A CA 1
ATOM 2762 C C . GLN A 1 345 ? -42.817 1.614 54.135 1.00 94.69 345 GLN A C 1
ATOM 2764 O O . GLN A 1 345 ? -42.312 1.322 53.051 1.00 94.69 345 GLN A O 1
ATOM 2769 N N . LEU A 1 346 ? -43.540 2.726 54.297 1.00 92.44 346 LEU A N 1
ATOM 2770 C CA . LEU A 1 346 ? -43.831 3.665 53.211 1.00 92.44 346 LEU A CA 1
ATOM 2771 C C . LEU A 1 346 ? -42.562 4.359 52.688 1.00 92.44 346 LEU A C 1
ATOM 2773 O O . LEU A 1 346 ? -42.407 4.538 51.480 1.00 92.44 346 LEU A O 1
ATOM 2777 N N . THR A 1 347 ? -41.641 4.741 53.577 1.00 92.44 347 THR A N 1
ATOM 2778 C CA . THR A 1 347 ? -40.352 5.337 53.175 1.00 92.44 347 THR A CA 1
ATOM 2779 C C . THR A 1 347 ? -39.438 4.311 52.501 1.00 92.44 347 THR A C 1
ATOM 2781 O O . THR A 1 347 ? -38.834 4.628 51.476 1.00 92.44 347 THR A O 1
ATOM 2784 N N . SER A 1 348 ? -39.409 3.065 52.988 1.00 94.56 348 SER A N 1
ATOM 2785 C CA . SER A 1 348 ? -38.705 1.951 52.338 1.00 94.56 348 SER A CA 1
ATOM 2786 C C . SER A 1 348 ? -39.219 1.693 50.912 1.00 94.56 348 SER A C 1
ATOM 2788 O O . SER A 1 348 ? -38.433 1.763 49.964 1.00 94.56 348 SER A O 1
ATOM 2790 N N . GLN A 1 349 ? -40.534 1.522 50.728 1.00 95.38 349 GLN A N 1
ATOM 2791 C CA . GLN A 1 349 ? -41.143 1.323 49.404 1.00 95.38 349 GLN A CA 1
ATOM 2792 C C . GLN A 1 349 ? -40.918 2.516 48.466 1.00 95.38 349 GLN A C 1
ATOM 2794 O O . GLN A 1 349 ? -40.677 2.334 47.273 1.00 95.38 349 GLN A O 1
ATOM 2799 N N . LYS A 1 350 ? -40.950 3.753 48.982 1.00 95.19 350 LYS A N 1
ATOM 2800 C CA . LYS A 1 350 ? -40.665 4.948 48.175 1.00 95.19 350 LYS A CA 1
ATOM 2801 C C . LYS A 1 350 ? -39.237 4.942 47.621 1.00 95.19 350 LYS A C 1
ATOM 2803 O O . LYS A 1 350 ? -39.038 5.288 46.457 1.00 95.19 350 LYS A O 1
ATOM 2808 N N . ASN A 1 351 ? -38.260 4.520 48.422 1.00 93.88 351 ASN A N 1
ATOM 2809 C CA . ASN A 1 351 ? -36.870 4.406 47.979 1.00 93.88 351 ASN A CA 1
ATOM 2810 C C . ASN A 1 351 ? -36.698 3.304 46.921 1.00 93.88 351 ASN A C 1
ATOM 2812 O O . ASN A 1 351 ? -35.999 3.512 45.931 1.00 93.88 351 ASN A O 1
ATOM 2816 N N . GLU A 1 352 ? -37.383 2.169 47.081 1.00 95.56 352 GLU A N 1
ATOM 2817 C CA . GLU A 1 352 ? -37.370 1.073 46.104 1.00 95.56 352 GLU A CA 1
ATOM 2818 C C . GLU A 1 352 ? -37.983 1.490 44.755 1.00 95.56 352 GLU A C 1
ATOM 2820 O O . GLU A 1 352 ? -37.393 1.246 43.700 1.00 95.56 352 GLU A O 1
ATOM 2825 N N . VAL A 1 353 ? -39.110 2.215 44.773 1.00 93.75 353 VAL A N 1
ATOM 2826 C CA . VAL A 1 353 ? -39.728 2.792 43.565 1.00 93.75 353 VAL A CA 1
ATOM 2827 C C . VAL A 1 353 ? -38.792 3.782 42.866 1.00 93.75 353 VAL A C 1
ATOM 2829 O O . VAL A 1 353 ? -38.669 3.727 41.642 1.00 93.75 353 VAL A O 1
ATOM 2832 N N . ASN A 1 354 ? -38.103 4.653 43.610 1.00 94.00 354 ASN A N 1
ATOM 2833 C CA . ASN A 1 354 ? -37.129 5.582 43.028 1.00 94.00 354 ASN A CA 1
ATOM 2834 C C . ASN A 1 354 ? -35.968 4.827 42.349 1.00 94.00 354 ASN A C 1
ATOM 2836 O O . ASN A 1 354 ? -35.639 5.121 41.201 1.00 94.00 354 ASN A O 1
ATOM 2840 N N . ASN A 1 355 ? -35.408 3.807 43.010 1.00 95.12 355 ASN A N 1
ATOM 2841 C CA . ASN A 1 355 ? -34.343 2.967 42.452 1.00 95.12 355 ASN A CA 1
ATOM 2842 C C . ASN A 1 355 ? -34.792 2.244 41.165 1.00 95.12 355 ASN A C 1
ATOM 2844 O O . ASN A 1 355 ? -34.093 2.283 40.153 1.00 95.12 355 ASN A O 1
ATOM 2848 N N . MET A 1 356 ? -35.997 1.661 41.145 1.00 96.00 356 MET A N 1
ATOM 2849 C CA . MET A 1 356 ? -36.558 1.055 39.927 1.00 96.00 356 MET A CA 1
ATOM 2850 C C . MET A 1 356 ? -36.760 2.080 38.797 1.00 96.00 356 MET A C 1
ATOM 2852 O O . MET A 1 356 ? -36.510 1.773 37.631 1.00 96.00 356 MET A O 1
ATOM 2856 N N . GLN A 1 357 ? -37.171 3.314 39.110 1.00 92.94 357 GLN A N 1
ATOM 2857 C CA . GLN A 1 357 ? -37.296 4.386 38.113 1.00 92.94 357 GLN A CA 1
ATOM 2858 C C . GLN A 1 357 ? -35.941 4.814 37.528 1.00 92.94 357 GLN A C 1
ATOM 2860 O O . GLN A 1 357 ? -35.863 5.131 36.338 1.00 92.94 357 GLN A O 1
ATOM 2865 N N . GLU A 1 358 ? -34.871 4.814 38.323 1.00 94.06 358 GLU A N 1
ATOM 2866 C CA . GLU A 1 358 ? -33.509 5.083 37.847 1.00 94.06 358 GLU A CA 1
ATOM 2867 C C . GLU A 1 358 ? -32.972 3.942 36.976 1.00 94.06 358 GLU A C 1
ATOM 2869 O O . GLU A 1 358 ? -32.462 4.199 35.881 1.00 94.06 358 GLU A O 1
ATOM 2874 N N . GLN A 1 359 ? -33.185 2.685 37.377 1.00 95.75 359 GLN A N 1
ATOM 2875 C CA . GLN A 1 359 ? -32.853 1.515 36.557 1.00 95.75 359 GLN A CA 1
ATOM 2876 C C . GLN A 1 359 ? -33.585 1.535 35.205 1.00 95.75 359 GLN A C 1
ATOM 2878 O O . GLN A 1 359 ? -32.958 1.329 34.165 1.00 95.75 359 GLN A O 1
ATOM 2883 N N . LEU A 1 360 ? -34.880 1.874 35.183 1.00 92.94 360 LEU A N 1
ATOM 2884 C CA . LEU A 1 360 ? -35.652 2.022 33.941 1.00 92.94 360 LEU A CA 1
ATOM 2885 C C . LEU A 1 360 ? -35.123 3.145 33.035 1.00 92.94 360 LEU A C 1
ATOM 2887 O O . LEU A 1 360 ? -35.104 2.980 31.814 1.00 92.94 360 LEU A O 1
ATOM 2891 N N . LYS A 1 361 ? -34.664 4.274 33.596 1.00 94.94 361 LYS A N 1
ATOM 2892 C CA . LYS A 1 361 ? -33.996 5.334 32.816 1.00 94.94 361 LYS A CA 1
ATOM 2893 C C . LYS A 1 361 ? -32.672 4.845 32.226 1.00 94.94 361 LYS A C 1
ATOM 2895 O O . LYS A 1 361 ? -32.415 5.104 31.052 1.00 94.94 361 LYS A O 1
ATOM 2900 N N . SER A 1 362 ? -31.869 4.122 33.007 1.00 93.69 362 SER A N 1
ATOM 2901 C CA . SER A 1 362 ? -30.596 3.551 32.551 1.00 93.69 362 SER A CA 1
ATOM 2902 C C . SER A 1 362 ? -30.803 2.579 31.383 1.00 93.69 362 SER A C 1
ATOM 2904 O O . SER A 1 362 ? -30.273 2.799 30.294 1.00 93.69 362 SER A O 1
ATOM 2906 N N . LEU A 1 363 ? -31.688 1.589 31.555 1.00 95.38 363 LEU A N 1
ATOM 2907 C CA . LEU A 1 363 ? -32.033 0.608 30.520 1.00 95.38 363 LEU A CA 1
ATOM 2908 C C . LEU A 1 363 ? -32.606 1.263 29.255 1.00 95.38 363 LEU A C 1
ATOM 2910 O O . LEU A 1 363 ? -32.307 0.833 28.142 1.00 95.38 363 LEU A O 1
ATOM 2914 N N . LYS A 1 364 ? -33.405 2.330 29.392 1.00 94.69 364 LYS A N 1
ATOM 2915 C CA . LYS A 1 364 ? -33.922 3.089 28.242 1.00 94.69 364 LYS A CA 1
ATOM 2916 C C . LYS A 1 364 ? -32.798 3.759 27.443 1.00 94.69 364 LYS A C 1
ATOM 2918 O O . LYS A 1 364 ? -32.847 3.750 26.212 1.00 94.69 364 LYS A O 1
ATOM 2923 N N . ASN A 1 365 ? -31.793 4.310 28.122 1.00 92.94 365 ASN A N 1
ATOM 2924 C CA . ASN A 1 365 ? -30.634 4.929 27.478 1.00 92.94 365 ASN A CA 1
ATOM 2925 C C . ASN A 1 365 ? -29.731 3.876 26.812 1.00 92.94 365 ASN A C 1
ATOM 2927 O O . ASN A 1 365 ? -29.348 4.056 25.657 1.00 92.94 365 ASN A O 1
ATOM 2931 N N . GLU A 1 366 ? -29.456 2.756 27.490 1.00 96.25 366 GLU A N 1
ATOM 2932 C CA . GLU A 1 366 ? -28.689 1.626 26.940 1.00 96.25 366 GLU A CA 1
ATOM 2933 C C . GLU A 1 366 ? -29.355 1.075 25.668 1.00 96.25 366 GLU A C 1
ATOM 2935 O O . GLU A 1 366 ? -28.704 0.935 24.635 1.00 96.25 366 GLU A O 1
ATOM 2940 N N . ASN A 1 367 ? -30.677 0.881 25.687 1.00 89.00 367 ASN A N 1
ATOM 2941 C CA . ASN A 1 367 ? -31.438 0.405 24.530 1.00 89.00 367 ASN A CA 1
ATOM 2942 C C . ASN A 1 367 ? -31.433 1.418 23.362 1.00 89.00 367 ASN A C 1
ATOM 2944 O O . ASN A 1 367 ? -31.318 1.032 22.200 1.00 89.00 367 ASN A O 1
ATOM 2948 N N . SER A 1 368 ? -31.463 2.728 23.645 1.00 92.94 368 SER A N 1
ATOM 2949 C CA . SER A 1 368 ? -31.290 3.773 22.618 1.00 92.94 368 SER A CA 1
ATOM 2950 C C . SER A 1 368 ? -29.886 3.768 21.996 1.00 92.94 368 SER A C 1
ATOM 2952 O O . SER A 1 368 ? -29.734 4.035 20.799 1.00 92.94 368 SER A O 1
ATOM 2954 N N . ASN A 1 369 ? -28.855 3.460 22.787 1.00 93.50 369 ASN A N 1
ATOM 2955 C CA . ASN A 1 369 ? -27.479 3.351 22.310 1.00 93.50 369 ASN A CA 1
ATOM 2956 C C . ASN A 1 369 ? -27.289 2.096 21.441 1.00 93.50 369 ASN A C 1
ATOM 2958 O O . ASN A 1 369 ? -26.826 2.197 20.306 1.00 93.50 369 ASN A O 1
ATOM 2962 N N . LEU A 1 370 ? -27.755 0.935 21.919 1.00 96.19 370 LEU A N 1
ATOM 2963 C CA . LEU A 1 370 ? -27.761 -0.326 21.165 1.00 96.19 370 LEU A CA 1
ATOM 2964 C C . LEU A 1 370 ? -28.520 -0.194 19.839 1.00 96.19 370 LEU A C 1
ATOM 2966 O O . LEU A 1 370 ? -28.055 -0.682 18.809 1.00 96.19 370 LEU A O 1
ATOM 2970 N N . LYS A 1 371 ? -29.653 0.522 19.830 1.00 95.31 371 LYS A N 1
ATOM 2971 C CA . LYS A 1 371 ? -30.407 0.804 18.603 1.00 95.31 371 LYS A CA 1
ATOM 2972 C C . LYS A 1 371 ? -29.580 1.607 17.592 1.00 95.31 371 LYS A C 1
ATOM 2974 O O . LYS A 1 371 ? -29.521 1.237 16.423 1.00 95.31 371 LYS A O 1
ATOM 2979 N N . SER A 1 372 ? -28.891 2.647 18.057 1.00 92.62 372 SER A N 1
ATOM 2980 C CA . SER A 1 372 ? -28.013 3.481 17.222 1.00 92.62 372 SER A CA 1
ATOM 2981 C C . SER A 1 372 ? -26.816 2.690 16.674 1.00 92.62 372 SER A C 1
ATOM 2983 O O . SER A 1 372 ? -26.452 2.837 15.507 1.00 92.62 372 SER A O 1
ATOM 2985 N N . GLN A 1 373 ? -26.232 1.805 17.489 1.00 93.38 373 GLN A N 1
ATOM 2986 C CA . GLN A 1 373 ? -25.146 0.911 17.082 1.00 93.38 373 GLN A CA 1
ATOM 2987 C C . GLN A 1 373 ? -25.605 -0.088 16.007 1.00 93.38 373 GLN A C 1
ATOM 2989 O O . GLN A 1 373 ? -24.920 -0.253 14.998 1.00 93.38 373 GLN A O 1
ATOM 2994 N N . TYR A 1 374 ? -26.785 -0.692 16.175 1.00 93.44 374 TYR A N 1
ATOM 2995 C CA . TYR A 1 374 ? -27.384 -1.602 15.193 1.00 93.44 374 TYR A CA 1
ATOM 2996 C C . TYR A 1 374 ? -27.658 -0.911 13.848 1.00 93.44 374 TYR A C 1
ATOM 2998 O O . TYR A 1 374 ? -27.344 -1.454 12.785 1.00 93.44 374 TYR A O 1
ATOM 3006 N N . ASP A 1 375 ? -28.203 0.307 13.876 1.00 92.25 375 ASP A N 1
ATOM 3007 C CA . ASP A 1 375 ? -28.488 1.076 12.661 1.00 92.25 375 ASP A CA 1
ATOM 3008 C C . ASP A 1 375 ? -27.188 1.488 11.930 1.00 92.25 375 ASP A C 1
ATOM 3010 O O . ASP A 1 375 ? -27.163 1.557 10.699 1.00 92.25 375 ASP A O 1
ATOM 3014 N N . ASN A 1 376 ? -26.083 1.703 12.657 1.00 92.06 376 ASN A N 1
ATOM 3015 C CA . ASN A 1 376 ? -24.759 1.936 12.070 1.00 92.06 376 ASN A CA 1
ATOM 3016 C C . ASN A 1 376 ? -24.160 0.659 11.458 1.00 92.06 376 ASN A C 1
ATOM 3018 O O . ASN A 1 376 ? -23.791 0.677 10.283 1.00 92.06 376 ASN A O 1
ATOM 3022 N N . GLN A 1 377 ? -24.162 -0.466 12.181 1.00 95.00 377 GLN A N 1
ATOM 3023 C CA . GLN A 1 377 ? -23.719 -1.767 11.652 1.00 95.00 377 GLN A CA 1
ATOM 3024 C C . GLN A 1 377 ? -24.513 -2.184 10.402 1.00 95.00 377 GLN A C 1
ATOM 3026 O O . GLN A 1 377 ? -23.954 -2.720 9.446 1.00 95.00 377 GLN A O 1
ATOM 3031 N N . THR A 1 378 ? -25.812 -1.874 10.358 1.00 93.25 378 THR A N 1
ATOM 3032 C CA . THR A 1 378 ? -26.668 -2.123 9.186 1.00 93.25 378 THR A CA 1
ATOM 3033 C C . THR A 1 378 ? -26.210 -1.320 7.958 1.00 93.25 378 THR A C 1
ATOM 3035 O O . THR A 1 378 ? -26.187 -1.854 6.845 1.00 93.25 378 THR A O 1
ATOM 3038 N N . LYS A 1 379 ? -25.789 -0.059 8.136 1.00 93.50 379 LYS A N 1
ATOM 3039 C CA . LYS A 1 379 ? -25.218 0.766 7.051 1.00 93.50 379 LYS A CA 1
ATOM 3040 C C . LYS A 1 379 ? -23.862 0.234 6.590 1.00 93.50 379 LYS A C 1
ATOM 3042 O O . LYS A 1 379 ? -23.628 0.147 5.386 1.00 93.50 379 LYS A O 1
ATOM 3047 N N . GLU A 1 380 ? -22.991 -0.159 7.517 1.00 94.00 380 GLU A N 1
ATOM 3048 C CA . GLU A 1 380 ? -21.682 -0.744 7.196 1.00 94.00 380 GLU A CA 1
ATOM 3049 C C . GLU A 1 380 ? -21.823 -2.042 6.392 1.00 94.00 380 GLU A C 1
ATOM 3051 O O . GLU A 1 380 ? -21.210 -2.173 5.332 1.00 94.00 380 GLU A O 1
ATOM 3056 N N . LEU A 1 381 ? -22.707 -2.952 6.813 1.00 90.94 381 LEU A N 1
ATOM 3057 C CA . LEU A 1 381 ? -23.025 -4.175 6.067 1.00 90.94 381 LEU A CA 1
ATOM 3058 C C . LEU A 1 381 ? -23.564 -3.876 4.659 1.00 90.94 381 LEU A C 1
ATOM 3060 O O . LEU A 1 381 ? -23.196 -4.561 3.702 1.00 90.94 381 LEU A O 1
ATOM 3064 N N . SER A 1 382 ? -24.394 -2.839 4.504 1.00 92.31 382 SER A N 1
ATOM 3065 C CA . SER A 1 382 ? -24.876 -2.397 3.188 1.00 92.31 382 SER A CA 1
ATOM 3066 C C . SER A 1 382 ? -23.737 -1.891 2.291 1.00 92.31 382 SER A C 1
ATOM 3068 O O . SER A 1 382 ? -23.696 -2.228 1.105 1.00 92.31 382 SER A O 1
ATOM 3070 N N . ASN A 1 383 ? -22.791 -1.129 2.846 1.00 91.62 383 ASN A N 1
ATOM 3071 C CA . ASN A 1 383 ? -21.628 -0.621 2.112 1.00 91.62 383 ASN A CA 1
ATOM 3072 C C . ASN A 1 383 ? -20.692 -1.763 1.685 1.00 91.62 383 ASN A C 1
ATOM 3074 O O . ASN A 1 383 ? -20.369 -1.885 0.503 1.00 91.62 383 ASN A O 1
ATOM 3078 N N . VAL A 1 384 ? -20.346 -2.665 2.611 1.00 93.44 384 VAL A N 1
ATOM 3079 C CA . VAL A 1 384 ? -19.522 -3.854 2.327 1.00 93.44 384 VAL A CA 1
ATOM 3080 C C . VAL A 1 384 ? -20.168 -4.722 1.244 1.00 93.44 384 VAL A C 1
ATOM 3082 O O . VAL A 1 384 ? -19.487 -5.161 0.317 1.00 93.44 384 VAL A O 1
ATOM 3085 N N . LYS A 1 385 ? -21.492 -4.921 1.290 1.00 93.56 385 LYS A N 1
ATOM 3086 C CA . LYS A 1 385 ? -22.232 -5.661 0.255 1.00 93.56 385 LYS A CA 1
ATOM 3087 C C . LYS A 1 385 ? -22.137 -4.995 -1.124 1.00 93.56 385 LYS A C 1
ATOM 3089 O O . LYS A 1 385 ? -21.978 -5.697 -2.124 1.00 93.56 385 LYS A O 1
ATOM 3094 N N . ALA A 1 386 ? -22.198 -3.664 -1.192 1.00 92.56 386 ALA A N 1
ATOM 3095 C CA . ALA A 1 386 ? -22.025 -2.927 -2.443 1.00 92.56 386 ALA A CA 1
ATOM 3096 C C . ALA A 1 386 ? -20.595 -3.062 -3.003 1.00 92.56 386 ALA A C 1
ATOM 3098 O O . ALA A 1 386 ? -20.424 -3.259 -4.207 1.00 92.56 386 ALA A O 1
ATOM 3099 N N . ASP A 1 387 ? -19.571 -3.014 -2.149 1.00 91.44 387 ASP A N 1
ATOM 3100 C CA . ASP A 1 387 ? -18.171 -3.154 -2.572 1.00 91.44 387 ASP A CA 1
ATOM 3101 C C . ASP A 1 387 ? -17.797 -4.588 -2.964 1.00 91.44 387 ASP A C 1
ATOM 3103 O O . ASP A 1 387 ? -17.037 -4.776 -3.917 1.00 91.44 387 ASP A O 1
ATOM 3107 N N . ILE A 1 388 ? -18.387 -5.605 -2.327 1.00 91.56 388 ILE A N 1
ATOM 3108 C CA . ILE A 1 388 ? -18.317 -6.998 -2.799 1.00 91.56 388 ILE A CA 1
ATOM 3109 C C . ILE A 1 388 ? -18.891 -7.099 -4.219 1.00 91.56 388 ILE A C 1
ATOM 3111 O O . ILE A 1 388 ? -18.235 -7.663 -5.093 1.00 91.56 388 ILE A O 1
ATOM 3115 N N . GLY A 1 389 ? -20.048 -6.481 -4.488 1.00 92.31 389 GLY A N 1
ATOM 3116 C CA . GLY A 1 389 ? -20.642 -6.443 -5.830 1.00 92.31 389 GLY A CA 1
ATOM 3117 C C . GLY A 1 389 ? -19.722 -5.818 -6.889 1.00 92.31 389 GLY A C 1
ATOM 3118 O O . GLY A 1 389 ? -19.562 -6.380 -7.974 1.00 92.31 389 GLY A O 1
ATOM 3119 N N . LYS A 1 390 ? -19.050 -4.703 -6.563 1.00 93.56 390 LYS A N 1
ATOM 3120 C CA . LYS A 1 390 ? -18.049 -4.060 -7.444 1.00 93.56 390 LYS A CA 1
ATOM 3121 C C . LYS A 1 390 ? -16.817 -4.942 -7.673 1.00 93.56 390 LYS A C 1
ATOM 3123 O O . LYS A 1 390 ? -16.319 -5.024 -8.793 1.00 93.56 390 LYS A O 1
ATOM 3128 N N . LYS A 1 391 ? -16.307 -5.605 -6.628 1.00 93.88 391 LYS A N 1
ATOM 3129 C CA . LYS A 1 391 ? -15.161 -6.525 -6.746 1.00 93.88 391 LYS A CA 1
ATOM 3130 C C . LYS A 1 391 ? -15.527 -7.747 -7.599 1.00 93.88 391 LYS A C 1
ATOM 3132 O O . LYS A 1 391 ? -14.735 -8.157 -8.441 1.00 93.88 391 LYS A O 1
ATOM 3137 N N . GLN A 1 392 ? -16.741 -8.276 -7.459 1.00 92.56 392 GLN A N 1
ATOM 3138 C CA . GLN A 1 392 ? -17.214 -9.438 -8.215 1.00 92.56 392 GLN A CA 1
ATOM 3139 C C . GLN A 1 392 ? -17.429 -9.141 -9.711 1.00 92.56 392 GLN A C 1
ATOM 3141 O O . GLN A 1 392 ? -17.101 -9.982 -10.553 1.00 92.56 392 GLN A O 1
ATOM 3146 N N . SER A 1 393 ? -17.905 -7.943 -10.072 1.00 90.50 393 SER A N 1
ATOM 3147 C CA . SER A 1 393 ? -17.976 -7.526 -11.482 1.00 90.50 393 SER A CA 1
ATOM 3148 C C . SER A 1 393 ? -16.590 -7.270 -12.087 1.00 90.50 393 SER A C 1
ATOM 3150 O O . SER A 1 393 ? -16.349 -7.671 -13.227 1.00 90.50 393 SER A O 1
ATOM 3152 N N . ALA A 1 394 ? -15.647 -6.705 -11.321 1.00 92.62 394 ALA A N 1
ATOM 3153 C CA . ALA A 1 394 ? -14.255 -6.555 -11.752 1.00 92.62 394 ALA A CA 1
ATOM 3154 C C . ALA A 1 394 ? -13.584 -7.915 -12.029 1.00 92.62 394 ALA A C 1
ATOM 3156 O O . ALA A 1 394 ? -13.053 -8.114 -13.120 1.00 92.62 394 ALA A O 1
ATOM 3157 N N . VAL A 1 395 ? -13.701 -8.880 -11.105 1.00 90.94 395 VAL A N 1
ATOM 3158 C CA . VAL A 1 395 ? -13.187 -10.255 -11.283 1.00 90.94 395 VAL A CA 1
ATOM 3159 C C . VAL A 1 395 ? -13.813 -10.939 -12.503 1.00 90.94 395 VAL A C 1
ATOM 3161 O O . VAL A 1 395 ? -13.118 -11.626 -13.249 1.00 90.94 395 VAL A O 1
ATOM 3164 N N . SER A 1 396 ? -15.106 -10.717 -12.758 1.00 91.81 396 SER A N 1
ATOM 3165 C CA . SER A 1 396 ? -15.780 -11.251 -13.951 1.00 91.81 396 SER A CA 1
ATOM 3166 C C . SER A 1 396 ? -15.195 -10.668 -15.247 1.00 91.81 396 SER A C 1
ATOM 3168 O O . SER A 1 396 ? -14.918 -11.411 -16.187 1.00 91.81 396 SER A O 1
ATOM 3170 N N . SER A 1 397 ? -14.934 -9.356 -15.290 1.00 93.12 397 SER A N 1
ATOM 3171 C CA . SER A 1 397 ? -14.287 -8.699 -16.436 1.00 93.12 397 SER A CA 1
ATOM 3172 C C . SER A 1 397 ? -12.853 -9.187 -16.661 1.00 93.12 397 SER A C 1
ATOM 3174 O O . SER A 1 397 ? -12.454 -9.416 -17.801 1.00 93.12 397 SER A O 1
ATOM 3176 N N . GLU A 1 398 ? -12.070 -9.347 -15.594 1.00 92.38 398 GLU A N 1
ATOM 3177 C CA . GLU A 1 398 ? -10.682 -9.819 -15.666 1.00 92.38 398 GLU A CA 1
ATOM 3178 C C . GLU A 1 398 ? -10.614 -11.292 -16.106 1.00 92.38 398 GLU A C 1
ATOM 3180 O O . GLU A 1 398 ? -9.806 -11.652 -16.960 1.00 92.38 398 GLU A O 1
ATOM 3185 N N . THR A 1 399 ? -11.556 -12.124 -15.649 1.00 90.50 399 THR A N 1
ATOM 3186 C CA . THR A 1 399 ? -11.721 -13.515 -16.109 1.00 90.50 399 THR A CA 1
ATOM 3187 C C . THR A 1 399 ? -11.997 -13.593 -17.616 1.00 90.50 399 THR A C 1
ATOM 3189 O O . THR A 1 399 ? -11.410 -14.424 -18.311 1.00 90.50 399 THR A O 1
ATOM 3192 N N . GLU A 1 400 ? -12.848 -12.717 -18.160 1.00 91.56 400 GLU A N 1
ATOM 3193 C CA . GLU A 1 400 ? -13.106 -12.661 -19.608 1.00 91.56 400 GLU A CA 1
ATOM 3194 C C . GLU A 1 400 ? -11.916 -12.110 -20.412 1.00 91.56 400 GLU A C 1
ATOM 3196 O O . GLU A 1 400 ? -11.690 -12.534 -21.548 1.00 91.56 400 GLU A O 1
ATOM 3201 N N . GLN A 1 401 ? -11.106 -11.212 -19.841 1.00 93.56 401 GLN A N 1
ATOM 3202 C CA . GLN A 1 401 ? -9.845 -10.786 -20.461 1.00 93.56 401 GLN A CA 1
ATOM 3203 C C . GLN A 1 401 ? -8.823 -11.929 -20.505 1.00 93.56 401 GLN A C 1
ATOM 3205 O O . GLN A 1 401 ? -8.221 -12.158 -21.554 1.00 93.56 401 GLN A O 1
ATOM 3210 N N . LEU A 1 402 ? -8.684 -12.701 -19.422 1.00 89.56 402 LEU A N 1
ATOM 3211 C CA . LEU A 1 402 ? -7.809 -13.876 -19.375 1.00 89.56 402 LEU A CA 1
ATOM 3212 C C . LEU A 1 402 ? -8.219 -14.943 -20.401 1.00 89.56 402 LEU A C 1
ATOM 3214 O O . LEU A 1 402 ? -7.355 -15.461 -21.105 1.00 89.56 402 LEU A O 1
ATOM 3218 N N . LYS A 1 403 ? -9.521 -15.217 -20.573 1.00 94.00 403 LYS A N 1
ATOM 3219 C CA . LYS A 1 403 ? -10.012 -16.121 -21.635 1.00 94.00 403 LYS A CA 1
ATOM 3220 C C . LYS A 1 403 ? -9.619 -15.648 -23.038 1.00 94.00 403 LYS A C 1
ATOM 3222 O O . LYS A 1 403 ? -9.210 -16.465 -23.860 1.00 94.00 403 LYS A O 1
ATOM 3227 N N . LYS A 1 404 ? -9.724 -14.343 -23.318 1.00 94.81 404 LYS A N 1
ATOM 3228 C CA . LYS A 1 404 ? -9.329 -13.764 -24.615 1.00 94.81 404 LYS A CA 1
ATOM 3229 C C . LYS A 1 404 ? -7.824 -13.871 -24.852 1.00 94.81 404 LYS A C 1
ATOM 3231 O O . LYS A 1 404 ? -7.420 -14.298 -25.927 1.00 94.81 404 LYS A O 1
ATOM 3236 N N . LEU A 1 405 ? -7.009 -13.545 -23.849 1.00 94.06 405 LEU A N 1
ATOM 3237 C CA . LEU A 1 405 ? -5.551 -13.681 -23.930 1.00 94.06 405 LEU A CA 1
ATOM 3238 C C . LEU A 1 405 ? -5.126 -15.143 -24.121 1.00 94.06 405 LEU A C 1
ATOM 3240 O O . LEU A 1 405 ? -4.247 -15.414 -24.932 1.00 94.06 405 LEU A O 1
ATOM 3244 N N . GLN A 1 406 ? -5.782 -16.089 -23.445 1.00 91.19 406 GLN A N 1
ATOM 3245 C CA . GLN A 1 406 ? -5.534 -17.518 -23.637 1.00 91.19 406 GLN A CA 1
ATOM 3246 C C . GLN A 1 406 ? -5.858 -17.965 -25.073 1.00 91.19 406 GLN A C 1
ATOM 3248 O O . GLN A 1 406 ? -5.046 -18.644 -25.700 1.00 91.19 406 GLN A O 1
ATOM 3253 N N . ALA A 1 407 ? -7.000 -17.536 -25.622 1.00 94.25 407 ALA A N 1
ATOM 3254 C CA . ALA A 1 407 ? -7.374 -17.834 -27.005 1.00 94.25 407 ALA A CA 1
ATOM 3255 C C . ALA A 1 407 ? -6.385 -17.239 -28.028 1.00 94.25 407 ALA A C 1
ATOM 3257 O O . ALA A 1 407 ? -6.033 -17.914 -28.994 1.00 94.25 407 ALA A O 1
ATOM 3258 N N . GLU A 1 408 ? -5.893 -16.017 -27.798 1.00 94.69 408 GLU A N 1
ATOM 3259 C CA . GLU A 1 408 ? -4.873 -15.372 -28.640 1.00 94.69 408 GLU A CA 1
ATOM 3260 C C . GLU A 1 408 ? -3.530 -16.124 -28.581 1.00 94.69 408 GLU A C 1
ATOM 3262 O O . GLU A 1 408 ? -2.914 -16.388 -29.613 1.00 94.69 408 GLU A O 1
ATOM 3267 N N . ILE A 1 409 ? -3.103 -16.549 -27.385 1.00 91.75 409 ILE A N 1
ATOM 3268 C CA . ILE A 1 409 ? -1.896 -17.367 -27.189 1.00 91.75 409 ILE A CA 1
ATOM 3269 C C . ILE A 1 409 ? -2.001 -18.685 -27.963 1.00 91.75 409 ILE A C 1
ATOM 3271 O O . ILE A 1 409 ? -1.052 -19.074 -28.646 1.00 91.75 409 ILE A O 1
ATOM 3275 N N . ASP A 1 410 ? -3.135 -19.380 -27.883 1.00 93.81 410 ASP A N 1
ATOM 3276 C CA . ASP A 1 410 ? -3.302 -20.671 -28.555 1.00 93.81 410 ASP A CA 1
ATOM 3277 C C . ASP A 1 410 ? -3.460 -20.519 -30.081 1.00 93.81 410 ASP A C 1
ATOM 3279 O O . ASP A 1 410 ? -2.926 -21.337 -30.838 1.00 93.81 410 ASP A O 1
ATOM 3283 N N . ALA A 1 411 ? -4.073 -19.427 -30.554 1.00 94.44 411 ALA A N 1
ATOM 3284 C CA . ALA A 1 411 ? -4.079 -19.055 -31.969 1.00 94.44 411 ALA A CA 1
ATOM 3285 C C . ALA A 1 411 ? -2.661 -18.755 -32.493 1.00 94.44 411 ALA A C 1
ATOM 3287 O O . ALA A 1 411 ? -2.272 -19.259 -33.552 1.00 94.44 411 ALA A O 1
ATOM 3288 N N . GLN A 1 412 ? -1.855 -17.999 -31.741 1.00 91.06 412 GLN A N 1
ATOM 3289 C CA . GLN A 1 412 ? -0.482 -17.672 -32.129 1.00 91.06 412 GLN A CA 1
ATOM 3290 C C . GLN A 1 412 ? 0.442 -18.900 -32.084 1.00 91.06 412 GLN A C 1
ATOM 3292 O O . GLN A 1 412 ? 1.264 -19.059 -32.986 1.00 91.06 412 GLN A O 1
ATOM 3297 N N . LYS A 1 413 ? 0.280 -19.817 -31.116 1.00 93.25 413 LYS A N 1
ATOM 3298 C CA . LYS A 1 413 ? 0.981 -21.119 -31.118 1.00 93.25 413 LYS A CA 1
ATOM 3299 C C . LYS A 1 413 ? 0.668 -21.918 -32.380 1.00 93.25 413 LYS A C 1
ATOM 3301 O O . LYS A 1 413 ? 1.586 -22.393 -33.042 1.00 93.25 413 LYS A O 1
ATOM 3306 N N . LYS A 1 414 ? -0.615 -22.037 -32.746 1.00 94.19 414 LYS A N 1
ATOM 3307 C CA . LYS A 1 414 ? -1.025 -22.737 -33.972 1.00 94.19 414 LYS A CA 1
ATOM 3308 C C . LYS A 1 414 ? -0.373 -22.112 -35.210 1.00 94.19 414 LYS A C 1
ATOM 3310 O O . LYS A 1 414 ? 0.216 -22.832 -36.011 1.00 94.19 414 LYS A O 1
ATOM 3315 N N . LYS A 1 415 ? -0.414 -20.781 -35.324 1.00 93.75 415 LYS A N 1
ATOM 3316 C CA . LYS A 1 415 ? 0.206 -20.031 -36.424 1.00 93.75 415 LYS A CA 1
ATOM 3317 C C . LYS A 1 415 ? 1.725 -20.228 -36.496 1.00 93.75 415 LYS A C 1
ATOM 3319 O O . LYS A 1 415 ? 2.245 -20.414 -37.591 1.00 93.75 415 LYS A O 1
ATOM 3324 N N . ASN A 1 416 ? 2.426 -20.224 -35.360 1.00 90.00 416 ASN A N 1
ATOM 3325 C CA . ASN A 1 416 ? 3.867 -20.492 -35.312 1.00 90.00 416 ASN A CA 1
ATOM 3326 C C . ASN A 1 416 ? 4.186 -21.906 -35.819 1.00 90.00 416 ASN A C 1
ATOM 3328 O O . ASN A 1 416 ? 5.038 -22.053 -36.690 1.00 90.00 416 ASN A O 1
ATOM 3332 N N . ASN A 1 417 ? 3.464 -22.926 -35.343 1.00 91.81 417 ASN A N 1
ATOM 3333 C CA . ASN A 1 417 ? 3.668 -24.315 -35.769 1.00 91.81 417 ASN A CA 1
ATOM 3334 C C . ASN A 1 417 ? 3.394 -24.501 -37.277 1.00 91.81 417 ASN A C 1
ATOM 3336 O O . ASN A 1 417 ? 4.116 -25.226 -37.961 1.00 91.81 417 ASN A O 1
ATOM 3340 N N . GLU A 1 418 ? 2.366 -23.835 -37.816 1.00 92.50 418 GLU A N 1
ATOM 3341 C CA . GLU A 1 418 ? 2.075 -23.827 -39.258 1.00 92.50 418 GLU A CA 1
ATOM 3342 C C . GLU A 1 418 ? 3.189 -23.131 -40.062 1.00 92.50 418 GLU A C 1
ATOM 3344 O O . GLU A 1 418 ? 3.603 -23.638 -41.106 1.00 92.50 418 GLU A O 1
ATOM 3349 N N . GLN A 1 419 ? 3.720 -22.005 -39.572 1.00 91.25 419 GLN A N 1
ATOM 3350 C CA . GLN A 1 419 ? 4.840 -21.298 -40.204 1.00 91.25 419 GLN A CA 1
ATOM 3351 C C . GLN A 1 419 ? 6.136 -22.118 -40.187 1.00 91.25 419 GLN A C 1
ATOM 3353 O O . GLN A 1 419 ? 6.819 -22.177 -41.210 1.00 91.25 419 GLN A O 1
ATOM 3358 N N . GLU A 1 420 ? 6.452 -22.783 -39.075 1.00 90.38 420 GLU A N 1
ATOM 3359 C CA . GLU A 1 420 ? 7.609 -23.675 -38.950 1.00 90.38 420 GLU A CA 1
ATOM 3360 C C . GLU A 1 420 ? 7.514 -24.843 -39.943 1.00 90.38 420 GLU A C 1
ATOM 3362 O O . GLU A 1 420 ? 8.449 -25.086 -40.708 1.00 90.38 420 GLU A O 1
ATOM 3367 N N . LEU A 1 421 ? 6.350 -25.499 -40.032 1.00 91.31 421 LEU A N 1
ATOM 3368 C CA . LEU A 1 421 ? 6.114 -26.584 -40.988 1.00 91.31 421 LEU A CA 1
ATOM 3369 C C . LEU A 1 421 ? 6.272 -26.123 -42.449 1.00 91.31 421 LEU A C 1
ATOM 3371 O O . LEU A 1 421 ? 6.858 -26.841 -43.266 1.00 91.31 421 LEU A O 1
ATOM 3375 N N . VAL A 1 422 ? 5.785 -24.924 -42.788 1.00 91.06 422 VAL A N 1
ATOM 3376 C CA . VAL A 1 422 ? 5.952 -24.329 -44.126 1.00 91.06 422 VAL A CA 1
ATOM 3377 C C . VAL A 1 422 ? 7.418 -23.988 -44.407 1.00 91.06 422 VAL A C 1
ATOM 3379 O O . VAL A 1 422 ? 7.904 -24.297 -45.497 1.00 91.06 422 VAL A O 1
ATOM 3382 N N . MET A 1 423 ? 8.142 -23.404 -43.447 1.00 89.62 423 MET A N 1
ATOM 3383 C CA . MET A 1 423 ? 9.573 -23.107 -43.587 1.00 89.62 423 MET A CA 1
ATOM 3384 C C . MET A 1 423 ? 10.393 -24.377 -43.816 1.00 89.62 423 MET A C 1
ATOM 3386 O O . MET A 1 423 ? 11.146 -24.439 -44.789 1.00 89.62 423 MET A O 1
ATOM 3390 N N . VAL A 1 424 ? 10.193 -25.410 -42.991 1.00 89.12 424 VAL A N 1
ATOM 3391 C CA . VAL A 1 424 ? 10.862 -26.710 -43.146 1.00 89.12 424 VAL A CA 1
ATOM 3392 C C . VAL A 1 424 ? 10.532 -27.321 -44.509 1.00 89.12 424 VAL A C 1
ATOM 3394 O O . VAL A 1 424 ? 11.441 -27.687 -45.247 1.00 89.12 424 VAL A O 1
ATOM 3397 N N . THR A 1 425 ? 9.258 -27.363 -44.908 1.00 88.94 425 THR A N 1
ATOM 3398 C CA . THR A 1 425 ? 8.854 -27.931 -46.210 1.00 88.94 425 THR A CA 1
ATOM 3399 C C . THR A 1 425 ? 9.485 -27.186 -47.394 1.00 88.94 425 THR A C 1
ATOM 3401 O O . THR A 1 425 ? 9.894 -27.811 -48.375 1.00 88.94 425 THR A O 1
ATOM 3404 N N . ASN A 1 426 ? 9.591 -25.857 -47.321 1.00 89.62 426 ASN A N 1
ATOM 3405 C CA . ASN A 1 426 ? 10.205 -25.047 -48.374 1.00 89.62 426 ASN A CA 1
ATOM 3406 C C . ASN A 1 426 ? 11.730 -25.220 -48.430 1.00 89.62 426 ASN A C 1
ATOM 3408 O O . ASN A 1 426 ? 12.275 -25.317 -49.531 1.00 89.62 426 ASN A O 1
ATOM 3412 N N . ALA A 1 427 ? 12.408 -25.320 -47.283 1.00 88.50 427 ALA A N 1
ATOM 3413 C CA . ALA A 1 427 ? 13.834 -25.646 -47.225 1.00 88.50 427 ALA A CA 1
ATOM 3414 C C . ALA A 1 427 ? 14.102 -27.017 -47.867 1.00 88.50 427 ALA A C 1
ATOM 3416 O O . ALA A 1 427 ? 14.840 -27.102 -48.845 1.00 88.50 427 ALA A O 1
ATOM 3417 N N . GLN A 1 428 ? 13.370 -28.055 -47.445 1.00 91.50 428 GLN A N 1
ATOM 3418 C CA . GLN A 1 428 ? 13.494 -29.413 -47.989 1.00 91.50 428 GLN A CA 1
ATOM 3419 C C . GLN A 1 428 ? 13.284 -29.481 -49.509 1.00 91.50 428 GLN A C 1
ATOM 3421 O O . GLN A 1 428 ? 13.989 -30.220 -50.194 1.00 91.50 428 GLN A O 1
ATOM 3426 N N . LYS A 1 429 ? 12.325 -28.720 -50.058 1.00 88.56 429 LYS A N 1
ATOM 3427 C CA . LYS A 1 429 ? 12.116 -28.614 -51.515 1.00 88.56 429 LYS A CA 1
ATOM 3428 C C . LYS A 1 429 ? 13.254 -27.878 -52.223 1.00 88.56 429 LYS A C 1
ATOM 3430 O O . LYS A 1 429 ? 13.606 -28.245 -53.341 1.00 88.56 429 LYS A O 1
ATOM 3435 N N . THR A 1 430 ? 13.815 -26.852 -51.588 1.00 89.25 430 THR A N 1
ATOM 3436 C CA . THR A 1 430 ? 14.944 -26.082 -52.130 1.00 89.25 430 THR A CA 1
ATOM 3437 C C . THR A 1 430 ? 16.199 -26.949 -52.205 1.00 89.25 430 THR A C 1
ATOM 3439 O O . THR A 1 430 ? 16.851 -26.973 -53.247 1.00 89.25 430 THR A O 1
ATOM 3442 N N . ASP A 1 431 ? 16.475 -27.733 -51.161 1.00 88.75 431 ASP A N 1
ATOM 3443 C CA . ASP A 1 431 ? 17.597 -28.677 -51.117 1.00 88.75 431 ASP A CA 1
ATOM 3444 C C . ASP A 1 431 ? 17.455 -29.770 -52.185 1.00 88.75 431 ASP A C 1
ATOM 3446 O O . ASP A 1 431 ? 18.390 -30.023 -52.944 1.00 88.75 431 ASP A O 1
ATOM 3450 N N . GLN A 1 432 ? 16.259 -30.359 -52.317 1.00 90.44 432 GLN A N 1
ATOM 3451 C CA . GLN A 1 432 ? 15.953 -31.338 -53.369 1.00 90.44 432 GLN A CA 1
ATOM 3452 C C . GLN A 1 432 ? 16.181 -30.758 -54.773 1.00 90.44 432 GLN A C 1
ATOM 3454 O O . GLN A 1 432 ? 16.863 -31.371 -55.594 1.00 90.44 432 GLN A O 1
ATOM 3459 N N . ALA A 1 433 ? 15.666 -29.554 -55.045 1.00 88.38 433 ALA A N 1
ATOM 3460 C CA . ALA A 1 433 ? 15.830 -28.886 -56.335 1.00 88.38 433 ALA A CA 1
ATOM 3461 C C . ALA A 1 433 ? 17.295 -28.506 -56.626 1.00 88.38 433 ALA A C 1
ATOM 3463 O O . ALA A 1 433 ? 17.749 -28.610 -57.768 1.00 88.38 433 ALA A O 1
ATOM 3464 N N . LEU A 1 434 ? 18.055 -28.092 -55.606 1.00 89.25 434 LEU A N 1
ATOM 3465 C CA . LEU A 1 434 ? 19.484 -27.807 -55.727 1.00 89.25 434 LEU A CA 1
ATOM 3466 C C . LEU A 1 434 ? 20.270 -29.071 -56.084 1.00 89.25 434 LEU A C 1
ATOM 3468 O O . LEU A 1 434 ? 21.061 -29.051 -57.025 1.00 89.25 434 LEU A O 1
ATOM 3472 N N . LEU A 1 435 ? 20.029 -30.165 -55.366 1.00 90.62 435 LEU A N 1
ATOM 3473 C CA . LEU A 1 435 ? 20.698 -31.445 -55.578 1.00 90.62 435 LEU A CA 1
ATOM 3474 C C . LEU A 1 435 ? 20.366 -32.036 -56.954 1.00 90.62 435 LEU A C 1
ATOM 3476 O O . LEU A 1 435 ? 21.280 -32.386 -57.702 1.00 90.62 435 LEU A O 1
ATOM 3480 N N . GLN A 1 436 ? 19.092 -32.024 -57.350 1.00 88.81 436 GLN A N 1
ATOM 3481 C CA . GLN A 1 436 ? 18.652 -32.459 -58.679 1.00 88.81 436 GLN A CA 1
ATOM 3482 C C . GLN A 1 436 ? 19.273 -31.621 -59.814 1.00 88.81 436 GLN A C 1
ATOM 3484 O O . GLN A 1 436 ? 19.531 -32.143 -60.897 1.00 88.81 436 GLN A O 1
ATOM 3489 N N . ARG A 1 437 ? 19.563 -30.333 -59.571 1.00 90.25 437 ARG A N 1
ATOM 3490 C CA . ARG A 1 437 ? 20.276 -29.453 -60.514 1.00 90.25 437 ARG A CA 1
ATOM 3491 C C . ARG A 1 437 ? 21.781 -29.740 -60.588 1.00 90.25 437 ARG A C 1
ATOM 3493 O O . ARG A 1 437 ? 22.370 -29.532 -61.644 1.00 90.25 437 ARG A O 1
ATOM 3500 N N . LEU A 1 438 ? 22.401 -30.192 -59.495 1.00 87.81 438 LEU A N 1
ATOM 3501 C CA . LEU A 1 438 ? 23.819 -30.578 -59.463 1.00 87.81 438 LEU A CA 1
ATOM 3502 C C . LEU A 1 438 ? 24.068 -31.944 -60.126 1.00 87.81 438 LEU A C 1
ATOM 3504 O O . LEU A 1 438 ? 25.114 -32.134 -60.741 1.00 87.81 438 LEU A O 1
ATOM 3508 N N . PHE A 1 439 ? 23.106 -32.868 -60.040 1.00 88.31 439 PHE A N 1
ATOM 3509 C CA . PHE A 1 439 ? 23.182 -34.201 -60.649 1.00 88.31 439 PHE A CA 1
ATOM 3510 C C . PHE A 1 439 ? 21.934 -34.488 -61.507 1.00 88.31 439 PHE A C 1
ATOM 3512 O O . PHE A 1 439 ? 21.082 -35.281 -61.107 1.00 88.31 439 PHE A O 1
ATOM 3519 N N . PRO A 1 440 ? 21.803 -33.867 -62.696 1.00 84.06 440 PRO A N 1
ATOM 3520 C CA . PRO A 1 440 ? 20.603 -33.989 -63.533 1.00 84.06 440 PRO A CA 1
ATOM 3521 C C . PRO A 1 440 ? 20.329 -35.420 -64.027 1.00 84.06 440 PRO A C 1
ATOM 3523 O O . PRO A 1 440 ? 19.175 -35.770 -64.267 1.00 84.06 440 PRO A O 1
ATOM 3526 N N . ASP A 1 441 ? 21.367 -36.253 -64.148 1.00 81.31 441 ASP A N 1
ATOM 3527 C CA . ASP A 1 441 ? 21.256 -37.650 -64.586 1.00 81.31 441 ASP A CA 1
ATOM 3528 C C . ASP A 1 441 ? 20.838 -38.621 -63.462 1.00 81.31 441 ASP A C 1
ATOM 3530 O O . ASP A 1 441 ? 20.405 -39.742 -63.741 1.00 81.31 441 ASP A O 1
ATOM 3534 N N . VAL A 1 442 ? 20.921 -38.199 -62.194 1.00 85.69 442 VAL A N 1
ATOM 3535 C CA . VAL A 1 442 ? 20.483 -38.987 -61.031 1.00 85.69 442 VAL A CA 1
ATOM 3536 C C . VAL A 1 442 ? 18.974 -38.843 -60.860 1.00 85.69 442 VAL A C 1
ATOM 3538 O O . VAL A 1 442 ? 18.467 -37.740 -60.680 1.00 85.69 442 VAL A O 1
ATOM 3541 N N . LYS A 1 443 ? 18.232 -39.955 -60.900 1.00 85.19 443 LYS A N 1
ATOM 3542 C CA . LYS A 1 443 ? 16.762 -39.952 -60.826 1.00 85.19 443 LYS A CA 1
ATOM 3543 C C . LYS A 1 443 ? 16.272 -40.554 -59.516 1.00 85.19 443 LYS A C 1
ATOM 3545 O O . LYS A 1 443 ? 16.396 -41.755 -59.305 1.00 85.19 443 LYS A O 1
ATOM 3550 N N . VAL A 1 444 ? 15.643 -39.731 -58.678 1.00 85.69 444 VAL A N 1
ATOM 3551 C CA . VAL A 1 444 ? 15.032 -40.154 -57.408 1.00 85.69 444 VAL A CA 1
ATOM 3552 C C . VAL A 1 444 ? 13.528 -39.894 -57.433 1.00 85.69 444 VAL A C 1
ATOM 3554 O O . VAL A 1 444 ? 13.056 -38.926 -58.021 1.00 85.69 444 VAL A O 1
ATOM 3557 N N . SER A 1 445 ? 12.754 -40.776 -56.799 1.00 83.19 445 SER A N 1
ATOM 3558 C CA . SER A 1 445 ? 11.296 -40.654 -56.727 1.00 83.19 445 SER A CA 1
ATOM 3559 C C . SER A 1 445 ? 10.865 -39.473 -55.850 1.00 83.19 445 SER A C 1
ATOM 3561 O O . SER A 1 445 ? 11.070 -39.488 -54.637 1.00 83.19 445 SER A O 1
ATOM 3563 N N . GLU A 1 446 ? 10.169 -38.499 -56.441 1.00 76.94 446 GLU A N 1
ATOM 3564 C CA . GLU A 1 446 ? 9.576 -37.330 -55.759 1.00 76.94 446 GLU A CA 1
ATOM 3565 C C . GLU A 1 446 ? 8.536 -37.686 -54.675 1.00 76.94 446 GLU A C 1
ATOM 3567 O O . GLU A 1 446 ? 8.108 -36.825 -53.913 1.00 76.94 446 GLU A O 1
ATOM 3572 N N . LYS A 1 447 ? 8.102 -38.953 -54.595 1.00 81.25 447 LYS A N 1
ATOM 3573 C CA . LYS A 1 447 ? 7.118 -39.426 -53.603 1.00 81.25 447 LYS A CA 1
ATOM 3574 C C . LYS A 1 447 ? 7.735 -39.841 -52.261 1.00 81.25 447 LYS A C 1
ATOM 3576 O O . LYS A 1 447 ? 6.997 -40.247 -51.367 1.00 81.25 447 LYS A O 1
ATOM 3581 N N . LEU A 1 448 ? 9.061 -39.802 -52.127 1.00 85.00 448 LEU A N 1
ATOM 3582 C CA . LEU A 1 448 ? 9.756 -40.153 -50.888 1.00 85.00 448 LEU A CA 1
ATOM 3583 C C . LEU A 1 448 ? 9.703 -39.005 -49.870 1.00 85.00 448 LEU A C 1
ATOM 3585 O O . LEU A 1 448 ? 9.799 -37.832 -50.226 1.00 85.00 448 LEU A O 1
ATOM 3589 N N . VAL A 1 449 ? 9.602 -39.348 -48.583 1.00 87.06 449 VAL A N 1
ATOM 3590 C CA . VAL A 1 449 ? 9.774 -38.381 -47.488 1.00 87.06 449 VAL A CA 1
ATOM 3591 C C . VAL A 1 449 ? 11.210 -37.856 -47.531 1.00 87.06 449 VAL A C 1
ATOM 3593 O O . VAL A 1 449 ? 12.131 -38.625 -47.787 1.00 87.06 449 VAL A O 1
ATOM 3596 N N . HIS A 1 450 ? 11.425 -36.563 -47.267 1.00 86.69 450 HIS A N 1
ATOM 3597 C CA . HIS A 1 450 ? 12.709 -35.898 -47.524 1.00 86.69 450 HIS A CA 1
ATOM 3598 C C . HIS A 1 450 ? 13.944 -36.630 -46.963 1.00 86.69 450 HIS A C 1
ATOM 3600 O O . HIS A 1 450 ? 14.940 -36.751 -47.667 1.00 86.69 450 HIS A O 1
ATOM 3606 N N . LYS A 1 451 ? 13.883 -37.186 -45.744 1.00 90.44 451 LYS A N 1
ATOM 3607 C CA . LYS A 1 451 ? 14.988 -37.974 -45.165 1.00 90.44 451 LYS A CA 1
ATOM 3608 C C . LYS A 1 451 ? 15.364 -39.186 -46.032 1.00 90.44 451 LYS A C 1
ATOM 3610 O O . LYS A 1 451 ? 16.544 -39.435 -46.279 1.00 90.44 451 LYS A O 1
ATOM 3615 N N . ASP A 1 452 ? 14.361 -39.917 -46.505 1.00 90.94 452 ASP A N 1
ATOM 3616 C CA . ASP A 1 452 ? 14.538 -41.120 -47.320 1.00 90.94 452 ASP A CA 1
ATOM 3617 C C . ASP A 1 452 ? 14.901 -40.752 -48.764 1.00 90.94 452 ASP A C 1
ATOM 3619 O O . ASP A 1 452 ? 15.719 -41.429 -49.389 1.00 90.94 452 ASP A O 1
ATOM 3623 N N . TRP A 1 453 ? 14.369 -39.630 -49.268 1.00 94.12 453 TRP A N 1
ATOM 3624 C CA . TRP A 1 453 ? 14.777 -39.026 -50.537 1.00 94.12 453 TRP A CA 1
ATOM 3625 C C . TRP A 1 453 ? 16.272 -38.694 -50.523 1.00 94.12 453 TRP A C 1
ATOM 3627 O O . TRP A 1 453 ? 16.988 -39.137 -51.413 1.00 94.12 453 TRP A O 1
ATOM 3637 N N . MET A 1 454 ? 16.765 -38.011 -49.482 1.00 90.06 454 MET A N 1
ATOM 3638 C CA . MET A 1 454 ? 18.179 -37.630 -49.344 1.00 90.06 454 MET A CA 1
ATOM 3639 C C . MET A 1 454 ? 19.101 -38.853 -49.302 1.00 90.06 454 MET A C 1
ATOM 3641 O O . MET A 1 454 ? 20.085 -38.897 -50.035 1.00 90.06 454 MET A O 1
ATOM 3645 N N . SER A 1 455 ? 18.764 -39.879 -48.512 1.00 90.00 455 SER A N 1
ATOM 3646 C CA . SER A 1 455 ? 19.571 -41.110 -48.445 1.00 90.00 455 SER A CA 1
ATOM 3647 C C . SER A 1 455 ? 19.522 -41.934 -49.740 1.00 90.00 455 SER A C 1
ATOM 3649 O O . SER A 1 455 ? 20.489 -42.618 -50.078 1.00 90.00 455 SER A O 1
ATOM 3651 N N . THR A 1 456 ? 18.416 -41.873 -50.488 1.00 89.69 456 THR A N 1
ATOM 3652 C CA . THR A 1 456 ? 18.318 -42.506 -51.813 1.00 89.69 456 THR A CA 1
ATOM 3653 C C . THR A 1 456 ? 19.154 -41.736 -52.834 1.00 89.69 456 THR A C 1
ATOM 3655 O O . THR A 1 456 ? 19.969 -42.333 -53.532 1.00 89.69 456 THR A O 1
ATOM 3658 N N . PHE A 1 457 ? 19.029 -40.407 -52.858 1.00 91.75 457 PHE A N 1
ATOM 3659 C CA . PHE A 1 457 ? 19.803 -39.513 -53.717 1.00 91.75 457 PHE A CA 1
ATOM 3660 C C . PHE A 1 457 ? 21.310 -39.670 -53.509 1.00 91.75 457 PHE A C 1
ATOM 3662 O O . PHE A 1 457 ? 22.050 -39.789 -54.480 1.00 91.75 457 PHE A O 1
ATOM 3669 N N . GLU A 1 458 ? 21.766 -39.759 -52.259 1.00 90.62 458 GLU A N 1
ATOM 3670 C CA . GLU A 1 458 ? 23.173 -39.997 -51.932 1.00 90.62 458 GLU A CA 1
ATOM 3671 C C . GLU A 1 458 ? 23.711 -41.289 -52.577 1.00 90.62 458 GLU A C 1
ATOM 3673 O O . GLU A 1 458 ? 24.777 -41.274 -53.194 1.00 90.62 458 GLU A O 1
ATOM 3678 N N . LYS A 1 459 ? 22.965 -42.399 -52.497 1.00 89.62 459 LYS A N 1
ATOM 3679 C CA . LYS A 1 459 ? 23.364 -43.696 -53.079 1.00 89.62 459 LYS A CA 1
ATOM 3680 C C . LYS A 1 459 ? 23.390 -43.673 -54.606 1.00 89.62 459 LYS A C 1
ATOM 3682 O O . LYS A 1 459 ? 24.315 -44.216 -55.214 1.00 89.62 459 LYS A O 1
ATOM 3687 N N . GLU A 1 460 ? 22.405 -43.031 -55.228 1.00 88.50 460 GLU A N 1
ATOM 3688 C CA . GLU A 1 460 ? 22.361 -42.874 -56.685 1.00 88.50 460 GLU A CA 1
ATOM 3689 C C . GLU A 1 460 ? 23.509 -41.974 -57.179 1.00 88.50 460 GLU A C 1
ATOM 3691 O O . GLU A 1 460 ? 24.189 -42.322 -58.144 1.00 88.50 460 GLU A O 1
ATOM 3696 N N . VAL A 1 461 ? 23.829 -40.885 -56.465 1.00 87.38 461 VAL A N 1
ATOM 3697 C CA . VAL A 1 461 ? 25.017 -40.052 -56.739 1.00 87.38 461 VAL A CA 1
ATOM 3698 C C . VAL A 1 461 ? 26.312 -40.846 -56.580 1.00 87.38 461 VAL A C 1
ATOM 3700 O O . VAL A 1 461 ? 27.177 -40.761 -57.450 1.00 87.38 461 VAL A O 1
ATOM 3703 N N . GLN A 1 462 ? 26.467 -41.644 -55.520 1.00 85.69 462 GLN A N 1
ATOM 3704 C CA . GLN A 1 462 ? 27.650 -42.497 -55.338 1.00 85.69 462 GLN A CA 1
ATOM 3705 C C . GLN A 1 462 ? 27.809 -43.499 -56.497 1.00 85.69 462 GLN A C 1
ATOM 3707 O O . GLN A 1 462 ? 28.919 -43.691 -56.999 1.00 85.69 462 GLN A O 1
ATOM 3712 N N . THR A 1 463 ? 26.705 -44.075 -56.977 1.00 85.56 463 THR A N 1
ATOM 3713 C CA . THR A 1 463 ? 26.682 -45.015 -58.113 1.00 85.56 463 THR A CA 1
ATOM 3714 C C . THR A 1 463 ? 27.008 -44.318 -59.439 1.00 85.56 463 THR A C 1
ATOM 3716 O O . THR A 1 463 ? 27.830 -44.808 -60.224 1.00 85.56 463 THR A O 1
ATOM 3719 N N . TYR A 1 464 ? 26.441 -43.132 -59.670 1.00 84.88 464 TYR A N 1
ATOM 3720 C CA . TYR A 1 464 ? 26.751 -42.283 -60.819 1.00 84.88 464 TYR A CA 1
ATOM 3721 C C . TYR A 1 464 ? 28.234 -41.881 -60.834 1.00 84.88 464 TYR A C 1
ATOM 3723 O O . TYR A 1 464 ? 28.926 -42.091 -61.831 1.00 84.88 464 TYR A O 1
ATOM 3731 N N . LEU A 1 465 ? 28.764 -41.396 -59.707 1.00 81.06 465 LEU A N 1
ATOM 3732 C CA . LEU A 1 465 ? 30.171 -41.013 -59.568 1.00 81.06 465 LEU A CA 1
ATOM 3733 C C . LEU A 1 465 ? 31.120 -42.199 -59.770 1.00 81.06 465 LEU A C 1
ATOM 3735 O O . LEU A 1 465 ? 32.140 -42.034 -60.438 1.00 81.06 465 LEU A O 1
ATOM 3739 N N . ALA A 1 466 ? 30.795 -43.389 -59.255 1.00 79.44 466 ALA A N 1
ATOM 3740 C CA . ALA A 1 466 ? 31.577 -44.600 -59.513 1.00 79.44 466 ALA A CA 1
ATOM 3741 C C . ALA A 1 466 ? 31.631 -44.926 -61.018 1.00 79.44 466 ALA A C 1
ATOM 3743 O O . ALA A 1 466 ? 32.708 -45.186 -61.554 1.00 79.44 466 ALA A O 1
ATOM 3744 N N . THR A 1 467 ? 30.495 -44.813 -61.711 1.00 72.81 467 THR A N 1
ATOM 3745 C CA . THR A 1 467 ? 30.378 -45.059 -63.159 1.00 72.81 467 THR A CA 1
ATOM 3746 C C . THR A 1 467 ? 31.181 -44.043 -63.980 1.00 72.81 467 THR A C 1
ATOM 3748 O O . THR A 1 467 ? 31.967 -44.424 -64.850 1.00 72.81 467 THR A O 1
ATOM 3751 N N . VAL A 1 468 ? 31.067 -42.748 -63.660 1.00 66.12 468 VAL A N 1
ATOM 3752 C CA . VAL A 1 468 ? 31.831 -41.664 -64.308 1.00 66.12 468 VAL A CA 1
ATOM 37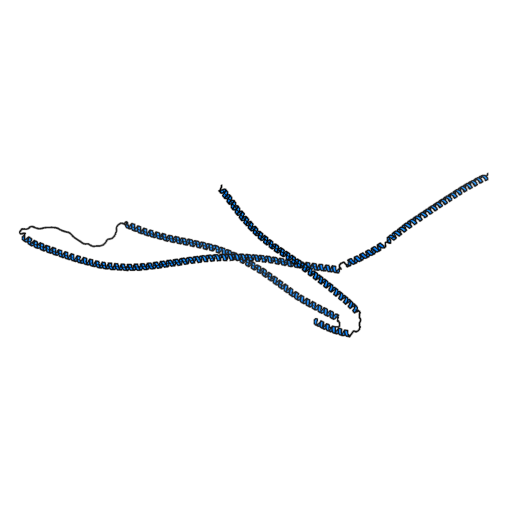53 C C . VAL A 1 468 ? 33.339 -41.831 -64.084 1.00 66.12 468 VAL A C 1
ATOM 3755 O O . VAL A 1 468 ? 34.131 -41.628 -65.009 1.00 66.12 468 VAL A O 1
ATOM 3758 N N . LYS A 1 469 ? 33.755 -42.262 -62.886 1.00 62.72 469 LYS A N 1
ATOM 3759 C CA . LYS A 1 469 ? 35.166 -42.504 -62.536 1.00 62.72 469 LYS A CA 1
ATOM 3760 C C . LYS A 1 469 ? 35.782 -43.669 -63.323 1.00 62.72 469 LYS A C 1
ATOM 3762 O O . LYS A 1 469 ? 36.988 -43.662 -63.554 1.00 62.72 469 LYS A O 1
ATOM 3767 N N . SER A 1 470 ? 34.968 -44.615 -63.797 1.00 50.59 470 SER A N 1
ATOM 3768 C CA . SER A 1 470 ? 35.384 -45.687 -64.713 1.00 50.59 470 SER A CA 1
ATOM 3769 C C . SER A 1 470 ? 35.439 -45.277 -66.193 1.00 50.59 470 SER A C 1
ATOM 3771 O O . SER A 1 470 ? 35.986 -46.034 -66.991 1.00 50.59 470 SER A O 1
ATOM 3773 N N . GLN A 1 471 ? 34.904 -44.111 -66.585 1.00 49.56 471 GLN A N 1
ATOM 3774 C CA . GLN A 1 471 ? 34.741 -43.722 -67.998 1.00 49.56 471 GLN A CA 1
ATOM 3775 C C . GLN A 1 471 ? 35.563 -42.511 -68.475 1.00 49.56 471 GLN A C 1
ATOM 3777 O O . GLN A 1 471 ? 35.485 -42.169 -69.656 1.00 49.56 471 GLN A O 1
ATOM 3782 N N . LYS A 1 472 ? 36.389 -41.877 -67.630 1.00 40.16 472 LYS A N 1
ATOM 3783 C CA . LYS A 1 472 ? 37.278 -40.778 -68.063 1.00 40.16 472 LYS A CA 1
ATOM 3784 C C . LYS A 1 472 ? 38.705 -40.881 -67.524 1.00 40.16 472 LYS A C 1
ATOM 3786 O O . LYS A 1 472 ? 39.070 -40.270 -66.523 1.00 40.16 472 LYS A O 1
ATOM 3791 N N . GLY A 1 473 ? 39.554 -41.555 -68.298 1.00 43.41 473 GLY A N 1
ATOM 3792 C CA . GLY A 1 473 ? 40.932 -41.097 -68.460 1.00 43.41 473 GLY A CA 1
ATOM 3793 C C . GLY A 1 473 ? 40.967 -39.882 -69.399 1.00 43.41 473 GLY A C 1
ATOM 3794 O O . GLY A 1 473 ? 40.212 -39.836 -70.363 1.00 43.41 473 GLY A O 1
ATOM 3795 N N . SER A 1 474 ? 41.861 -38.924 -69.136 1.00 47.94 474 SER A N 1
ATOM 3796 C CA . SER A 1 474 ? 42.187 -37.787 -70.019 1.00 47.94 474 SER A CA 1
ATOM 3797 C C . SER A 1 474 ? 41.044 -36.819 -70.394 1.00 47.94 474 SER A C 1
ATOM 3799 O O . SER A 1 474 ? 40.444 -36.923 -71.462 1.00 47.94 474 SER A O 1
ATOM 3801 N N . ALA A 1 475 ? 40.885 -35.749 -69.608 1.00 37.12 475 ALA A N 1
ATOM 3802 C CA . ALA A 1 475 ? 40.511 -34.427 -70.130 1.00 37.12 475 ALA A CA 1
ATOM 3803 C C . ALA A 1 475 ? 40.983 -33.317 -69.171 1.00 37.12 475 ALA A C 1
ATOM 3805 O O . ALA A 1 475 ? 40.433 -33.166 -68.083 1.00 37.12 475 ALA A O 1
ATOM 3806 N N . LYS A 1 476 ? 41.988 -32.525 -69.571 1.00 53.59 476 LYS A N 1
ATOM 3807 C CA . LYS A 1 476 ? 42.227 -31.206 -68.958 1.00 53.59 476 LYS A CA 1
ATOM 3808 C C . LYS A 1 476 ? 41.174 -30.236 -69.505 1.00 53.59 476 LYS A C 1
ATOM 3810 O O . LYS A 1 476 ? 40.930 -30.240 -70.707 1.00 53.59 476 LYS A O 1
ATOM 3815 N N . SER A 1 477 ? 40.579 -29.427 -68.635 1.00 41.66 477 SER A N 1
ATOM 3816 C CA . SER A 1 477 ? 39.611 -28.379 -68.980 1.00 41.66 477 SER A CA 1
ATOM 3817 C C . SER A 1 477 ? 39.913 -27.123 -68.159 1.00 41.66 477 SER A C 1
ATOM 3819 O O . SER A 1 477 ? 40.266 -27.240 -66.982 1.00 41.66 477 SER A O 1
ATOM 3821 N N . ASP A 1 478 ? 39.765 -25.943 -68.768 1.00 50.91 478 ASP A N 1
ATOM 3822 C CA . ASP A 1 478 ? 40.073 -24.627 -68.174 1.00 50.91 478 ASP A CA 1
ATOM 3823 C C . ASP A 1 478 ? 39.243 -24.281 -66.922 1.00 50.91 478 ASP A C 1
ATOM 3825 O O . ASP A 1 478 ? 39.606 -23.386 -66.160 1.00 50.91 478 ASP A O 1
ATOM 3829 N N . ASP A 1 479 ? 38.166 -25.021 -66.645 1.00 51.91 479 ASP A N 1
ATOM 3830 C CA . ASP A 1 479 ? 37.329 -24.832 -65.450 1.00 51.91 479 ASP A CA 1
ATOM 3831 C C . ASP A 1 479 ? 38.110 -24.964 -64.131 1.00 51.91 479 ASP A C 1
ATOM 3833 O O . ASP A 1 479 ? 37.742 -24.365 -63.119 1.00 51.91 479 ASP A O 1
ATOM 3837 N N . SER A 1 480 ? 39.230 -25.697 -64.129 1.00 52.00 480 SER A N 1
ATOM 3838 C CA . SER A 1 480 ? 40.058 -25.847 -62.930 1.00 52.00 480 SER A CA 1
ATOM 3839 C C . SER A 1 480 ? 40.743 -24.549 -62.489 1.00 52.00 480 SER A C 1
ATOM 3841 O O . SER A 1 480 ? 41.103 -24.466 -61.315 1.00 52.00 480 SER A O 1
ATOM 3843 N N . SER A 1 481 ? 40.950 -23.554 -63.367 1.00 60.12 481 SER A N 1
ATOM 3844 C CA . SER A 1 481 ? 41.513 -22.263 -62.933 1.00 60.12 481 SER A CA 1
ATOM 3845 C C . SER A 1 481 ? 40.439 -21.400 -62.275 1.00 60.12 481 SER A C 1
ATOM 3847 O O . SER A 1 481 ? 40.678 -20.862 -61.199 1.00 60.12 481 SER A O 1
ATOM 3849 N N . LYS A 1 482 ? 39.234 -21.346 -62.862 1.00 64.62 482 LYS A N 1
ATOM 3850 C CA . LYS A 1 482 ? 38.087 -20.622 -62.297 1.00 64.62 482 LYS A CA 1
ATOM 3851 C C . LYS A 1 482 ? 37.653 -21.195 -60.957 1.00 64.62 482 LYS A C 1
ATOM 3853 O O . LYS A 1 482 ? 37.466 -20.431 -60.023 1.00 64.62 482 LYS A O 1
ATOM 3858 N N . LEU A 1 483 ? 37.580 -22.520 -60.821 1.00 68.94 483 LEU A N 1
ATOM 3859 C CA . LEU A 1 483 ? 37.259 -23.158 -59.539 1.00 68.94 483 LEU A CA 1
ATOM 3860 C C . LEU A 1 483 ? 38.331 -22.905 -58.468 1.00 68.94 483 LEU A C 1
ATOM 3862 O O . LEU A 1 483 ? 37.988 -22.747 -57.301 1.00 68.94 483 LEU A O 1
ATOM 3866 N N . LEU A 1 484 ? 39.615 -22.821 -58.840 1.00 70.00 484 LEU A N 1
ATOM 3867 C CA . LEU A 1 484 ? 40.691 -22.443 -57.913 1.00 70.00 484 LEU A CA 1
ATOM 3868 C C . LEU A 1 484 ? 40.579 -20.967 -57.484 1.00 70.00 484 LEU A C 1
ATOM 3870 O O . LEU A 1 484 ? 40.850 -20.630 -56.334 1.00 70.00 484 LEU A O 1
ATOM 3874 N N . GLU A 1 485 ? 40.189 -20.090 -58.406 1.00 73.31 485 GLU A N 1
ATOM 3875 C CA . GLU A 1 485 ? 40.017 -18.653 -58.182 1.00 73.31 485 GLU A CA 1
ATOM 3876 C C . GLU A 1 485 ? 38.750 -18.345 -57.360 1.00 73.31 485 GLU A C 1
ATOM 3878 O O . GLU A 1 485 ? 38.804 -17.557 -56.415 1.00 73.31 485 GLU A O 1
ATOM 3883 N N . ASP A 1 486 ? 37.647 -19.054 -57.620 1.00 78.50 486 ASP A N 1
ATOM 3884 C CA . ASP A 1 486 ? 36.430 -19.046 -56.804 1.00 78.50 486 ASP A CA 1
ATOM 3885 C C . ASP A 1 486 ? 36.680 -19.631 -55.404 1.00 78.50 486 ASP A C 1
ATOM 3887 O O . ASP A 1 486 ? 36.214 -19.041 -54.431 1.00 78.50 486 ASP A O 1
ATOM 3891 N N . ASN A 1 487 ? 37.456 -20.719 -55.261 1.00 77.94 487 ASN A N 1
ATOM 3892 C CA . ASN A 1 487 ? 37.845 -21.230 -53.937 1.00 77.94 487 ASN A CA 1
ATOM 3893 C C . ASN A 1 487 ? 38.675 -20.203 -53.166 1.00 77.94 487 ASN A C 1
ATOM 3895 O O . ASN A 1 487 ? 38.347 -19.916 -52.022 1.00 77.94 487 ASN A O 1
ATOM 3899 N N . LYS A 1 488 ? 39.681 -19.576 -53.791 1.00 83.19 488 LYS A N 1
ATOM 3900 C CA . LYS A 1 488 ? 40.441 -18.4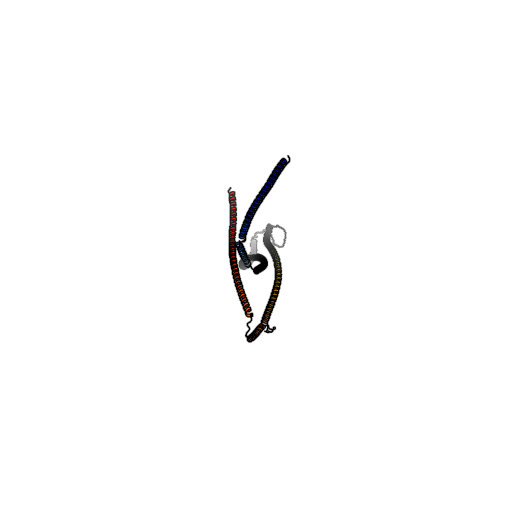90 -53.148 1.00 83.19 488 LYS A CA 1
ATOM 3901 C C . LYS A 1 488 ? 39.548 -17.313 -52.751 1.00 83.19 488 LYS A C 1
ATOM 3903 O O . LYS A 1 488 ? 39.768 -16.715 -51.698 1.00 83.19 488 LYS A O 1
ATOM 3908 N N . ARG A 1 489 ? 38.529 -16.977 -53.554 1.00 84.06 489 ARG A N 1
ATOM 3909 C CA . ARG A 1 489 ? 37.542 -15.944 -53.197 1.00 84.06 489 ARG A CA 1
ATOM 3910 C C . ARG A 1 489 ? 36.692 -16.371 -51.999 1.00 84.06 489 ARG A C 1
ATOM 3912 O O . ARG A 1 489 ? 36.497 -15.560 -51.102 1.00 84.06 489 ARG A O 1
ATOM 3919 N N . LEU A 1 490 ? 36.221 -17.616 -51.960 1.00 87.94 490 LEU A N 1
ATOM 3920 C CA . LEU A 1 490 ? 35.437 -18.158 -50.845 1.00 87.94 490 LEU A CA 1
ATOM 3921 C C . LEU A 1 490 ? 36.268 -18.269 -49.559 1.00 87.94 490 LEU A C 1
ATOM 3923 O O . LEU A 1 490 ? 35.792 -17.867 -48.505 1.00 87.94 490 LEU A O 1
ATOM 3927 N N . GLU A 1 491 ? 37.517 -18.728 -49.639 1.00 86.75 491 GLU A N 1
ATOM 3928 C CA . GLU A 1 491 ? 38.478 -18.726 -48.527 1.00 86.75 491 GLU A CA 1
ATOM 3929 C C . GLU A 1 491 ? 38.699 -17.301 -47.998 1.00 86.75 491 GLU A C 1
ATOM 3931 O O . GLU A 1 491 ? 38.615 -17.075 -46.792 1.00 86.75 491 GLU A O 1
ATOM 3936 N N . SER A 1 492 ? 38.878 -16.322 -48.893 1.00 86.56 492 SER A N 1
ATOM 3937 C CA . SER A 1 492 ? 39.008 -14.906 -48.517 1.00 86.56 492 SER A CA 1
ATOM 3938 C C . SER A 1 492 ? 37.744 -14.371 -47.830 1.00 86.56 492 SER A C 1
ATOM 3940 O O . SER A 1 492 ? 37.846 -13.693 -46.813 1.00 86.56 492 SER A O 1
ATOM 3942 N N . GLN A 1 493 ? 36.552 -14.716 -48.334 1.00 89.88 493 GLN A N 1
ATOM 3943 C CA . GLN A 1 493 ? 35.271 -14.338 -47.722 1.00 89.88 493 GLN A CA 1
ATOM 3944 C C . GLN A 1 493 ? 35.054 -15.007 -46.359 1.00 89.88 493 GLN A C 1
ATOM 3946 O O . GLN A 1 493 ? 34.532 -14.379 -45.443 1.00 89.88 493 GLN A O 1
ATOM 3951 N N . VAL A 1 494 ? 35.472 -16.263 -46.185 1.00 90.81 494 VAL A N 1
ATOM 3952 C CA . VAL A 1 494 ? 35.425 -16.954 -44.888 1.00 90.81 494 VAL A CA 1
ATOM 3953 C C . VAL A 1 494 ? 36.371 -16.293 -43.884 1.00 90.81 494 VAL A C 1
ATOM 3955 O O . VAL A 1 494 ? 35.991 -16.121 -42.727 1.00 90.81 494 VAL A O 1
ATOM 3958 N N . GLU A 1 495 ? 37.567 -15.875 -44.302 1.00 92.88 495 GLU A N 1
ATOM 3959 C CA . GLU A 1 495 ? 38.506 -15.166 -43.424 1.00 92.88 495 GLU A CA 1
ATOM 3960 C C . GLU A 1 495 ? 38.021 -13.746 -43.075 1.00 92.88 495 GLU A C 1
ATOM 3962 O O . GLU A 1 495 ? 38.157 -13.300 -41.932 1.00 92.88 495 GLU A O 1
ATOM 3967 N N . GLU A 1 496 ? 37.356 -13.066 -44.013 1.00 91.31 496 GLU A N 1
ATOM 3968 C CA . GLU A 1 496 ? 36.643 -11.810 -43.761 1.00 91.31 496 GLU A CA 1
ATOM 3969 C C . GLU A 1 496 ? 35.500 -12.014 -42.751 1.00 91.31 496 GLU A C 1
ATOM 3971 O O . GLU A 1 496 ? 35.428 -11.292 -41.755 1.00 91.31 496 GLU A O 1
ATOM 3976 N N . PHE A 1 497 ? 34.663 -13.047 -42.914 1.00 94.19 497 PHE A N 1
ATOM 3977 C CA . PHE A 1 497 ? 33.604 -13.368 -41.951 1.00 94.19 497 PHE A CA 1
ATOM 3978 C C . PHE A 1 497 ? 34.151 -13.722 -40.563 1.00 94.19 497 PHE A C 1
ATOM 3980 O O . PHE A 1 497 ? 33.605 -13.233 -39.575 1.00 94.19 497 PHE A O 1
ATOM 3987 N N . LYS A 1 498 ? 35.242 -14.494 -40.453 1.00 95.31 498 LYS A N 1
ATOM 3988 C CA . LYS A 1 498 ? 35.928 -14.724 -39.164 1.00 95.31 498 LYS A CA 1
ATOM 3989 C C . LYS A 1 498 ? 36.397 -13.411 -38.540 1.00 95.31 498 LYS A C 1
ATOM 3991 O O . LYS A 1 498 ? 36.185 -13.195 -37.352 1.00 95.31 498 LYS A O 1
ATOM 3996 N N . THR A 1 499 ? 36.991 -12.522 -39.335 1.00 94.50 499 THR A N 1
ATOM 3997 C CA . THR A 1 499 ? 37.481 -11.215 -38.869 1.00 94.50 499 THR A CA 1
ATOM 3998 C C . THR A 1 499 ? 36.332 -10.335 -38.370 1.00 94.50 499 THR A C 1
ATOM 4000 O O . THR A 1 499 ? 36.440 -9.711 -37.310 1.00 94.50 499 THR A O 1
ATOM 4003 N N . VAL A 1 500 ? 35.197 -10.321 -39.076 1.00 94.75 500 VAL A N 1
ATOM 4004 C CA . VAL A 1 500 ? 33.974 -9.622 -38.650 1.00 94.75 500 VAL A CA 1
ATOM 4005 C C . VAL A 1 500 ? 33.397 -10.246 -37.379 1.00 94.75 500 VAL A C 1
ATOM 4007 O O . VAL A 1 500 ? 33.046 -9.502 -36.463 1.00 94.75 500 VAL A O 1
ATOM 4010 N N . LEU A 1 501 ? 33.336 -11.577 -37.278 1.00 92.31 501 LEU A N 1
ATOM 4011 C CA . LEU A 1 501 ? 32.869 -12.279 -36.079 1.00 92.31 501 LEU A CA 1
ATOM 4012 C C . LEU A 1 501 ? 33.752 -11.963 -34.869 1.00 92.31 501 LEU A C 1
ATOM 4014 O O . LEU A 1 501 ? 33.221 -11.486 -33.871 1.00 92.31 501 LEU A O 1
ATOM 4018 N N . GLN A 1 502 ? 35.078 -12.084 -34.983 1.00 94.69 502 GLN A N 1
ATOM 4019 C CA . GLN A 1 502 ? 36.019 -11.726 -33.914 1.00 94.69 502 GLN A CA 1
ATOM 4020 C C . GLN A 1 502 ? 35.888 -10.252 -33.508 1.00 94.69 502 GLN A C 1
ATOM 4022 O O . GLN A 1 502 ? 35.890 -9.914 -32.328 1.00 94.69 502 GLN A O 1
ATOM 4027 N N . THR A 1 503 ? 35.719 -9.350 -34.479 1.00 93.56 503 THR A N 1
ATOM 4028 C CA . THR A 1 503 ? 35.496 -7.919 -34.210 1.00 93.56 503 THR A CA 1
ATOM 4029 C C . THR A 1 503 ? 34.159 -7.670 -33.504 1.00 93.56 503 THR A C 1
ATOM 4031 O O . THR A 1 503 ? 34.049 -6.746 -32.698 1.00 93.56 503 THR A O 1
ATOM 4034 N N . THR A 1 504 ? 33.137 -8.473 -33.800 1.00 94.00 504 THR A N 1
ATOM 4035 C CA . THR A 1 504 ? 31.802 -8.368 -33.195 1.00 94.00 504 THR A CA 1
ATOM 4036 C C . THR A 1 504 ? 31.796 -8.947 -31.782 1.00 94.00 504 THR A C 1
ATOM 4038 O O . THR A 1 504 ? 31.265 -8.308 -30.881 1.00 94.00 504 THR A O 1
ATOM 4041 N N . GLU A 1 505 ? 32.461 -10.081 -31.563 1.00 95.75 505 GLU A N 1
ATOM 4042 C CA . GLU A 1 505 ? 32.710 -10.683 -30.249 1.00 95.75 505 GLU A CA 1
ATOM 4043 C C . GLU A 1 505 ? 33.489 -9.722 -29.340 1.00 95.75 505 GLU A C 1
ATOM 4045 O O . GLU A 1 505 ? 33.016 -9.386 -28.257 1.00 95.75 505 GLU A O 1
ATOM 4050 N N . ASN A 1 506 ? 34.598 -9.151 -29.825 1.00 96.06 506 ASN A N 1
ATOM 4051 C CA . ASN A 1 506 ? 35.375 -8.155 -29.079 1.00 96.06 506 ASN A CA 1
ATOM 4052 C C . ASN A 1 506 ? 34.529 -6.920 -28.700 1.00 96.06 506 ASN A C 1
ATOM 4054 O O . ASN A 1 506 ? 34.682 -6.373 -27.608 1.00 96.06 506 ASN A O 1
ATOM 4058 N N . LYS A 1 507 ? 33.618 -6.472 -29.579 1.00 94.38 507 LYS A N 1
ATOM 4059 C CA . LYS A 1 507 ? 32.693 -5.358 -29.295 1.00 94.38 507 LYS A CA 1
ATOM 4060 C C . LYS A 1 507 ? 31.603 -5.738 -28.295 1.00 94.38 507 LYS A C 1
ATOM 4062 O O . LYS A 1 507 ? 31.276 -4.920 -27.440 1.00 94.38 507 LYS A O 1
ATOM 4067 N N . LEU A 1 508 ? 31.057 -6.951 -28.378 1.00 93.81 508 LEU A N 1
ATOM 4068 C CA . LEU A 1 508 ? 30.103 -7.472 -27.396 1.00 93.81 508 LEU A CA 1
ATOM 4069 C C . LEU A 1 508 ? 30.752 -7.558 -26.014 1.00 93.81 508 LEU A C 1
ATOM 4071 O O . LEU A 1 508 ? 30.188 -7.039 -25.058 1.00 93.81 508 LEU A O 1
ATOM 4075 N N . GLN A 1 509 ? 31.976 -8.080 -25.927 1.00 95.06 509 GLN A N 1
ATOM 4076 C CA . GLN A 1 509 ? 32.728 -8.162 -24.677 1.00 95.06 509 GLN A CA 1
ATOM 4077 C C . GLN A 1 509 ? 33.073 -6.771 -24.110 1.00 95.06 509 GLN A C 1
ATOM 4079 O O . GLN A 1 509 ? 33.049 -6.569 -22.897 1.00 95.06 509 GLN A O 1
ATOM 4084 N N . GLN A 1 510 ? 33.354 -5.771 -24.955 1.00 94.88 510 GLN A N 1
ATOM 4085 C CA . GLN A 1 510 ? 33.502 -4.377 -24.507 1.00 94.88 510 GLN A CA 1
ATOM 4086 C C . GLN A 1 510 ? 32.191 -3.791 -23.960 1.00 94.88 510 GLN A C 1
ATOM 4088 O O . GLN A 1 510 ? 32.215 -3.111 -22.935 1.00 94.88 510 GLN A O 1
ATOM 4093 N N . LEU A 1 511 ? 31.057 -4.057 -24.617 1.00 94.69 511 LEU A N 1
ATOM 4094 C CA . LEU A 1 511 ? 29.738 -3.615 -24.154 1.00 94.69 511 LEU A CA 1
ATOM 4095 C C . LEU A 1 511 ? 29.350 -4.288 -22.833 1.00 94.69 511 LEU A C 1
ATOM 4097 O O . LEU A 1 511 ? 28.913 -3.595 -21.923 1.00 94.69 511 LEU A O 1
ATOM 4101 N N . GLU A 1 512 ? 29.571 -5.594 -22.701 1.00 94.94 512 GLU A N 1
ATOM 4102 C CA . GLU A 1 512 ? 29.341 -6.370 -21.478 1.00 94.94 512 GLU A CA 1
ATOM 4103 C C . GLU A 1 512 ? 30.137 -5.790 -20.299 1.00 94.94 512 GLU A C 1
ATOM 4105 O O . GLU A 1 512 ? 29.545 -5.363 -19.308 1.00 94.94 512 GLU A O 1
ATOM 4110 N N . ASN A 1 513 ? 31.456 -5.621 -20.455 1.00 95.06 513 ASN A N 1
ATOM 4111 C CA . ASN A 1 513 ? 32.308 -4.975 -19.447 1.00 95.06 513 ASN A CA 1
ATOM 4112 C C . ASN A 1 513 ? 31.859 -3.539 -19.105 1.00 95.06 513 ASN A C 1
ATOM 4114 O O . ASN A 1 513 ? 31.963 -3.112 -17.952 1.00 95.06 513 ASN A O 1
ATOM 4118 N N . SER A 1 514 ? 31.368 -2.777 -20.089 1.00 95.94 514 SER A N 1
ATOM 4119 C CA . SER A 1 514 ? 30.854 -1.419 -19.867 1.00 95.94 514 SER A CA 1
ATOM 4120 C C . SER A 1 514 ? 29.547 -1.428 -19.072 1.00 95.94 514 SER A C 1
ATOM 4122 O O . SER A 1 514 ? 29.400 -0.631 -18.146 1.00 95.94 514 SER A O 1
ATOM 4124 N N . VAL A 1 515 ? 28.620 -2.333 -19.400 1.00 93.81 515 VAL A N 1
ATOM 4125 C CA . VAL A 1 515 ? 27.335 -2.494 -18.705 1.00 93.81 515 VAL A CA 1
ATOM 4126 C C . VAL A 1 515 ? 27.561 -2.967 -17.272 1.00 93.81 515 VAL A C 1
ATOM 4128 O O . VAL A 1 515 ? 27.041 -2.336 -16.358 1.00 93.81 515 VAL A O 1
ATOM 4131 N N . GLU A 1 516 ? 28.408 -3.976 -17.039 1.00 94.50 516 GLU A N 1
ATOM 4132 C CA . GLU A 1 516 ? 28.796 -4.374 -15.678 1.00 94.50 516 GLU A CA 1
ATOM 4133 C C . GLU A 1 516 ? 29.457 -3.220 -14.905 1.00 94.50 516 GLU A C 1
ATOM 4135 O O . GLU A 1 516 ? 29.248 -3.047 -13.703 1.00 94.50 516 GLU A O 1
ATOM 4140 N N . GLY A 1 517 ? 30.296 -2.428 -15.580 1.00 93.94 517 GLY A N 1
ATOM 4141 C CA . GLY A 1 517 ? 30.966 -1.270 -14.996 1.00 93.94 517 GLY A CA 1
ATOM 4142 C C . GLY A 1 517 ? 29.992 -0.168 -14.576 1.00 93.94 517 GLY A C 1
ATOM 4143 O O . GLY A 1 517 ? 30.198 0.467 -13.540 1.00 93.94 517 GLY A O 1
ATOM 4144 N N . GLU A 1 518 ? 28.926 0.061 -15.342 1.00 93.69 518 GLU A N 1
ATOM 4145 C CA . GLU A 1 518 ? 27.837 0.960 -14.953 1.00 93.69 518 GLU A CA 1
ATOM 4146 C C . GLU A 1 518 ? 26.945 0.352 -13.874 1.00 93.69 518 GLU A C 1
ATOM 4148 O O . GLU A 1 518 ? 26.617 1.048 -12.915 1.00 93.69 518 GLU A O 1
ATOM 4153 N N . GLU A 1 519 ? 26.613 -0.937 -13.955 1.00 91.94 519 GLU A N 1
ATOM 4154 C CA . GLU A 1 519 ? 25.816 -1.619 -12.936 1.00 91.94 519 GLU A CA 1
ATOM 4155 C C . GLU A 1 519 ? 26.495 -1.539 -11.563 1.00 91.94 519 GLU A C 1
ATOM 4157 O O . GLU A 1 519 ? 25.863 -1.118 -10.597 1.00 91.94 519 GLU A O 1
ATOM 4162 N N . ARG A 1 520 ? 27.807 -1.806 -11.479 1.00 95.00 520 ARG A N 1
ATOM 4163 C CA . ARG A 1 520 ? 28.590 -1.638 -10.239 1.00 95.00 520 ARG A CA 1
ATOM 4164 C C . ARG A 1 520 ? 28.531 -0.204 -9.697 1.00 95.00 520 ARG A C 1
ATOM 4166 O O . ARG A 1 520 ? 28.382 -0.027 -8.490 1.00 95.00 520 ARG A O 1
ATOM 4173 N N . LYS A 1 521 ? 28.596 0.823 -10.557 1.00 96.50 521 LYS A N 1
ATOM 4174 C CA . LYS A 1 521 ? 28.460 2.237 -10.138 1.00 96.50 521 LYS A CA 1
ATOM 4175 C C . LYS A 1 521 ? 27.058 2.541 -9.608 1.00 96.50 521 LYS A C 1
ATOM 4177 O O . LYS A 1 521 ? 26.924 3.236 -8.603 1.00 96.50 521 LYS A O 1
ATOM 4182 N N . TRP A 1 522 ? 26.013 2.024 -10.255 1.00 93.94 522 TRP A N 1
ATOM 4183 C CA . TRP A 1 522 ? 24.632 2.192 -9.796 1.00 93.94 522 TRP A CA 1
ATOM 4184 C C . TRP A 1 522 ? 24.362 1.436 -8.490 1.00 93.94 522 TRP A C 1
ATOM 4186 O O . TRP A 1 522 ? 23.706 1.984 -7.608 1.00 93.94 522 TRP A O 1
ATOM 4196 N N . GLN A 1 523 ? 24.922 0.235 -8.322 1.00 94.12 523 GLN A N 1
ATOM 4197 C CA . GLN A 1 523 ? 24.878 -0.530 -7.072 1.00 94.12 523 GLN A CA 1
ATOM 4198 C C . GLN A 1 523 ? 25.587 0.216 -5.927 1.00 94.12 523 GLN A C 1
ATOM 4200 O O . GLN A 1 523 ? 25.005 0.352 -4.852 1.00 94.12 523 GLN A O 1
ATOM 4205 N N . GLN A 1 524 ? 26.788 0.765 -6.157 1.00 95.38 524 GLN A N 1
ATOM 4206 C CA . GLN A 1 524 ? 27.497 1.603 -5.176 1.00 95.38 524 GLN A CA 1
ATOM 4207 C C . GLN A 1 524 ? 26.668 2.830 -4.780 1.00 95.38 524 GLN A C 1
ATOM 4209 O O . GLN A 1 524 ? 26.419 3.051 -3.598 1.00 95.38 524 GLN A O 1
ATOM 4214 N N . LYS A 1 525 ? 26.151 3.576 -5.761 1.00 95.12 525 LYS A N 1
ATOM 4215 C CA . LYS A 1 525 ? 25.343 4.774 -5.503 1.00 95.12 525 LYS A CA 1
ATOM 4216 C C . LYS A 1 525 ? 24.019 4.470 -4.792 1.00 95.12 525 LYS A C 1
ATOM 4218 O O . LYS A 1 525 ? 23.527 5.291 -4.022 1.00 95.12 525 LYS A O 1
ATOM 4223 N N . LEU A 1 526 ? 23.438 3.292 -5.028 1.00 91.94 526 LEU A N 1
ATOM 4224 C CA . LEU A 1 526 ? 22.268 2.816 -4.291 1.00 91.94 526 LEU A CA 1
ATOM 4225 C C . LEU A 1 526 ? 22.614 2.498 -2.828 1.00 91.94 526 LEU A C 1
ATOM 4227 O O . LEU A 1 526 ? 21.826 2.837 -1.949 1.00 91.94 526 LEU A O 1
ATOM 4231 N N . GLN A 1 527 ? 23.775 1.891 -2.563 1.00 95.12 527 GLN A N 1
ATOM 4232 C CA . GLN A 1 527 ? 24.254 1.631 -1.200 1.00 95.12 527 GLN A CA 1
ATOM 4233 C C . GLN A 1 527 ? 24.556 2.931 -0.442 1.00 95.12 527 GLN A C 1
ATOM 4235 O O . GLN A 1 527 ? 24.115 3.073 0.695 1.00 95.12 527 GLN A O 1
ATOM 4240 N N . GLU A 1 528 ? 25.223 3.902 -1.075 1.00 93.94 528 GLU A N 1
ATOM 4241 C CA . GLU A 1 528 ? 25.454 5.241 -0.505 1.00 93.94 528 GLU A CA 1
ATOM 4242 C C . GLU A 1 528 ? 24.128 5.911 -0.108 1.00 93.94 528 GLU A C 1
ATOM 4244 O O . GLU A 1 528 ? 23.940 6.277 1.050 1.00 93.94 528 GLU A O 1
ATOM 4249 N N . LEU A 1 529 ? 23.150 5.961 -1.021 1.00 93.12 529 LEU A N 1
ATOM 4250 C CA . LEU A 1 529 ? 21.830 6.539 -0.738 1.00 93.12 529 LEU A CA 1
ATOM 4251 C C . LEU A 1 529 ? 21.039 5.774 0.338 1.00 93.12 529 LEU A C 1
ATOM 4253 O O . LEU A 1 529 ? 20.226 6.378 1.037 1.00 93.12 529 LEU A O 1
ATOM 4257 N N . GLN A 1 530 ? 21.246 4.462 0.485 1.00 93.94 530 GLN A N 1
ATOM 4258 C CA . GLN A 1 530 ? 20.656 3.683 1.580 1.00 93.94 530 GLN A CA 1
ATOM 4259 C C . GLN A 1 530 ? 21.291 4.032 2.931 1.00 93.94 530 GLN A C 1
ATOM 4261 O O . GLN A 1 530 ? 20.562 4.167 3.914 1.00 93.94 530 GLN A O 1
ATOM 4266 N N . ILE A 1 531 ? 22.612 4.221 2.977 1.00 95.50 531 ILE A N 1
ATOM 4267 C CA . ILE A 1 531 ? 23.339 4.652 4.180 1.00 95.50 531 ILE A CA 1
ATOM 4268 C C . ILE A 1 531 ? 22.898 6.066 4.586 1.00 95.50 531 ILE A C 1
ATOM 4270 O O . ILE A 1 531 ? 22.515 6.270 5.737 1.00 95.50 531 ILE A O 1
ATOM 4274 N N . ASP A 1 532 ? 22.848 7.011 3.643 1.00 93.94 532 ASP A N 1
ATOM 4275 C CA . ASP A 1 532 ? 22.405 8.392 3.890 1.00 93.94 532 ASP A CA 1
ATOM 4276 C C . ASP A 1 532 ? 20.951 8.463 4.387 1.00 93.94 532 ASP A C 1
ATOM 4278 O O . ASP A 1 532 ? 20.623 9.252 5.281 1.00 93.94 532 ASP A O 1
ATOM 4282 N N . LEU A 1 533 ? 20.061 7.625 3.837 1.00 93.62 533 LEU A N 1
ATOM 4283 C CA . LEU A 1 533 ? 18.669 7.517 4.281 1.00 93.62 533 LEU A CA 1
ATOM 4284 C C . LEU A 1 533 ? 18.578 6.999 5.722 1.00 93.62 533 LEU A C 1
ATOM 4286 O O . LEU A 1 533 ? 17.791 7.522 6.515 1.00 93.62 533 LEU A O 1
ATOM 4290 N N . GLU A 1 534 ? 19.355 5.971 6.062 1.00 94.31 534 GLU A N 1
ATOM 4291 C CA . GLU A 1 534 ? 19.330 5.360 7.390 1.00 94.31 534 GLU A CA 1
ATOM 4292 C C . GLU A 1 534 ? 19.951 6.291 8.444 1.00 94.31 534 GLU A C 1
ATOM 4294 O O . GLU A 1 534 ? 19.359 6.484 9.509 1.00 94.31 534 GLU A O 1
ATOM 4299 N N . GLN A 1 535 ? 21.040 6.990 8.106 1.00 95.44 535 GLN A N 1
ATOM 4300 C CA . GLN A 1 535 ? 21.600 8.066 8.931 1.00 95.44 535 GLN A CA 1
ATOM 4301 C C . GLN A 1 535 ? 20.572 9.187 9.144 1.00 95.44 535 GLN A C 1
ATOM 4303 O O . GLN A 1 535 ? 20.278 9.553 10.281 1.00 95.44 535 GLN A O 1
ATOM 4308 N N . SER A 1 536 ? 19.922 9.658 8.074 1.00 90.75 536 SER A N 1
ATOM 4309 C CA . SER A 1 536 ? 18.875 10.688 8.162 1.00 90.75 536 SER A CA 1
ATOM 4310 C C . SER A 1 536 ? 17.691 10.255 9.038 1.00 90.75 536 SER A C 1
ATOM 4312 O O . SER A 1 536 ? 17.080 11.084 9.717 1.00 90.75 536 SER A O 1
ATOM 4314 N N . ARG A 1 537 ? 17.340 8.962 9.053 1.00 94.00 537 ARG A N 1
ATOM 4315 C CA . ARG A 1 537 ? 16.318 8.401 9.956 1.00 94.00 537 ARG A CA 1
ATOM 4316 C C . ARG A 1 537 ? 16.787 8.385 11.407 1.00 94.00 537 ARG A C 1
ATOM 4318 O O . ARG A 1 537 ? 16.001 8.731 12.291 1.00 94.00 537 ARG A O 1
ATOM 4325 N N . GLN A 1 538 ? 18.038 8.007 11.655 1.00 95.19 538 GLN A N 1
ATOM 4326 C CA . GLN A 1 538 ? 18.635 7.993 12.988 1.00 95.19 538 GLN A CA 1
ATOM 4327 C C . GLN A 1 538 ? 18.745 9.411 13.573 1.00 95.19 538 GLN A C 1
ATOM 4329 O O . GLN A 1 538 ? 18.372 9.626 14.731 1.00 95.19 538 GLN A O 1
ATOM 4334 N N . ASP A 1 539 ? 19.133 10.392 12.761 1.00 94.19 539 ASP A N 1
ATOM 4335 C CA . ASP A 1 539 ? 19.191 11.805 13.144 1.00 94.19 539 ASP A CA 1
ATOM 4336 C C . ASP A 1 539 ? 17.787 12.348 13.457 1.00 94.19 539 ASP A C 1
ATOM 4338 O O . ASP A 1 539 ? 17.570 12.934 14.517 1.00 94.19 539 ASP A O 1
ATOM 4342 N N . ASN A 1 540 ? 16.788 12.065 12.608 1.00 90.94 540 ASN A N 1
ATOM 4343 C CA . ASN A 1 540 ? 15.387 12.423 12.878 1.00 90.94 540 ASN A CA 1
ATOM 4344 C C . ASN A 1 540 ? 14.840 11.767 14.159 1.00 90.94 540 ASN A C 1
ATOM 4346 O O . ASN A 1 540 ? 14.089 12.398 14.903 1.00 90.94 540 ASN A O 1
ATOM 4350 N N . SER A 1 541 ? 15.206 10.512 14.437 1.00 93.69 541 SER A N 1
ATOM 4351 C CA . SER A 1 541 ? 14.841 9.826 15.683 1.00 93.69 541 SER A CA 1
ATOM 4352 C C . SER A 1 541 ? 15.461 10.519 16.902 1.00 93.69 541 SER A C 1
ATOM 4354 O O . SER A 1 541 ? 14.775 10.767 17.895 1.00 93.69 541 SER A O 1
ATOM 4356 N N . THR A 1 542 ? 16.732 10.911 16.797 1.00 93.62 542 THR A N 1
ATOM 4357 C CA . THR A 1 542 ? 17.474 11.615 17.854 1.00 93.62 542 THR A CA 1
ATOM 4358 C C . THR A 1 542 ? 16.872 12.994 18.127 1.00 93.62 542 THR A C 1
ATOM 4360 O O . THR A 1 542 ? 16.487 13.275 19.263 1.00 93.62 542 THR A O 1
ATOM 4363 N N . LEU A 1 543 ? 16.657 13.802 17.083 1.00 93.94 543 LEU A N 1
ATOM 4364 C CA . LEU A 1 543 ? 15.994 15.109 17.173 1.00 93.94 543 LEU A CA 1
ATOM 4365 C C . LEU A 1 543 ? 14.582 15.006 17.763 1.00 93.94 543 LEU A C 1
ATOM 4367 O O . LEU A 1 543 ? 14.163 15.874 18.525 1.00 93.94 543 LEU A O 1
ATOM 4371 N N . LYS A 1 544 ? 13.839 13.934 17.463 1.00 93.06 544 LYS A N 1
ATOM 4372 C CA . LYS A 1 544 ? 12.514 13.696 18.050 1.00 93.06 544 LYS A CA 1
ATOM 4373 C C . LYS A 1 544 ? 12.590 13.412 19.555 1.00 93.06 544 LYS A C 1
ATOM 4375 O O . LYS A 1 544 ? 11.742 13.898 20.299 1.00 93.06 544 LYS A O 1
ATOM 4380 N N . VAL A 1 545 ? 13.597 12.668 20.016 1.00 93.94 545 VAL A N 1
ATOM 4381 C CA . VAL A 1 545 ? 13.842 12.439 21.453 1.00 93.94 545 VAL A CA 1
ATOM 4382 C C . VAL A 1 545 ? 14.263 13.732 22.157 1.00 93.94 545 VAL A C 1
ATOM 4384 O O . VAL A 1 545 ? 13.808 13.996 23.269 1.00 93.94 545 VAL A O 1
ATOM 4387 N N . GLU A 1 546 ? 15.097 14.557 21.525 1.00 91.88 546 GLU A N 1
ATOM 4388 C CA . GLU A 1 546 ? 15.473 15.874 22.055 1.00 91.88 546 GLU A CA 1
ATOM 4389 C C . GLU A 1 546 ? 14.273 16.823 22.134 1.00 91.88 546 GLU A C 1
ATOM 4391 O O . GLU A 1 546 ? 14.073 17.459 23.167 1.00 91.88 546 GLU A O 1
ATOM 4396 N N . LEU A 1 547 ? 13.411 16.840 21.113 1.00 91.25 547 LEU A N 1
ATOM 4397 C CA . LEU A 1 547 ? 12.185 17.637 21.099 1.00 91.25 547 LEU A CA 1
ATOM 4398 C C . LEU A 1 547 ? 11.244 17.278 22.261 1.00 91.25 547 LEU A C 1
ATOM 4400 O O . LEU A 1 547 ? 10.727 18.179 22.921 1.00 91.25 547 LEU A O 1
ATOM 4404 N N . GLU A 1 548 ? 11.032 15.988 22.546 1.00 89.81 548 GLU A N 1
ATOM 4405 C CA . GLU A 1 548 ? 10.210 15.568 23.694 1.00 89.81 548 GLU A CA 1
ATOM 4406 C C . GLU A 1 548 ? 10.862 15.927 25.042 1.00 89.81 548 GLU A C 1
ATOM 4408 O O . GLU A 1 548 ? 10.165 16.367 25.958 1.00 89.81 548 GLU A O 1
ATOM 4413 N N . LYS A 1 549 ? 12.197 15.849 25.166 1.00 90.75 549 LYS A N 1
ATOM 4414 C CA . LYS A 1 549 ? 12.904 16.351 26.362 1.00 90.75 549 LYS A CA 1
ATOM 4415 C C . LYS A 1 549 ? 12.703 17.858 26.547 1.00 90.75 549 LYS A C 1
ATOM 4417 O O . LYS A 1 549 ? 12.401 18.299 27.655 1.00 90.75 549 LYS A O 1
ATOM 4422 N N . SER A 1 550 ? 12.835 18.646 25.478 1.00 87.31 550 SER A N 1
ATOM 4423 C CA . SER A 1 550 ? 12.629 20.099 25.521 1.00 87.31 550 SER A CA 1
ATOM 4424 C C . SER A 1 550 ? 11.187 20.478 25.862 1.00 87.31 550 SER A C 1
ATOM 4426 O O . SER A 1 550 ? 10.993 21.424 26.623 1.00 87.31 550 SER A O 1
ATOM 4428 N N . LYS A 1 551 ? 10.183 19.731 25.379 1.00 88.44 551 LYS A N 1
ATOM 4429 C CA . LYS A 1 551 ? 8.782 19.907 25.804 1.00 88.44 551 LYS A CA 1
ATOM 4430 C C . LYS A 1 551 ? 8.609 19.653 27.299 1.00 88.44 551 LYS A C 1
ATOM 4432 O O . LYS A 1 551 ? 8.089 20.525 27.983 1.00 88.44 551 LYS A O 1
ATOM 4437 N N . GLY A 1 552 ? 9.119 18.533 27.819 1.00 85.81 552 GLY A N 1
ATOM 4438 C CA . GLY A 1 552 ? 9.041 18.230 29.253 1.00 85.81 552 GLY A CA 1
ATOM 4439 C C . GLY A 1 552 ? 9.731 19.285 30.130 1.00 85.81 552 GLY A C 1
ATOM 4440 O O . GLY A 1 552 ? 9.219 19.653 31.183 1.00 85.81 552 GLY A O 1
ATOM 4441 N N . SER A 1 553 ? 10.860 19.851 29.681 1.00 86.88 553 SER A N 1
ATOM 4442 C CA . SER A 1 553 ? 11.483 21.000 30.361 1.00 86.88 553 SER A CA 1
ATOM 4443 C C . SER A 1 553 ? 10.659 22.291 30.266 1.00 86.88 553 SER A C 1
ATOM 4445 O O . SER A 1 553 ? 10.648 23.066 31.219 1.00 86.88 553 SER A O 1
ATOM 4447 N N . ALA A 1 554 ? 9.959 22.536 29.154 1.00 85.88 554 ALA A N 1
ATOM 4448 C CA . ALA A 1 554 ? 9.070 23.690 29.012 1.00 85.88 554 ALA A CA 1
ATOM 4449 C C . ALA A 1 554 ? 7.817 23.572 29.901 1.00 85.88 554 ALA A C 1
ATOM 4451 O O . ALA A 1 554 ? 7.407 24.560 30.507 1.00 85.88 554 ALA A O 1
ATOM 4452 N N . GLU A 1 555 ? 7.252 22.369 30.033 1.00 86.31 555 GLU A N 1
ATOM 4453 C CA . GLU A 1 555 ? 6.156 22.070 30.964 1.00 86.31 555 GLU A CA 1
ATOM 4454 C C . GLU A 1 555 ? 6.596 22.299 32.420 1.00 86.31 555 GLU A C 1
ATOM 4456 O O . GLU A 1 555 ? 5.951 23.063 33.137 1.00 86.31 555 GLU A O 1
ATOM 4461 N N . ALA A 1 556 ? 7.757 21.767 32.821 1.00 87.88 556 ALA A N 1
ATOM 4462 C CA . ALA A 1 556 ? 8.322 21.983 34.158 1.00 87.88 556 ALA A CA 1
ATOM 4463 C C . ALA A 1 556 ? 8.625 23.467 34.468 1.00 87.88 556 ALA A C 1
ATOM 4465 O O . ALA A 1 556 ? 8.438 23.921 35.597 1.00 87.88 556 ALA A O 1
ATOM 4466 N N . LEU A 1 557 ? 9.059 24.255 33.475 1.00 86.56 557 LEU A N 1
ATOM 4467 C CA . LEU A 1 557 ? 9.214 25.709 33.622 1.00 86.56 557 LEU A CA 1
ATOM 4468 C C . LEU A 1 557 ? 7.864 26.426 33.792 1.00 86.56 557 LEU A C 1
ATOM 4470 O O . LEU A 1 557 ? 7.784 27.391 34.551 1.00 86.56 557 LEU A O 1
ATOM 4474 N N . GLY A 1 558 ? 6.805 25.950 33.132 1.00 87.00 558 GLY A N 1
ATOM 4475 C CA . GLY A 1 558 ? 5.441 26.454 33.314 1.00 87.00 558 GLY A CA 1
ATOM 4476 C C . GLY A 1 558 ? 4.880 26.167 34.711 1.00 87.00 558 GLY A C 1
ATOM 4477 O O . GLY A 1 558 ? 4.285 27.051 35.329 1.00 87.00 558 GLY A O 1
ATOM 4478 N N . GLU A 1 559 ? 5.125 24.968 35.247 1.00 88.50 559 GLU A N 1
ATOM 4479 C CA . GLU A 1 559 ? 4.797 24.625 36.639 1.00 88.50 559 GLU A CA 1
ATOM 4480 C C . GLU A 1 559 ? 5.558 25.511 37.639 1.00 88.50 559 GLU A C 1
ATOM 4482 O O . GLU A 1 559 ? 4.984 25.967 38.633 1.00 88.50 559 GLU A O 1
ATOM 4487 N N . LEU A 1 560 ? 6.829 25.822 37.353 1.00 89.62 560 LEU A N 1
ATOM 4488 C CA . LEU A 1 560 ? 7.648 26.697 38.190 1.00 89.62 560 LEU A CA 1
ATOM 4489 C C . LEU A 1 560 ? 7.175 28.164 38.160 1.00 89.62 560 LEU A C 1
ATOM 4491 O O . LEU A 1 560 ? 7.086 28.775 39.224 1.00 89.62 560 LEU A O 1
ATOM 4495 N N . ASP A 1 561 ? 6.820 28.724 36.994 1.00 91.12 561 ASP A N 1
ATOM 4496 C CA . ASP A 1 561 ? 6.217 30.071 36.885 1.00 91.12 561 ASP A CA 1
ATOM 4497 C C . ASP A 1 561 ? 4.878 30.144 37.637 1.00 91.12 561 ASP A C 1
ATOM 4499 O O . ASP A 1 561 ? 4.619 31.101 38.372 1.00 91.12 561 ASP A O 1
ATOM 4503 N N . PHE A 1 562 ? 4.048 29.100 37.542 1.00 91.25 562 PHE A N 1
ATOM 4504 C CA . PHE A 1 562 ? 2.811 29.009 38.317 1.00 91.25 562 PHE A CA 1
ATOM 4505 C C . PHE A 1 562 ? 3.079 29.020 39.831 1.00 91.25 562 PHE A C 1
ATOM 4507 O O . PHE A 1 562 ? 2.477 29.819 40.557 1.00 91.25 562 PHE A O 1
ATOM 4514 N N . ALA A 1 563 ? 4.018 28.198 40.310 1.00 90.19 563 ALA A N 1
ATOM 4515 C CA . ALA A 1 563 ? 4.415 28.172 41.717 1.00 90.19 563 ALA A CA 1
ATOM 4516 C C . ALA A 1 563 ? 4.975 29.529 42.187 1.00 90.19 563 ALA A C 1
ATOM 4518 O O . ALA A 1 563 ? 4.631 29.996 43.277 1.00 90.19 563 ALA A O 1
ATOM 4519 N N . TYR A 1 564 ? 5.772 30.200 41.348 1.00 90.94 564 TYR A N 1
ATOM 4520 C CA . TYR A 1 564 ? 6.332 31.521 41.638 1.00 90.94 564 TYR A CA 1
ATOM 4521 C C . TYR A 1 564 ? 5.232 32.582 41.785 1.00 90.94 564 TYR A C 1
ATOM 4523 O O . TYR A 1 564 ? 5.200 33.300 42.784 1.00 90.94 564 TYR A O 1
ATOM 4531 N N . ARG A 1 565 ? 4.252 32.618 40.870 1.00 90.25 565 ARG A N 1
ATOM 4532 C CA . ARG A 1 565 ? 3.083 33.518 40.957 1.00 90.25 565 ARG A CA 1
ATOM 4533 C C . ARG A 1 565 ? 2.194 33.235 42.169 1.00 90.25 565 ARG A C 1
ATOM 4535 O O . ARG A 1 565 ? 1.600 34.159 42.727 1.00 90.25 565 ARG A O 1
ATOM 4542 N N . CYS A 1 566 ? 2.071 31.974 42.584 1.00 89.12 566 CYS A N 1
ATOM 4543 C CA . CYS A 1 566 ? 1.366 31.612 43.816 1.00 89.12 566 CYS A CA 1
ATOM 4544 C C . CYS A 1 566 ? 2.088 32.141 45.066 1.00 89.12 566 CYS A C 1
ATOM 4546 O O . CYS A 1 566 ? 1.430 32.672 45.967 1.00 89.12 566 CYS A O 1
ATOM 4548 N N . LEU A 1 567 ? 3.421 32.054 45.109 1.00 89.62 567 LEU A N 1
ATOM 4549 C CA . LEU A 1 567 ? 4.239 32.631 46.181 1.00 89.62 567 LEU A CA 1
ATOM 4550 C C . LEU A 1 567 ? 4.170 34.162 46.188 1.00 89.62 567 LEU A C 1
ATOM 4552 O O . LEU A 1 567 ? 3.902 34.744 47.234 1.00 89.62 567 LEU A O 1
ATOM 4556 N N . GLU A 1 568 ? 4.315 34.814 45.037 1.00 91.25 568 GLU A N 1
ATOM 4557 C CA . GLU A 1 568 ? 4.252 36.275 44.891 1.00 91.25 568 GLU A CA 1
ATOM 4558 C C . GLU A 1 568 ? 2.912 36.852 45.387 1.00 91.25 568 GLU A C 1
ATOM 4560 O O . GLU A 1 568 ? 2.892 37.799 46.181 1.00 91.25 568 GLU A O 1
ATOM 4565 N N . LYS A 1 569 ? 1.786 36.222 45.017 1.00 88.56 569 LYS A N 1
ATOM 4566 C CA . LYS A 1 569 ? 0.443 36.565 45.530 1.00 88.56 569 LYS A CA 1
ATOM 4567 C C . LYS A 1 569 ? 0.281 36.337 47.034 1.00 88.56 569 LYS A C 1
ATOM 4569 O O . LYS A 1 569 ? -0.477 37.051 47.686 1.00 88.56 569 LYS A O 1
ATOM 4574 N N . SER A 1 570 ? 0.955 35.329 47.582 1.00 84.50 570 SER A N 1
ATOM 4575 C CA . SER A 1 570 ? 0.904 35.030 49.017 1.00 84.50 570 SER A CA 1
ATOM 4576 C C . SER A 1 570 ? 1.740 36.030 49.818 1.00 84.50 570 SER A C 1
ATOM 4578 O O . SER A 1 570 ? 1.283 36.527 50.842 1.00 84.50 570 SER A O 1
ATOM 4580 N N . ILE A 1 571 ? 2.925 36.391 49.316 1.00 86.81 571 ILE A N 1
ATOM 4581 C CA . ILE A 1 571 ? 3.816 37.395 49.913 1.00 86.81 571 ILE A CA 1
ATOM 4582 C C . ILE A 1 571 ? 3.166 38.781 49.897 1.00 86.81 571 ILE A C 1
ATOM 4584 O O . ILE A 1 571 ? 3.217 39.472 50.913 1.00 86.81 571 ILE A O 1
ATOM 4588 N N . THR A 1 572 ? 2.516 39.184 48.799 1.00 83.19 572 THR A N 1
ATOM 4589 C CA . THR A 1 572 ? 1.762 40.454 48.755 1.00 83.19 572 THR A CA 1
ATOM 4590 C C . THR A 1 572 ? 0.645 40.472 49.796 1.00 83.19 572 THR A C 1
ATOM 4592 O O . THR A 1 572 ? 0.612 41.392 50.605 1.00 83.19 572 THR A O 1
ATOM 4595 N N . LYS A 1 573 ? -0.169 39.410 49.886 1.00 82.81 573 LYS A N 1
ATOM 4596 C CA . LYS A 1 573 ? -1.185 39.273 50.946 1.00 82.81 573 LYS A CA 1
ATOM 4597 C C . LYS A 1 573 ? -0.617 39.416 52.360 1.00 82.81 573 LYS A C 1
ATOM 4599 O O . LYS A 1 573 ? -1.136 40.205 53.137 1.00 82.81 573 LYS A O 1
ATOM 4604 N N . ILE A 1 574 ? 0.458 38.694 52.678 1.00 82.38 574 ILE A N 1
ATOM 4605 C CA . ILE A 1 574 ? 1.110 38.765 53.997 1.00 82.38 574 ILE A CA 1
ATOM 4606 C C . ILE A 1 574 ? 1.665 40.175 54.255 1.00 82.38 574 ILE A C 1
ATOM 4608 O O . ILE A 1 574 ? 1.591 40.675 55.371 1.00 82.38 574 ILE A O 1
ATOM 4612 N N . THR A 1 575 ? 2.194 40.844 53.228 1.00 79.50 575 THR A N 1
ATOM 4613 C CA . THR A 1 575 ? 2.719 42.216 53.340 1.00 79.50 575 THR A CA 1
ATOM 4614 C C . THR A 1 575 ? 1.610 43.241 53.590 1.00 79.50 575 THR A C 1
ATOM 4616 O O . THR A 1 575 ? 1.848 44.233 54.279 1.00 79.50 575 THR A O 1
ATOM 4619 N N . ASP A 1 576 ? 0.414 43.009 53.051 1.00 78.19 576 ASP A N 1
ATOM 4620 C CA . ASP A 1 576 ? -0.763 43.851 53.274 1.00 78.19 576 ASP A CA 1
ATOM 4621 C C . ASP A 1 576 ? -1.454 43.551 54.621 1.00 78.19 576 ASP A C 1
ATOM 4623 O O . ASP A 1 576 ? -2.027 44.456 55.212 1.00 78.19 576 ASP A O 1
ATOM 4627 N N . GLU A 1 577 ? -1.352 42.323 55.147 1.00 76.75 577 GLU A N 1
ATOM 4628 C CA . GLU A 1 577 ? -1.844 41.932 56.486 1.00 76.75 577 GLU A CA 1
ATOM 4629 C C . GLU A 1 577 ? -0.930 42.391 57.647 1.00 76.75 577 GLU A C 1
ATOM 4631 O O . GLU A 1 577 ? -1.338 42.343 58.807 1.00 76.75 577 GLU A O 1
ATOM 4636 N N . VAL A 1 578 ? 0.304 42.828 57.357 1.00 73.50 578 VAL A N 1
ATOM 4637 C CA . VAL A 1 578 ? 1.312 43.277 58.347 1.00 73.50 578 VAL A CA 1
ATOM 4638 C C . VAL A 1 578 ? 1.409 44.816 58.451 1.00 73.50 578 VAL A C 1
ATOM 4640 O O . VAL A 1 578 ? 2.172 45.332 59.271 1.00 73.50 578 VAL A O 1
ATOM 4643 N N . LYS A 1 579 ? 0.631 45.560 57.653 1.00 56.59 579 LYS A N 1
ATOM 4644 C CA . LYS A 1 579 ? 0.522 47.033 57.693 1.00 56.59 579 LYS A CA 1
ATOM 4645 C C . LYS A 1 579 ? -0.727 47.509 58.430 1.00 56.59 579 LYS A C 1
ATOM 4647 O O . LYS A 1 579 ? -0.610 48.580 59.064 1.00 56.59 579 LYS A O 1
#

Sequence (579 aa):
MSSNNKYKELKQEVQKDKARFASIEKQYQEKVAGKEQEFQALQLRMQTAINENMADRNKTQARIQQLERQCGDQSRYTQLVEENKKLKEQYERVKAEAVPQAEFNSLRQKVSIMENELSNNCSKLNVSENAKRALESKLSKYEEEKKKLIGVQGDSEGVWSKRVDEVNQQLRKSEAEKNNLSKNLKAAEKECSDVKSQLQDLNKALSGNDNVSKELEVKLKGAEKDRSLLETSLKAVEKKLAEIEKEKDTAQKEKSEFQTELKKIQEEKKRLDDEVKMTKEKLVKSEESAKTASAPNGDIHNGTSGNKITMVDHEKILSEKTVEVKKLATEVETKKKEITKIQEQLTSQKNEVNNMQEQLKSLKNENSNLKSQYDNQTKELSNVKADIGKKQSAVSSETEQLKKLQAEIDAQKKKNNEQELVMVTNAQKTDQALLQRLFPDVKVSEKLVHKDWMSTFEKEVQTYLATVKSQKGSAKSDDSSKLLEDNKRLESQVEEFKTVLQTTENKLQQLENSVEGEERKWQQKLQELQIDLEQSRQDNSTLKVELEKSKGSAEALGELDFAYRCLEKSITKITDEVK

Radius of gyration: 96.51 Å; chains: 1; bounding box: 187×156×312 Å

Secondary structure (DSSP, 8-state):
-HHHHHHHHHHHHHHHHHHHHHHHHHHHHHHHHHHHHHHHHHHHHHHHHHHHHHHHHHHHHHHHHHHHHHHT-HHHHHHHHHHHHHHHHHHHHHHHHS--HHHHHHHHHHHHHHHHHHHHHHHHHHHHHHHHHHHHHHHHHHHHHHHHHHHHHHHHHHHHHHHHHHHHHHHHHHHHHHHHHHHHHHHHHHHHHHHHHHHHHHHHHHHHHHHHHHHHHHHHHHHHHHHHHHHHHHHHHHHHHHHHHHHHHHHHHHHHHHHHHHHHHHHHHHHHHHHHHSSS------------------------------HHHHHHHHHHHHHHHHHHHHHHHHHHHHHHHHHHHHHHHHHHHHHHHHHHHHHHHHHHHHHHHHHHHHHHHHHHHHHHHHHHHHHHHHHHHHHHHHHHHHHHHHHHHHHHHHHHHHHHHHHHHHHHHH-TT----TTS-HHHHHHHHHHHHHHHHHHHHTT-S----THHHHHHHHHHHHHHHHHHHHHHHHHHHHHHHHHHHHHHHHHHHHHHHHHHHHHHHHHHHHHHHHHHHHHHHHHHHHHHHHHHHHHHHHHHHHHHHHHHHT-

Foldseek 3Di:
DPPVVVVVVVVVVVVVVVVVVVVVVVVVVVVVVVVVVVVVVVVVVVVVVVVVVVVVVVVVVVVVVVVCVVVVPVVVVVVVVVVVVVVVVVVVVVVVVPDPPVRVVVVVVVVVVVVVVVVVVVVVVVVVVVVVVVVVVVVVVVVVVVVVVVVVVVVVVVVVVVVVVVVVVVVVVVVVVVVVVVVVVVVVVVVVVVVVVVVVVVVVVVVVVVVVVVVVVVVVVVVVVVVVVVVVVVVVVVVVVVVVVVVVVVVVVVVVVVVVVVVVVVVVVVVVVVVVVVVVPDDDDDDDDDDDDDDDDDDDDDDDDDDDDDPVNVVVVVVVVVVVVVVVVVVVVVVVVVVVVVVVVVVVVVVVVVVVVVVVVVVVVVVVVVVVVVVVVVVVVVVVVVVVVVVVVVVVVVVVVVVVVVVVVVVVVVVVVVVVVVVVVVVLVVVVVVLCVVPVVQDFDPPDDSVVRVVSSVVSVVVVVVVVVVPDDDDDDPVVVVVVVVVVVVVVVVVVVVVVVVVVVVVVVVVVVVVVVVVVVVVVVVVVVVVVVVVVVVVVVVVVVVVVVVVVVVVVVVVVVVVVVVVVVVVVVVVVVVD